Protein AF-A0A9E5K7F9-F1 (afdb_monomer)

Solvent-accessible surface area (backbone atoms only — not comparable to full-atom values): 20632 Å² total; per-residue (Å²): 140,85,83,88,82,81,73,56,88,89,38,44,72,59,54,54,48,46,21,51,24,36,38,69,20,40,66,54,67,83,42,48,64,54,39,60,42,41,20,50,76,33,51,57,80,44,35,70,57,41,48,70,42,44,34,77,37,87,85,63,52,58,44,56,40,52,74,43,35,41,63,90,78,46,87,71,50,68,45,75,57,95,92,35,70,41,49,58,83,43,49,30,63,72,56,44,23,73,73,68,76,50,73,70,42,56,72,87,56,84,86,52,69,68,56,20,14,43,28,16,7,52,52,52,46,52,42,54,55,52,44,52,50,48,53,44,51,52,77,75,48,87,72,35,66,41,81,42,61,41,62,67,50,66,41,19,68,51,55,42,43,39,54,82,73,46,82,37,68,48,66,45,68,49,57,29,23,35,79,78,34,48,62,58,52,50,51,54,62,72,68,58,84,70,78,65,77,65,89,63,74,57,54,72,38,46,71,39,67,61,59,71,77,90,63,69,71,95,58,96,63,93,73,88,86,84,86,66,97,44,71,66,59,46,30,49,48,53,23,50,45,25,74,73,64,40,76,44,81,39,80,43,55,39,30,51,39,47,96,50,68,80,67,27,60,28,69,37,33,46,22,50,41,57,64,42,50,58,52,47,30,73,76,74,60,78,57,69,87,71,63,71,53,40,32,44,25,37,48,94,52,39,63,82,45,23,53,89,57,72,83,25,67,62,53,44,25,28,32,44,37,36,78,94,44,40,75,65,32,33,25,26,48,39,92,68,42,28,33,33,32,22,36,35,41,58,90,56,38,44,70,56,31,49,30,32,49,43,26,16,77,76,70,75,42,55,44,33,56

pLDDT: mean 89.71, std 11.48, range [47.81, 98.75]

Nearest PDB structures (foldseek):
  3ver-assembly1_A  TM=7.818E-01  e=7.908E-22  Streptoalloteichus tenebrarius
  3vex-assembly1_A  TM=7.720E-01  e=1.230E-21  Streptoalloteichus tenebrarius
  3veo-assembly1_A  TM=7.747E-01  e=3.514E-21  Streptoalloteichus tenebrarius
  3vez-assembly1_A  TM=7.816E-01  e=7.616E-21  Streptoalloteichus tenebrarius
  3vf4-assembly1_A  TM=7.752E-01  e=1.004E-20  Streptoalloteichus tenebrarius

Foldseek 3Di:
DDDDDDDDPPADLLLLLQLLCVLQANQFPPCSVVLLLLLLLAAQPCQVVLCVQWPADPPHDIHGDCQQFVPVVDPCQWDADPNGIGGDNRGDQVVCCVSLVDGRDHNPDDDDRSSSNSSNSSLVSSLVNVLSNQQSVQVVDVDLEDEAAEPSLLSQASQQCDCVSHSRQHYHYQLARYPVCVVVVVVVVVVPDDPPPPVDPLCSFQPAAFDDPPCPDPDPDDDDDDDDPDLLVVLLVLLVCQVVFDKDAAAGTGDTDHDDDQRRGDTKHQQLDLCSLVVCCVPPNVDDSSNADAKEFAQVCDVVFFPSDDAAQNLSHKTAGDPVCCNRRNNAQHSNRIHRYHHDYCVSHVSSQSSLVSNCVVRVGRIID

Sequence (369 aa):
MKILDRVTYPHSLGFFYTAMTQYLGFPYFGDEFKVMGLSSLGKPTFLSQMRNLVREAEPFGFRINLEAFPVLRTPGIFSVVKSQPTVAPLFNAPYLTAILGIPPRKPKDHLSEDHWNLAKSVQVRFEEVANHLLEYLGSRVESDTLALAGGCAHNSVWVGKIPQNSKFKDIFVAPASHDAGIAVGAAISAHGTAVSTVSDHSSWALLGPKTDYRNPLQSQESLEEITFAKENQLLDFLAKELSEGKIIGVARDRLEFGPRALGNRSILADPRQAGMKDRLNARVKHRESFRPFAASVLMEHQNHWFENAFHAPTMEAVFQVRPSMQSKIAGVVHADGSCRIQSVNQKTQPFYWNLIEAFRKKTGIPMLI

Radius of gyration: 21.8 Å; Cα contacts (8 Å, |Δi|>4): 602; chains: 1; bounding box: 53×48×61 Å

Structure (mmCIF, N/CA/C/O backbone):
data_AF-A0A9E5K7F9-F1
#
_entry.id   AF-A0A9E5K7F9-F1
#
loop_
_atom_site.group_PDB
_atom_site.id
_atom_site.type_symbol
_atom_site.label_atom_id
_atom_site.label_alt_id
_atom_site.label_comp_id
_atom_site.label_asym_id
_atom_site.label_entity_id
_atom_site.label_seq_id
_atom_site.pdbx_PDB_ins_code
_atom_site.Cartn_x
_atom_site.Cartn_y
_atom_site.Cartn_z
_atom_site.occupancy
_atom_site.B_iso_or_equiv
_atom_site.auth_seq_id
_atom_site.auth_comp_id
_atom_site.auth_asym_id
_atom_site.auth_atom_id
_atom_site.pdbx_PDB_model_num
ATOM 1 N N . MET A 1 1 ? 25.014 -0.965 10.219 1.00 76.44 1 MET A N 1
ATOM 2 C CA . MET A 1 1 ? 24.297 -1.562 9.066 1.00 76.44 1 MET A CA 1
ATOM 3 C C . MET A 1 1 ? 25.325 -2.090 8.071 1.00 76.44 1 MET A C 1
ATOM 5 O O . MET A 1 1 ? 26.235 -1.344 7.734 1.00 76.44 1 MET A O 1
ATOM 9 N N . LYS A 1 2 ? 25.221 -3.352 7.634 1.00 89.50 2 LYS A N 1
ATOM 10 C CA . LYS A 1 2 ? 26.067 -3.936 6.574 1.00 89.50 2 LYS A CA 1
ATOM 11 C C . LYS A 1 2 ? 25.273 -3.939 5.271 1.00 89.50 2 LYS A C 1
ATOM 13 O O . LYS A 1 2 ? 24.126 -4.369 5.273 1.00 89.50 2 LYS A O 1
ATOM 18 N N . ILE A 1 3 ? 25.867 -3.462 4.182 1.00 94.19 3 ILE A N 1
ATOM 19 C CA . ILE A 1 3 ? 25.222 -3.475 2.865 1.00 94.19 3 ILE A CA 1
ATOM 20 C C . ILE A 1 3 ? 25.731 -4.695 2.104 1.00 94.19 3 ILE A C 1
ATOM 22 O O . ILE A 1 3 ? 26.942 -4.865 1.989 1.00 94.19 3 ILE A O 1
ATOM 26 N N . LEU A 1 4 ? 24.809 -5.549 1.655 1.00 95.19 4 LEU A N 1
ATOM 27 C CA . LEU A 1 4 ? 25.139 -6.785 0.945 1.00 95.19 4 LEU A CA 1
ATOM 28 C C . LEU A 1 4 ? 25.346 -6.521 -0.547 1.00 95.19 4 LEU A C 1
ATOM 30 O O . LEU A 1 4 ? 26.419 -6.814 -1.051 1.00 95.19 4 LEU A O 1
ATOM 34 N N . ASP A 1 5 ? 24.371 -5.884 -1.200 1.00 95.50 5 ASP A N 1
ATOM 35 C CA . ASP A 1 5 ? 24.395 -5.568 -2.631 1.00 95.50 5 ASP A CA 1
ATOM 36 C C . ASP A 1 5 ? 23.556 -4.322 -2.947 1.00 95.50 5 ASP A C 1
ATOM 38 O O . ASP A 1 5 ? 22.818 -3.820 -2.091 1.00 95.50 5 ASP A O 1
ATOM 42 N N . ARG A 1 6 ? 23.702 -3.778 -4.165 1.00 96.06 6 ARG A N 1
ATOM 43 C CA . ARG A 1 6 ? 22.994 -2.569 -4.624 1.00 96.06 6 ARG A CA 1
ATOM 44 C C . ARG A 1 6 ? 22.720 -2.622 -6.122 1.00 96.06 6 ARG A C 1
ATOM 46 O O . ARG A 1 6 ? 23.607 -2.958 -6.898 1.00 96.06 6 ARG A O 1
ATOM 53 N N . VAL A 1 7 ? 21.525 -2.200 -6.527 1.00 95.94 7 VAL A N 1
ATOM 54 C CA . VAL A 1 7 ? 21.256 -1.800 -7.915 1.00 95.94 7 VAL A CA 1
ATOM 55 C C . VAL A 1 7 ? 21.477 -0.294 -8.002 1.00 95.94 7 VAL A C 1
ATOM 57 O O . VAL A 1 7 ? 20.930 0.463 -7.200 1.00 95.94 7 VAL A O 1
ATOM 60 N N . THR A 1 8 ? 22.323 0.144 -8.930 1.00 92.38 8 THR A N 1
ATOM 61 C CA . THR A 1 8 ? 22.663 1.559 -9.094 1.00 92.38 8 THR A CA 1
ATOM 62 C C . THR A 1 8 ? 21.806 2.224 -10.165 1.00 92.38 8 THR A C 1
ATOM 64 O O . THR A 1 8 ? 21.282 1.588 -11.084 1.00 92.38 8 THR A O 1
ATOM 67 N N . TYR A 1 9 ? 21.690 3.548 -10.060 1.00 88.38 9 TYR A N 1
ATOM 68 C CA . TYR A 1 9 ? 21.181 4.383 -11.142 1.00 88.38 9 TYR A CA 1
ATOM 69 C C . TYR A 1 9 ? 21.918 4.047 -12.457 1.00 88.38 9 TYR A C 1
ATOM 71 O O . TYR A 1 9 ? 23.141 3.885 -12.424 1.00 88.38 9 TYR A O 1
ATOM 79 N N . PRO A 1 10 ? 21.219 3.929 -13.603 1.00 91.00 10 PRO A N 1
ATOM 80 C CA . PRO A 1 10 ? 19.829 4.334 -13.867 1.00 91.00 10 PRO A CA 1
ATOM 81 C C . PRO A 1 10 ? 18.739 3.280 -13.616 1.00 91.00 10 PRO A C 1
ATOM 83 O O . PRO A 1 10 ? 17.574 3.525 -13.926 1.00 91.00 10 PRO A O 1
ATOM 86 N N . HIS A 1 11 ? 19.068 2.099 -13.095 1.00 94.62 11 HIS A N 1
ATOM 87 C CA . HIS A 1 11 ? 18.119 0.988 -13.028 1.00 94.62 11 HIS A CA 1
ATOM 88 C C . HIS A 1 11 ? 17.257 1.058 -11.759 1.00 94.62 11 HIS A C 1
ATOM 90 O O . HIS A 1 11 ? 17.666 0.642 -10.681 1.00 94.62 11 HIS A O 1
ATOM 96 N N . SER A 1 12 ? 16.043 1.600 -11.889 1.00 94.75 12 SER A N 1
ATOM 97 C CA . SER A 1 12 ? 15.105 1.786 -10.775 1.00 94.75 12 SER A CA 1
ATOM 98 C C . SER A 1 12 ? 13.735 1.193 -11.096 1.00 94.75 12 SER A C 1
ATOM 100 O O . SER A 1 12 ? 13.103 1.579 -12.082 1.00 94.75 12 SER A O 1
ATOM 102 N N . LEU A 1 13 ? 13.251 0.293 -10.232 1.00 95.62 13 LEU A N 1
ATOM 103 C CA . LEU A 1 13 ? 11.872 -0.205 -10.298 1.00 95.62 13 LEU A CA 1
ATOM 104 C C . LEU A 1 13 ? 10.856 0.907 -10.028 1.00 95.62 13 LEU A C 1
ATOM 106 O O . LEU A 1 13 ? 9.797 0.920 -10.649 1.00 95.62 13 LEU A O 1
ATOM 110 N N . GLY A 1 14 ? 11.197 1.859 -9.155 1.00 94.75 14 GLY A N 1
ATOM 111 C CA . GLY A 1 14 ? 10.370 3.037 -8.907 1.00 94.75 14 GLY A CA 1
ATOM 112 C C . GLY A 1 14 ? 10.195 3.867 -10.175 1.00 94.75 14 GLY A C 1
ATOM 113 O O . GLY A 1 14 ? 9.070 4.176 -10.544 1.00 94.75 14 GLY A O 1
ATOM 114 N N . PHE A 1 15 ? 11.280 4.138 -10.910 1.00 93.06 15 PHE A N 1
ATOM 115 C CA . PHE A 1 15 ? 11.196 4.888 -12.170 1.00 93.06 15 PHE A CA 1
ATOM 116 C C . PHE A 1 15 ? 10.447 4.135 -13.257 1.00 93.06 15 PHE A C 1
ATOM 118 O O . PHE A 1 15 ? 9.661 4.756 -13.962 1.00 93.06 15 PHE A O 1
ATOM 125 N N . PHE A 1 16 ? 10.637 2.819 -13.372 1.00 95.88 16 PHE A N 1
ATOM 126 C CA . PHE A 1 16 ? 9.812 1.996 -14.255 1.00 95.88 16 PHE A CA 1
ATOM 127 C C . PHE A 1 16 ? 8.319 2.168 -13.933 1.00 95.88 16 PHE A C 1
ATOM 129 O O . PHE A 1 16 ? 7.522 2.472 -14.820 1.00 95.88 16 PHE A O 1
ATOM 136 N N . TYR A 1 17 ? 7.941 2.039 -12.659 1.00 97.19 17 TYR A N 1
ATOM 137 C CA . TYR A 1 17 ? 6.546 2.132 -12.241 1.00 97.19 17 TYR A CA 1
ATOM 138 C C . TYR A 1 17 ? 5.973 3.544 -12.455 1.00 97.19 17 TYR A C 1
ATOM 140 O O . TYR A 1 17 ? 4.869 3.685 -12.987 1.00 97.19 17 TYR A O 1
ATOM 148 N N . THR A 1 18 ? 6.729 4.597 -12.125 1.00 95.06 18 THR A N 1
ATOM 149 C CA . THR A 1 18 ? 6.357 5.998 -12.386 1.00 95.06 18 THR A CA 1
ATOM 150 C C . THR A 1 18 ? 6.218 6.271 -13.887 1.00 95.06 18 THR A C 1
ATOM 152 O O . THR A 1 18 ? 5.222 6.853 -14.309 1.00 95.06 18 THR A O 1
ATOM 155 N N . ALA A 1 19 ? 7.154 5.807 -14.720 1.00 95.31 19 ALA A N 1
ATOM 156 C CA . ALA A 1 19 ? 7.106 5.984 -16.171 1.00 95.31 19 ALA A CA 1
ATOM 157 C C . ALA A 1 19 ? 5.840 5.363 -16.776 1.00 95.31 19 ALA A C 1
ATOM 159 O O . ALA A 1 19 ? 5.133 6.002 -17.555 1.00 95.31 19 ALA A O 1
ATOM 160 N N . MET A 1 20 ? 5.507 4.139 -16.361 1.00 97.88 20 MET A N 1
ATOM 161 C CA . MET A 1 20 ? 4.290 3.458 -16.804 1.00 97.88 20 MET A CA 1
ATOM 162 C C . MET A 1 20 ? 3.017 4.102 -16.239 1.00 97.88 20 MET A C 1
ATOM 164 O O . MET A 1 20 ? 1.989 4.128 -16.914 1.00 97.88 20 MET A O 1
ATOM 168 N N . THR A 1 21 ? 3.085 4.687 -15.042 1.00 97.00 21 THR A N 1
ATOM 169 C CA . THR A 1 21 ? 1.998 5.489 -14.455 1.00 97.00 21 THR A CA 1
ATOM 170 C C . THR A 1 21 ? 1.703 6.728 -15.295 1.00 97.00 21 THR A C 1
ATOM 172 O O . THR A 1 21 ? 0.546 6.979 -15.642 1.00 97.00 21 THR A O 1
ATOM 175 N N . GLN A 1 22 ? 2.744 7.443 -15.724 1.00 95.44 22 GLN A N 1
ATOM 176 C CA . GLN A 1 22 ? 2.603 8.573 -16.638 1.00 95.44 22 GLN A CA 1
ATOM 177 C C . GLN A 1 22 ? 2.089 8.123 -18.017 1.00 95.44 22 GLN A C 1
ATOM 179 O O . GLN A 1 22 ? 1.225 8.789 -18.585 1.00 95.44 22 GLN A O 1
ATOM 184 N N . TYR A 1 23 ? 2.554 6.976 -18.532 1.00 97.00 23 TYR A N 1
ATOM 185 C CA . TYR A 1 23 ? 2.089 6.401 -19.802 1.00 97.00 23 TYR A CA 1
ATOM 186 C C . TYR A 1 23 ? 0.593 6.052 -19.784 1.00 97.00 23 TYR A C 1
ATOM 188 O O . TYR A 1 23 ? -0.120 6.266 -20.763 1.00 97.00 23 TYR A O 1
ATOM 196 N N . LEU A 1 24 ? 0.092 5.585 -18.637 1.00 97.44 24 LEU A N 1
ATOM 197 C CA . LEU A 1 24 ? -1.329 5.337 -18.371 1.00 97.44 24 LEU A CA 1
ATOM 198 C C . LEU A 1 24 ? -2.134 6.628 -18.116 1.00 97.44 24 LEU A C 1
ATOM 200 O O . LEU A 1 24 ? -3.307 6.573 -17.739 1.00 97.44 24 LEU A O 1
ATOM 204 N N . GLY A 1 25 ? -1.540 7.802 -18.340 1.00 95.50 25 GLY A N 1
ATOM 205 C CA . GLY A 1 25 ? -2.215 9.093 -18.259 1.00 95.50 25 GLY A CA 1
ATOM 206 C C . GLY A 1 25 ? -2.402 9.609 -16.836 1.00 95.50 25 GLY A C 1
ATOM 207 O O . GLY A 1 25 ? -3.311 10.404 -16.595 1.00 95.50 25 GLY A O 1
ATOM 208 N N . PHE A 1 26 ? -1.578 9.163 -15.887 1.00 94.44 26 PHE A N 1
ATOM 209 C CA . PHE A 1 26 ? -1.537 9.692 -14.525 1.00 94.44 26 PHE A CA 1
ATOM 210 C C . PHE A 1 26 ? -0.218 10.461 -14.324 1.00 94.44 26 PHE A C 1
ATOM 212 O O . PHE A 1 26 ? 0.795 9.874 -13.953 1.00 94.44 26 PHE A O 1
ATOM 219 N N . PRO A 1 27 ? -0.176 11.764 -14.659 1.00 88.75 27 PRO A N 1
ATOM 220 C CA . PRO A 1 27 ? 1.086 12.483 -14.843 1.00 88.75 27 PRO A CA 1
ATOM 221 C C . PRO A 1 27 ? 1.738 12.950 -13.535 1.00 88.75 27 PRO A C 1
ATOM 223 O O . PRO A 1 27 ? 2.888 13.385 -13.555 1.00 88.75 27 PRO A O 1
ATOM 226 N N . TYR A 1 28 ? 1.010 12.924 -12.417 1.00 87.69 28 TYR A N 1
ATOM 227 C CA . TYR A 1 28 ? 1.487 13.488 -11.159 1.00 87.69 28 TYR A CA 1
ATOM 228 C C . TYR A 1 28 ? 2.391 12.510 -10.415 1.00 87.69 28 TYR A C 1
ATOM 230 O O . TYR A 1 28 ? 2.107 11.316 -10.331 1.00 87.69 28 TYR A O 1
ATOM 238 N N . PHE A 1 29 ? 3.467 13.028 -9.825 1.00 86.25 29 PHE A N 1
ATOM 239 C CA . PHE A 1 29 ? 4.304 12.236 -8.935 1.00 86.25 29 PHE A CA 1
ATOM 240 C C . PHE A 1 29 ? 3.489 11.784 -7.719 1.00 86.25 29 PHE A C 1
ATOM 242 O O . PHE A 1 29 ? 2.792 12.594 -7.103 1.00 86.25 29 PHE A O 1
ATOM 249 N N . GLY A 1 30 ? 3.562 10.499 -7.376 1.00 86.88 30 GLY A N 1
ATOM 250 C CA . GLY A 1 30 ? 2.730 9.914 -6.330 1.00 86.88 30 GLY A CA 1
ATOM 251 C C . GLY A 1 30 ? 1.414 9.315 -6.833 1.00 86.88 30 GLY A C 1
ATOM 252 O O . GLY A 1 30 ? 0.664 8.792 -6.012 1.00 86.88 30 GLY A O 1
ATOM 253 N N . ASP A 1 31 ? 1.101 9.356 -8.136 1.00 92.19 31 ASP A N 1
ATOM 254 C CA . ASP A 1 31 ? -0.086 8.694 -8.698 1.00 92.19 31 ASP A CA 1
ATOM 255 C C . ASP A 1 31 ? 0.078 7.169 -8.873 1.00 92.19 31 ASP A C 1
ATOM 257 O O . ASP A 1 31 ? -0.868 6.498 -9.286 1.00 92.19 31 ASP A O 1
ATOM 261 N N . GLU A 1 32 ? 1.224 6.576 -8.520 1.00 94.12 32 GLU A N 1
ATOM 262 C CA . GLU A 1 32 ? 1.525 5.148 -8.721 1.00 94.12 32 GLU A CA 1
ATOM 263 C C . GLU A 1 32 ? 0.476 4.233 -8.065 1.00 94.12 32 GLU A C 1
ATOM 265 O O . GLU A 1 32 ? 0.119 3.176 -8.591 1.00 94.12 32 GLU A O 1
ATOM 270 N N . PHE A 1 33 ? -0.119 4.659 -6.947 1.00 90.94 33 PHE A N 1
ATOM 271 C CA . PHE A 1 33 ? -1.192 3.896 -6.304 1.00 90.94 33 PHE A CA 1
ATOM 272 C C . PHE A 1 33 ? -2.451 3.752 -7.177 1.00 90.94 33 PHE A C 1
ATOM 274 O O . PHE A 1 33 ? -3.246 2.840 -6.942 1.00 90.94 33 PHE A O 1
ATOM 281 N N . LYS A 1 34 ? -2.658 4.632 -8.167 1.00 93.19 34 LYS A N 1
ATOM 282 C CA . LYS A 1 34 ? -3.752 4.510 -9.136 1.00 93.19 34 LYS A CA 1
ATOM 283 C C . LYS A 1 34 ? -3.521 3.323 -10.055 1.00 93.19 34 LYS A C 1
ATOM 285 O O . LYS A 1 34 ? -4.454 2.554 -10.244 1.00 93.19 34 LYS A O 1
ATOM 290 N N . VAL A 1 35 ? -2.301 3.132 -10.562 1.00 95.69 35 VAL A N 1
ATOM 291 C CA . VAL A 1 35 ? -1.950 1.955 -11.378 1.00 95.69 35 VAL A CA 1
ATOM 292 C C . VAL A 1 35 ? -2.069 0.680 -10.555 1.00 95.69 35 VAL A C 1
ATOM 294 O O . VAL A 1 35 ? -2.636 -0.298 -11.033 1.00 95.69 35 VAL A O 1
ATOM 297 N N . MET A 1 36 ? -1.650 0.719 -9.288 1.00 94.75 36 MET A N 1
ATOM 298 C CA . MET A 1 36 ? -1.831 -0.403 -8.368 1.00 94.75 36 MET A CA 1
ATOM 299 C C . MET A 1 36 ? -3.313 -0.779 -8.216 1.00 94.75 36 MET A C 1
ATOM 301 O O . MET A 1 36 ? -3.665 -1.945 -8.364 1.00 94.75 36 MET A O 1
ATOM 305 N N . GLY A 1 37 ? -4.200 0.198 -7.992 1.00 92.69 37 GLY A N 1
ATOM 306 C CA . GLY A 1 37 ? -5.645 -0.047 -7.927 1.00 92.69 37 GLY A CA 1
ATOM 307 C C . GLY A 1 37 ? -6.235 -0.515 -9.262 1.00 92.69 37 GLY A C 1
ATOM 308 O O . GLY A 1 37 ? -7.006 -1.471 -9.295 1.00 92.69 37 GLY A O 1
ATOM 309 N N . LEU A 1 38 ? -5.830 0.114 -10.369 1.00 94.50 38 LEU A N 1
ATOM 310 C CA . LEU A 1 38 ? -6.263 -0.223 -11.727 1.00 94.50 38 LEU A CA 1
ATOM 311 C C . LEU A 1 38 ? -5.880 -1.657 -12.113 1.00 94.50 38 LEU A C 1
ATOM 313 O O . LEU A 1 38 ? -6.629 -2.325 -12.821 1.00 94.50 38 LEU A O 1
ATOM 317 N N . SER A 1 39 ? -4.750 -2.151 -11.600 1.00 95.75 39 SER A N 1
ATOM 318 C CA . SER A 1 39 ? -4.274 -3.511 -11.848 1.00 95.75 39 SER A CA 1
ATOM 319 C C . SER A 1 39 ? -5.261 -4.593 -11.393 1.00 95.75 39 SER A C 1
ATOM 321 O O . SER A 1 39 ? -5.243 -5.684 -11.951 1.00 95.75 39 SER A O 1
ATOM 323 N N . SER A 1 40 ? -6.154 -4.311 -10.436 1.00 93.62 40 SER A N 1
ATOM 324 C CA . SER A 1 40 ? -7.184 -5.268 -9.989 1.00 93.62 40 SER A CA 1
ATOM 325 C C . SER A 1 40 ? -8.254 -5.566 -11.051 1.00 93.62 40 SER A C 1
ATOM 327 O O . SER A 1 40 ? -8.933 -6.582 -10.958 1.00 93.62 40 SER A O 1
ATOM 329 N N . LEU A 1 41 ? -8.393 -4.713 -12.075 1.00 93.94 41 LEU A N 1
ATOM 330 C CA . LEU A 1 41 ? -9.401 -4.848 -13.136 1.00 93.94 41 LEU A CA 1
ATOM 331 C C . LEU A 1 41 ? -8.897 -5.592 -14.382 1.00 93.94 41 LEU A C 1
ATOM 333 O O . LEU A 1 41 ? -9.695 -5.929 -15.252 1.00 93.94 41 LEU A O 1
ATOM 337 N N . GLY A 1 42 ? -7.585 -5.806 -14.504 1.00 95.62 42 GLY A N 1
ATOM 338 C CA . GLY A 1 42 ? -6.961 -6.288 -15.737 1.00 95.62 42 GLY A CA 1
ATOM 339 C C . GLY A 1 42 ? -6.398 -7.705 -15.673 1.00 95.62 42 GLY A C 1
ATOM 340 O O . GLY A 1 42 ? -6.255 -8.317 -14.613 1.00 95.62 42 GLY A O 1
ATOM 341 N N . LYS A 1 43 ? -5.989 -8.197 -16.842 1.00 97.56 43 LYS A N 1
ATOM 342 C CA . LYS A 1 43 ? -5.238 -9.439 -17.064 1.00 97.56 43 LYS A CA 1
ATOM 343 C C . LYS A 1 43 ? -3.822 -9.110 -17.563 1.00 97.56 43 LYS A C 1
ATOM 345 O O . LYS A 1 43 ? -3.646 -8.121 -18.267 1.00 97.56 43 LYS A O 1
ATOM 350 N N . PRO A 1 44 ? -2.788 -9.900 -17.229 1.00 98.00 44 PRO A N 1
ATOM 351 C CA . PRO A 1 44 ? -1.396 -9.561 -17.539 1.00 98.00 44 PRO A CA 1
ATOM 352 C C . PRO A 1 44 ? -1.017 -9.850 -19.010 1.00 98.00 44 PRO A C 1
ATOM 354 O O . PRO A 1 44 ? -0.087 -10.606 -19.284 1.00 98.00 44 PRO A O 1
ATOM 357 N N . THR A 1 45 ? -1.742 -9.284 -19.978 1.00 98.31 45 THR A N 1
ATOM 358 C CA . THR A 1 45 ? -1.564 -9.584 -21.412 1.00 98.31 45 THR A CA 1
ATOM 359 C C . THR A 1 45 ? -0.309 -8.955 -22.030 1.00 98.31 45 THR A C 1
ATOM 361 O O . THR A 1 45 ? 0.155 -9.435 -23.059 1.00 98.31 45 THR A O 1
ATOM 364 N N . PHE A 1 46 ? 0.282 -7.937 -21.391 1.00 98.50 46 PHE A N 1
ATOM 365 C CA . PHE A 1 46 ? 1.518 -7.267 -21.824 1.00 98.50 46 PHE A CA 1
ATOM 366 C C . PHE A 1 46 ? 2.772 -7.783 -21.098 1.00 98.50 46 PHE A C 1
ATOM 368 O O . PHE A 1 46 ? 3.831 -7.151 -21.132 1.00 98.50 46 PHE A O 1
ATOM 375 N N . LEU A 1 47 ? 2.673 -8.900 -20.370 1.00 98.31 47 LEU A N 1
ATOM 376 C CA . LEU A 1 47 ? 3.751 -9.360 -19.492 1.00 98.31 47 LEU A CA 1
ATOM 377 C C . LEU A 1 47 ? 5.042 -9.701 -20.254 1.00 98.31 47 LEU A C 1
ATOM 379 O O . LEU A 1 47 ? 6.132 -9.421 -19.757 1.00 98.31 47 LEU A O 1
ATOM 383 N N . SER A 1 48 ? 4.948 -10.244 -21.472 1.00 98.19 48 SER A N 1
ATOM 384 C CA . SER A 1 48 ? 6.130 -10.541 -22.294 1.00 98.19 48 SER A CA 1
ATOM 385 C C . SER A 1 48 ? 6.883 -9.264 -22.686 1.00 98.19 48 SER A C 1
ATOM 387 O O . SER A 1 48 ? 8.108 -9.205 -22.563 1.00 98.19 48 SER A O 1
ATOM 389 N N . GLN A 1 49 ? 6.167 -8.201 -23.061 1.00 98.31 49 GLN A N 1
ATOM 390 C CA . GLN A 1 49 ? 6.742 -6.880 -23.308 1.00 98.31 49 GLN A CA 1
ATOM 391 C C . GLN A 1 49 ? 7.379 -6.319 -22.033 1.00 98.31 49 GLN A C 1
ATOM 393 O O . GLN A 1 49 ? 8.508 -5.834 -22.075 1.00 98.31 49 GLN A O 1
ATOM 398 N N . MET A 1 50 ? 6.704 -6.432 -20.884 1.00 98.44 50 MET A N 1
ATOM 399 C CA . MET A 1 50 ? 7.238 -5.950 -19.607 1.00 98.44 50 MET A CA 1
ATOM 400 C C . MET A 1 50 ? 8.544 -6.660 -19.208 1.00 98.44 50 MET A C 1
ATOM 402 O O . MET A 1 50 ? 9.477 -6.000 -18.754 1.00 98.44 50 MET A O 1
ATOM 406 N N . ARG A 1 51 ? 8.659 -7.976 -19.441 1.00 98.31 51 ARG A N 1
ATOM 407 C CA . ARG A 1 51 ? 9.903 -8.747 -19.226 1.00 98.31 51 ARG A CA 1
ATOM 408 C C . ARG A 1 51 ? 11.036 -8.316 -20.156 1.00 98.31 51 ARG A C 1
ATOM 410 O O . ARG A 1 51 ? 12.198 -8.327 -19.767 1.00 98.31 51 ARG A O 1
ATOM 417 N N . ASN A 1 52 ? 10.717 -7.861 -21.367 1.00 97.06 52 ASN A N 1
ATOM 418 C CA . ASN A 1 52 ? 11.717 -7.293 -22.271 1.00 97.06 52 ASN A CA 1
ATOM 419 C C . ASN A 1 52 ? 12.181 -5.892 -21.848 1.00 97.06 52 ASN A C 1
ATOM 421 O O . ASN A 1 52 ? 13.341 -5.544 -22.093 1.00 97.06 52 ASN A O 1
ATOM 425 N N . LEU A 1 53 ? 11.287 -5.105 -21.243 1.00 97.81 53 LEU A N 1
ATOM 426 C CA . LEU A 1 53 ? 11.534 -3.735 -20.788 1.00 97.81 53 LEU A CA 1
ATOM 427 C C . LEU A 1 53 ? 12.267 -3.665 -19.446 1.00 97.81 53 LEU A C 1
ATOM 429 O O . LEU A 1 53 ? 13.031 -2.728 -19.226 1.00 97.81 53 LEU A O 1
ATOM 433 N N . VAL A 1 54 ? 12.060 -4.637 -18.562 1.00 98.06 54 VAL A N 1
ATOM 434 C CA . VAL A 1 54 ? 12.783 -4.771 -17.294 1.00 98.06 54 VAL A CA 1
ATOM 435 C C . VAL A 1 54 ? 13.263 -6.205 -17.201 1.00 98.06 54 VAL A C 1
ATOM 437 O O . VAL A 1 54 ? 12.429 -7.097 -17.115 1.00 98.06 54 VAL A O 1
ATOM 440 N N . ARG A 1 55 ? 14.576 -6.431 -17.216 1.00 98.06 55 ARG A N 1
ATOM 441 C CA . ARG A 1 55 ? 15.195 -7.766 -17.232 1.00 98.06 55 ARG A CA 1
ATOM 442 C C . ARG A 1 55 ? 15.943 -8.006 -15.931 1.00 98.06 55 ARG A C 1
ATOM 444 O O . ARG A 1 55 ? 16.730 -7.147 -15.543 1.00 98.06 55 ARG A O 1
ATOM 451 N N . GLU A 1 56 ? 15.719 -9.133 -15.273 1.00 97.62 56 GLU A N 1
ATOM 452 C CA . GLU A 1 56 ? 16.526 -9.572 -14.134 1.00 97.62 56 GLU A CA 1
ATOM 453 C C . GLU A 1 56 ? 17.992 -9.746 -14.552 1.00 97.62 56 GLU A C 1
ATOM 455 O O . GLU A 1 56 ? 18.313 -9.981 -15.721 1.00 97.62 56 GLU A O 1
ATOM 460 N N . ALA A 1 57 ? 18.892 -9.593 -13.587 1.00 95.69 57 ALA A N 1
ATOM 461 C CA . ALA A 1 57 ? 20.298 -9.931 -13.722 1.00 95.69 57 ALA A CA 1
ATOM 462 C C . ALA A 1 57 ? 20.649 -11.014 -12.698 1.00 95.69 57 ALA A C 1
ATOM 464 O O . ALA A 1 57 ? 20.233 -10.932 -11.541 1.00 95.69 57 ALA A O 1
ATOM 465 N N . GLU A 1 58 ? 21.434 -11.997 -13.129 1.00 93.00 58 GLU A N 1
ATOM 466 C CA . GLU A 1 58 ? 21.925 -13.079 -12.277 1.00 93.00 58 GLU A CA 1
ATOM 467 C C . GLU A 1 58 ? 23.321 -12.750 -11.719 1.00 93.00 58 GLU A C 1
ATOM 469 O O . GLU A 1 58 ? 24.155 -12.209 -12.455 1.00 93.00 58 GLU A O 1
ATOM 474 N N . PRO A 1 59 ? 23.617 -13.072 -10.445 1.00 91.94 59 PRO A N 1
ATOM 475 C CA . PRO A 1 59 ? 22.710 -13.651 -9.444 1.00 91.94 59 PRO A CA 1
ATOM 476 C C . PRO A 1 59 ? 21.820 -12.606 -8.742 1.00 91.94 59 PRO A C 1
ATOM 478 O O . PRO A 1 59 ? 20.982 -12.957 -7.919 1.00 91.94 59 PRO A O 1
ATOM 481 N N . PHE A 1 60 ? 22.036 -11.313 -9.001 1.00 96.00 60 PHE A N 1
ATOM 482 C CA . PHE A 1 60 ? 21.326 -10.217 -8.346 1.00 96.00 60 PHE A CA 1
ATOM 483 C C . PHE A 1 60 ? 21.136 -9.019 -9.278 1.00 96.00 60 PHE A C 1
ATOM 485 O O . PHE A 1 60 ? 22.029 -8.637 -10.039 1.00 96.00 60 PHE A O 1
ATOM 492 N N . GLY A 1 61 ? 19.996 -8.350 -9.114 1.00 97.12 61 GLY A N 1
ATOM 493 C CA . GLY A 1 61 ? 19.700 -7.065 -9.733 1.00 97.12 61 GLY A CA 1
ATOM 494 C C . GLY A 1 61 ? 18.782 -7.176 -10.942 1.00 97.12 61 GLY A C 1
ATOM 495 O O . GLY A 1 61 ? 18.163 -8.202 -11.205 1.00 97.12 61 GLY A O 1
ATOM 496 N N . PHE A 1 62 ? 18.656 -6.069 -11.665 1.00 98.06 62 PHE A N 1
ATOM 497 C CA . PHE A 1 62 ? 17.856 -5.969 -12.881 1.00 98.06 62 PHE A CA 1
ATOM 498 C C . PHE A 1 62 ? 18.311 -4.760 -13.704 1.00 98.06 62 PHE A C 1
ATOM 500 O O . PHE A 1 62 ? 18.988 -3.858 -13.204 1.00 98.06 62 PHE A O 1
ATOM 507 N N . ARG A 1 63 ? 17.916 -4.723 -14.975 1.00 97.12 63 ARG A N 1
ATOM 508 C CA . ARG A 1 63 ? 18.159 -3.616 -15.899 1.00 97.12 63 ARG A CA 1
ATOM 509 C C . ARG A 1 63 ? 16.857 -3.194 -16.558 1.00 97.12 63 ARG A C 1
ATOM 511 O O . ARG A 1 63 ? 16.140 -4.017 -17.121 1.00 97.12 63 ARG A O 1
ATOM 518 N N . ILE A 1 64 ? 16.580 -1.896 -16.518 1.00 96.25 64 ILE A N 1
ATOM 519 C CA . ILE A 1 64 ? 15.511 -1.284 -17.314 1.00 96.25 64 ILE A CA 1
ATOM 520 C C . ILE A 1 64 ? 16.030 -0.950 -18.719 1.00 96.25 64 ILE A C 1
ATOM 522 O O . ILE A 1 64 ? 17.201 -0.602 -18.890 1.00 96.25 64 ILE A O 1
ATOM 526 N N . ASN A 1 65 ? 15.160 -1.029 -19.719 1.00 96.44 65 ASN A N 1
ATOM 527 C CA . ASN A 1 65 ? 15.446 -0.636 -21.092 1.00 96.44 65 ASN A CA 1
ATOM 528 C C . ASN A 1 65 ? 15.533 0.896 -21.188 1.00 96.44 65 ASN A C 1
ATOM 530 O O . ASN A 1 65 ? 14.531 1.593 -21.053 1.00 96.44 65 ASN A O 1
ATOM 534 N N . LEU A 1 66 ? 16.734 1.419 -21.434 1.00 93.75 66 LEU A N 1
ATOM 535 C CA . LEU A 1 66 ? 16.993 2.863 -21.442 1.00 93.75 66 LEU A CA 1
ATOM 536 C C . LEU A 1 66 ? 16.506 3.581 -22.708 1.00 93.75 66 LEU A C 1
ATOM 538 O O . LEU A 1 66 ? 16.413 4.805 -22.696 1.00 93.75 66 LEU A O 1
ATOM 542 N N . GLU A 1 67 ? 16.161 2.853 -23.774 1.00 93.88 67 GLU A N 1
ATOM 543 C CA . GLU A 1 67 ? 15.480 3.456 -24.928 1.00 93.88 67 GLU A CA 1
ATOM 544 C C . GLU A 1 67 ? 14.000 3.694 -24.623 1.00 93.88 67 GLU A C 1
ATOM 546 O O . GLU A 1 67 ? 13.451 4.721 -25.018 1.00 93.88 67 GLU A O 1
ATOM 551 N N . ALA A 1 68 ? 13.375 2.793 -23.857 1.00 94.88 68 ALA A N 1
ATOM 552 C CA . ALA A 1 68 ? 12.021 2.980 -23.344 1.00 94.88 68 ALA A CA 1
ATOM 553 C C . ALA A 1 68 ? 11.959 4.007 -22.206 1.00 94.88 68 ALA A C 1
ATOM 555 O O . ALA A 1 68 ? 11.001 4.774 -22.138 1.00 94.88 68 ALA A O 1
ATOM 556 N N . PHE A 1 69 ? 12.972 4.028 -21.335 1.00 93.44 69 PHE A N 1
ATOM 557 C CA . PHE A 1 69 ? 13.032 4.863 -20.133 1.00 93.44 69 PHE A CA 1
ATOM 558 C C . PHE A 1 69 ? 14.311 5.719 -20.133 1.00 93.44 69 PHE A C 1
ATOM 560 O O . PHE A 1 69 ? 15.291 5.379 -19.459 1.00 93.44 69 PHE A O 1
ATOM 567 N N . PRO A 1 70 ? 14.341 6.829 -20.893 1.00 88.00 70 PRO A N 1
ATOM 568 C CA . PRO A 1 70 ? 15.553 7.609 -21.147 1.00 88.00 70 PRO A CA 1
ATOM 569 C C . PRO A 1 70 ? 15.925 8.546 -19.980 1.00 88.00 70 PRO A C 1
ATOM 571 O O . PRO A 1 70 ? 16.217 9.728 -20.174 1.00 88.00 70 PRO A O 1
ATOM 574 N N . VAL A 1 71 ? 15.963 8.021 -18.750 1.00 78.69 71 VAL A N 1
ATOM 575 C CA . VAL A 1 71 ? 16.262 8.783 -17.521 1.00 78.69 71 VAL A CA 1
ATOM 576 C C . VAL A 1 71 ? 17.639 9.459 -17.563 1.00 78.69 71 VAL A C 1
ATOM 578 O O . VAL A 1 71 ? 17.802 10.557 -17.052 1.00 78.69 71 VAL A O 1
ATOM 581 N N . LEU A 1 72 ? 18.619 8.870 -18.258 1.00 72.50 72 LEU A N 1
ATOM 582 C CA . LEU A 1 72 ? 19.953 9.460 -18.441 1.00 72.50 72 LEU A CA 1
ATOM 583 C C . LEU A 1 72 ? 19.981 10.666 -19.390 1.00 72.50 72 LEU A C 1
ATOM 585 O O . LEU A 1 72 ? 20.917 11.458 -19.334 1.00 72.50 72 LEU A O 1
ATOM 589 N N . ARG A 1 73 ? 19.000 10.787 -20.292 1.00 67.94 73 ARG A N 1
ATOM 590 C CA . ARG A 1 73 ? 18.992 11.791 -21.370 1.00 67.94 73 ARG A CA 1
ATOM 591 C C . ARG A 1 73 ? 18.162 13.033 -21.021 1.00 67.94 73 ARG A C 1
ATOM 593 O O . ARG A 1 73 ? 18.034 13.923 -21.854 1.00 67.94 73 ARG A O 1
ATOM 600 N N . THR A 1 74 ? 17.608 13.100 -19.809 1.00 61.06 74 THR A N 1
ATOM 601 C CA . THR A 1 74 ? 16.647 14.137 -19.409 1.00 61.06 74 THR A CA 1
ATOM 602 C C . THR A 1 74 ? 17.227 15.010 -18.288 1.00 61.06 74 THR A C 1
ATOM 604 O O . THR A 1 74 ? 17.180 14.608 -17.127 1.00 61.06 74 THR A O 1
ATOM 607 N N . PRO A 1 75 ? 17.792 16.198 -18.574 1.00 53.09 75 PRO A N 1
ATOM 608 C CA . PRO A 1 75 ? 18.114 17.160 -17.522 1.00 53.09 75 PRO A CA 1
ATOM 609 C C . PRO A 1 75 ? 16.824 17.677 -16.859 1.00 53.09 75 PRO A C 1
ATOM 611 O O . PRO A 1 75 ? 15.812 17.861 -17.529 1.00 53.09 75 PRO A O 1
ATOM 614 N N . GLY A 1 76 ? 16.843 17.915 -15.541 1.00 60.25 76 GLY A N 1
ATOM 615 C CA . GLY A 1 76 ? 15.695 18.495 -14.823 1.00 60.25 76 GLY A CA 1
ATOM 616 C C . GLY A 1 76 ? 14.534 17.531 -14.545 1.00 60.25 76 GLY A C 1
ATOM 617 O O . GLY A 1 76 ? 13.388 17.966 -14.496 1.00 60.25 76 GLY A O 1
ATOM 618 N N . ILE A 1 77 ? 14.821 16.234 -14.345 1.00 67.31 77 ILE A N 1
ATOM 619 C CA . ILE A 1 77 ? 13.815 15.188 -14.067 1.00 67.31 77 ILE A CA 1
ATOM 620 C C . ILE A 1 77 ? 12.850 15.590 -12.951 1.00 67.31 77 ILE A C 1
ATOM 622 O O . ILE A 1 77 ? 11.675 15.264 -13.036 1.00 67.31 77 ILE A O 1
ATOM 626 N N . PHE A 1 78 ? 13.332 16.309 -11.938 1.00 76.62 78 PHE A N 1
ATOM 627 C CA . PHE A 1 78 ? 12.530 16.798 -10.827 1.00 76.62 78 PHE A CA 1
ATOM 628 C C . PHE A 1 78 ? 12.547 18.323 -10.795 1.00 76.62 78 PHE A C 1
ATOM 630 O O . PHE A 1 78 ? 13.613 18.939 -10.775 1.00 76.62 78 PHE A O 1
ATOM 637 N N . SER A 1 79 ? 11.367 18.930 -10.715 1.00 79.38 79 SER A N 1
ATOM 638 C CA . SER A 1 79 ? 11.221 20.345 -10.375 1.00 79.38 79 SER A CA 1
ATOM 639 C C . SER A 1 79 ? 10.074 20.538 -9.389 1.00 79.38 79 SER A C 1
ATOM 641 O O . SER A 1 79 ? 9.136 19.744 -9.366 1.00 79.38 79 SER A O 1
ATOM 643 N N . VAL A 1 80 ? 10.138 21.564 -8.543 1.00 80.62 80 VAL A N 1
ATOM 644 C CA . VAL A 1 80 ? 9.063 21.862 -7.587 1.00 80.62 80 VAL A CA 1
ATOM 645 C C . VAL A 1 80 ? 8.236 23.018 -8.127 1.00 80.62 80 VAL A C 1
ATOM 647 O O . VAL A 1 80 ? 8.735 24.130 -8.278 1.00 80.62 80 VAL A O 1
ATOM 650 N N . VAL A 1 81 ? 6.956 22.764 -8.387 1.00 77.00 81 VAL A N 1
ATOM 651 C CA . VAL A 1 81 ? 5.995 23.773 -8.841 1.00 77.00 81 VAL A CA 1
ATOM 652 C C . VAL A 1 81 ? 4.870 23.839 -7.816 1.00 77.00 81 VAL A C 1
ATOM 654 O O . VAL A 1 81 ? 4.232 22.831 -7.532 1.00 77.00 81 VAL A O 1
ATOM 657 N N . LYS A 1 82 ? 4.627 25.021 -7.231 1.00 79.94 82 LYS A N 1
ATOM 658 C CA . LYS A 1 82 ? 3.596 25.236 -6.189 1.00 79.94 82 LYS A CA 1
ATOM 659 C C . LYS A 1 82 ? 3.698 24.242 -5.016 1.00 79.94 82 LYS A C 1
ATOM 661 O O . LYS A 1 82 ? 2.702 23.653 -4.604 1.00 79.94 82 LYS A O 1
ATOM 666 N N . SER A 1 83 ? 4.914 24.033 -4.508 1.00 76.88 83 SER A N 1
ATOM 667 C CA . SER A 1 83 ? 5.210 23.084 -3.419 1.00 76.88 83 SER A CA 1
ATOM 668 C C . SER A 1 83 ? 4.870 21.620 -3.728 1.00 76.88 83 SER A C 1
ATOM 670 O O . SER A 1 83 ? 4.795 20.803 -2.814 1.00 76.88 83 SER A O 1
ATOM 672 N N . GLN A 1 84 ? 4.684 21.271 -5.004 1.00 73.75 84 GLN A N 1
ATOM 673 C CA . GLN A 1 84 ? 4.513 19.895 -5.453 1.00 73.75 84 GLN A CA 1
ATOM 674 C C . GLN A 1 84 ? 5.683 19.480 -6.348 1.00 73.75 84 GLN A C 1
ATOM 676 O O . GLN A 1 84 ? 6.066 20.240 -7.244 1.00 73.75 84 GLN A O 1
ATOM 681 N N . PRO A 1 85 ? 6.261 18.286 -6.133 1.00 80.50 85 PRO A N 1
ATOM 682 C CA . PRO A 1 85 ? 7.233 17.738 -7.060 1.00 80.50 85 PRO A CA 1
ATOM 683 C C . PRO A 1 85 ? 6.540 17.429 -8.389 1.00 80.50 85 PRO A C 1
ATOM 685 O O . PRO A 1 85 ? 5.482 16.804 -8.446 1.00 80.50 85 PRO A O 1
ATOM 688 N N . THR A 1 86 ? 7.162 17.866 -9.470 1.00 80.81 86 THR A N 1
ATOM 689 C CA . THR A 1 86 ? 6.778 17.559 -10.842 1.00 80.81 86 THR A CA 1
ATOM 690 C C . THR A 1 86 ? 7.917 16.795 -11.485 1.00 80.81 86 THR A C 1
ATOM 692 O O . THR A 1 86 ? 9.089 17.137 -11.303 1.00 80.81 86 THR A O 1
ATOM 695 N N . VAL A 1 87 ? 7.552 15.733 -12.198 1.00 82.94 87 VAL A N 1
ATOM 696 C CA . VAL A 1 87 ? 8.499 14.844 -12.857 1.00 82.94 87 VAL A CA 1
ATOM 697 C C . VAL A 1 87 ? 8.201 14.849 -14.342 1.00 82.94 87 VAL A C 1
ATOM 699 O O . VAL A 1 87 ? 7.062 14.594 -14.740 1.00 82.94 87 VAL A O 1
ATOM 702 N N . ALA A 1 88 ? 9.204 15.173 -15.160 1.00 85.94 88 ALA A N 1
ATOM 703 C CA . ALA A 1 88 ? 9.070 15.080 -16.611 1.00 85.94 88 ALA A CA 1
ATOM 704 C C . ALA A 1 88 ? 8.709 13.634 -17.017 1.00 85.94 88 ALA A C 1
ATOM 706 O O . ALA A 1 88 ? 9.008 12.701 -16.266 1.00 85.94 88 ALA A O 1
ATOM 707 N N . PRO A 1 89 ? 8.064 13.407 -18.175 1.00 88.75 89 PRO A N 1
ATOM 708 C CA . PRO A 1 89 ? 7.791 12.053 -18.642 1.00 88.75 89 PRO A CA 1
ATOM 709 C C . PRO A 1 89 ? 9.062 11.192 -18.643 1.00 88.75 89 PRO A C 1
ATOM 711 O O . PRO A 1 89 ? 10.031 11.500 -19.331 1.00 88.75 89 PRO A O 1
ATOM 714 N N . LEU A 1 90 ? 9.056 10.104 -17.872 1.00 90.88 90 LEU A N 1
ATOM 715 C CA . LEU A 1 90 ? 10.187 9.182 -17.718 1.00 90.88 90 LEU A CA 1
ATOM 716 C C . LEU A 1 90 ? 10.219 8.104 -18.812 1.00 90.88 90 LEU A C 1
ATOM 718 O O . LEU A 1 90 ? 10.877 7.075 -18.659 1.00 90.88 90 LEU A O 1
ATOM 722 N N . PHE A 1 91 ? 9.485 8.315 -19.903 1.00 93.31 91 PHE A N 1
ATOM 723 C CA . PHE A 1 91 ? 9.298 7.338 -20.962 1.00 93.31 91 PHE A CA 1
ATOM 724 C C . PHE A 1 91 ? 9.471 7.940 -22.356 1.00 93.31 91 PHE A C 1
ATOM 726 O O . PHE A 1 91 ? 9.191 9.111 -22.602 1.00 93.31 91 PHE A O 1
ATOM 733 N N . ASN A 1 92 ? 9.874 7.092 -23.295 1.00 95.19 92 ASN A N 1
ATOM 734 C CA . ASN A 1 92 ? 9.922 7.384 -24.718 1.00 95.19 92 ASN A CA 1
ATOM 735 C C . ASN A 1 92 ?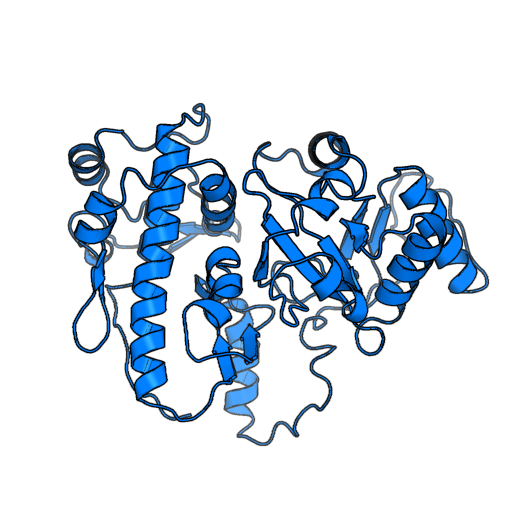 8.608 6.938 -25.376 1.00 95.19 92 ASN A C 1
ATOM 737 O O . ASN A 1 92 ? 8.378 5.743 -25.586 1.00 95.19 92 ASN A O 1
ATOM 741 N N . ALA A 1 93 ? 7.727 7.898 -25.677 1.00 95.38 93 ALA A N 1
ATOM 742 C CA . ALA A 1 93 ? 6.384 7.609 -26.178 1.00 95.38 93 ALA A CA 1
ATOM 743 C C . ALA A 1 93 ? 6.381 6.839 -27.516 1.00 95.38 93 ALA A C 1
ATOM 745 O O . ALA A 1 93 ? 5.698 5.812 -27.571 1.00 95.38 93 ALA A O 1
ATOM 746 N N . PRO A 1 94 ? 7.134 7.247 -28.565 1.00 96.88 94 PRO A N 1
ATOM 747 C CA . PRO A 1 94 ? 7.234 6.466 -29.801 1.00 96.88 94 PRO A CA 1
ATOM 748 C C . PRO A 1 94 ? 7.691 5.021 -29.578 1.00 96.88 94 PRO A C 1
ATOM 750 O O . PRO A 1 94 ? 7.066 4.097 -30.094 1.00 96.88 94 PRO A O 1
ATOM 753 N N . TYR A 1 95 ? 8.738 4.818 -28.772 1.00 97.12 95 TYR A N 1
ATOM 754 C CA . TYR A 1 95 ? 9.304 3.488 -28.535 1.00 97.12 95 TYR A CA 1
ATOM 755 C C . TYR A 1 95 ? 8.325 2.568 -27.798 1.00 97.12 95 TYR A C 1
ATOM 757 O O . TYR A 1 95 ? 8.085 1.441 -28.230 1.00 97.12 95 TYR A O 1
ATOM 765 N N . LEU A 1 96 ? 7.709 3.053 -26.714 1.00 97.50 96 LEU A N 1
ATOM 766 C CA . LEU A 1 96 ? 6.708 2.272 -25.986 1.00 97.50 96 LEU A CA 1
ATOM 767 C C . LEU A 1 96 ? 5.473 1.986 -26.841 1.00 97.50 96 LEU A C 1
ATOM 769 O O . LEU A 1 96 ? 4.991 0.862 -26.823 1.00 97.50 96 LEU A O 1
ATOM 773 N N . THR A 1 97 ? 5.005 2.950 -27.636 1.00 97.88 97 THR A N 1
ATOM 774 C CA . THR A 1 97 ? 3.847 2.746 -28.524 1.00 97.88 97 THR A CA 1
ATOM 775 C C . THR A 1 97 ? 4.125 1.655 -29.556 1.00 97.88 97 THR A C 1
ATOM 777 O O . THR A 1 97 ? 3.267 0.813 -29.800 1.00 97.88 97 THR A O 1
ATOM 780 N N . ALA A 1 98 ? 5.338 1.605 -30.114 1.00 97.75 98 ALA A N 1
ATOM 781 C CA . ALA A 1 98 ? 5.726 0.559 -31.058 1.00 97.75 98 ALA A CA 1
ATOM 782 C C . ALA A 1 98 ? 5.758 -0.846 -30.423 1.00 97.75 98 ALA A C 1
ATOM 784 O O . ALA A 1 98 ? 5.440 -1.825 -31.091 1.00 97.75 98 ALA A O 1
ATOM 785 N N . ILE A 1 99 ? 6.124 -0.955 -29.141 1.00 96.81 99 ILE A N 1
ATOM 786 C CA . ILE A 1 99 ? 6.204 -2.240 -28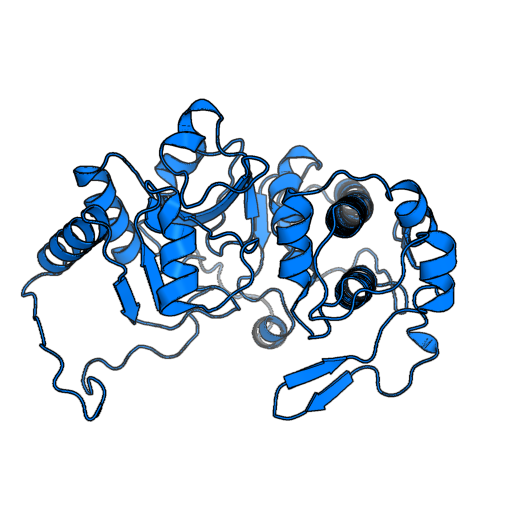.422 1.00 96.81 99 ILE A CA 1
ATOM 787 C C . ILE A 1 99 ? 4.846 -2.682 -27.872 1.00 96.81 99 ILE A C 1
ATOM 789 O O . ILE A 1 99 ? 4.528 -3.871 -27.873 1.00 96.81 99 ILE A O 1
ATOM 793 N N . LEU A 1 100 ? 4.072 -1.736 -27.343 1.00 97.38 100 LEU A N 1
ATOM 794 C CA . LEU A 1 100 ? 2.807 -2.001 -26.663 1.00 97.38 100 LEU A CA 1
ATOM 795 C C . LEU A 1 100 ? 1.621 -1.996 -27.629 1.00 97.38 100 LEU A C 1
ATOM 797 O O . LEU A 1 100 ? 0.577 -2.533 -27.294 1.00 97.38 100 LEU A O 1
ATOM 801 N N . GLY A 1 101 ? 1.745 -1.392 -28.811 1.00 96.75 101 GLY A N 1
ATOM 802 C CA . GLY A 1 101 ? 0.652 -1.304 -29.784 1.00 96.75 101 GLY A CA 1
ATOM 803 C C . GLY A 1 101 ? -0.484 -0.355 -29.382 1.00 96.75 101 GLY A C 1
ATOM 804 O O . GLY A 1 101 ? -1.452 -0.223 -30.124 1.00 96.75 101 GLY A O 1
ATOM 805 N N . ILE A 1 102 ? -0.367 0.333 -28.245 1.00 96.50 102 ILE A N 1
ATOM 806 C CA . ILE A 1 102 ? -1.300 1.363 -27.774 1.00 96.50 102 ILE A CA 1
ATOM 807 C C . ILE A 1 102 ? -0.517 2.644 -27.473 1.00 96.50 102 ILE A C 1
ATOM 809 O O . ILE A 1 102 ? 0.624 2.529 -27.039 1.00 96.50 102 ILE A O 1
ATOM 813 N N . PRO A 1 103 ? -1.063 3.849 -27.717 1.00 97.06 103 PRO A N 1
ATOM 814 C CA . PRO A 1 103 ? -0.391 5.113 -27.411 1.00 97.06 103 PRO A CA 1
ATOM 815 C C . PRO A 1 103 ? -0.479 5.471 -25.914 1.00 97.06 103 PRO A C 1
ATOM 817 O O . PRO A 1 103 ? -1.312 4.910 -25.197 1.00 97.06 103 PRO A O 1
ATOM 820 N N . PRO A 1 104 ? 0.312 6.449 -25.422 1.00 97.25 104 PRO A N 1
ATOM 821 C CA . PRO A 1 104 ? 0.126 6.976 -24.072 1.00 97.25 104 PRO A CA 1
ATOM 822 C C . PRO A 1 104 ? -1.267 7.598 -23.920 1.00 97.25 104 PRO A C 1
ATOM 824 O O . PRO A 1 104 ? -1.710 8.387 -24.761 1.00 97.25 104 PRO A O 1
ATOM 827 N N . ARG A 1 105 ? -1.944 7.281 -22.816 1.00 96.94 105 ARG A N 1
ATOM 828 C CA . ARG A 1 105 ? -3.292 7.786 -22.528 1.00 96.94 105 ARG A CA 1
ATOM 829 C C . ARG A 1 105 ? -3.233 9.256 -22.115 1.00 96.94 105 ARG A C 1
ATOM 831 O O . ARG A 1 105 ? -2.406 9.631 -21.282 1.00 96.94 105 ARG A O 1
ATOM 838 N N . LYS A 1 106 ? -4.150 10.104 -22.598 1.00 94.75 106 LYS A N 1
ATOM 839 C CA . LYS A 1 106 ? -4.290 11.462 -22.043 1.00 94.75 106 LYS A CA 1
ATOM 840 C C . LYS A 1 106 ? -5.080 11.412 -20.733 1.00 94.75 106 LYS A C 1
ATOM 842 O O . LYS A 1 106 ? -5.992 10.599 -20.612 1.00 94.75 106 LYS A O 1
ATOM 847 N N . PRO A 1 107 ? -4.836 12.316 -19.764 1.00 90.56 107 PRO A N 1
ATOM 848 C CA . PRO A 1 107 ? -5.448 12.225 -18.435 1.00 90.56 107 PRO A CA 1
ATOM 849 C C . PRO A 1 107 ? -6.979 12.110 -18.407 1.00 90.56 107 PRO A C 1
ATOM 851 O O . PRO A 1 107 ? -7.516 11.405 -17.552 1.00 90.56 107 PRO A O 1
ATOM 854 N N . LYS A 1 108 ? -7.675 12.755 -19.352 1.00 89.12 108 LYS A N 1
ATOM 855 C CA . LYS A 1 108 ? -9.145 12.791 -19.435 1.00 89.12 108 LYS A CA 1
ATOM 856 C C . LYS A 1 108 ? -9.760 11.701 -20.321 1.00 89.12 108 LYS A C 1
ATOM 858 O O . LYS A 1 108 ? -10.982 11.599 -20.354 1.00 89.12 108 LYS A O 1
ATOM 863 N N . ASP A 1 109 ? -8.951 10.913 -21.027 1.00 91.88 109 ASP A N 1
ATOM 864 C CA . ASP A 1 109 ? -9.471 9.886 -21.934 1.00 91.88 109 ASP A CA 1
ATOM 865 C C . ASP A 1 109 ? -10.107 8.732 -21.147 1.00 91.88 109 ASP A C 1
ATOM 867 O O . ASP A 1 109 ? -9.774 8.484 -19.988 1.00 91.88 109 ASP A O 1
ATOM 871 N N . HIS A 1 110 ? -11.012 7.984 -21.768 1.00 91.94 110 HIS A N 1
ATOM 872 C CA . HIS A 1 110 ? -11.599 6.816 -21.119 1.00 91.94 110 HIS A CA 1
ATOM 873 C C . HIS A 1 110 ? -10.553 5.707 -20.883 1.00 91.94 110 HIS A C 1
ATOM 875 O O . HIS A 1 110 ? -9.652 5.492 -21.696 1.00 91.94 110 HIS A O 1
ATOM 881 N N . LEU A 1 111 ? -10.681 4.979 -19.770 1.00 93.94 111 LEU A N 1
ATOM 882 C CA . LEU A 1 111 ? -9.854 3.809 -19.473 1.00 93.94 111 LEU A CA 1
ATOM 883 C C . LEU A 1 111 ? -10.462 2.558 -20.124 1.00 93.94 111 LEU A C 1
ATOM 885 O O . LEU A 1 111 ? -11.393 1.981 -19.577 1.00 93.94 111 LEU A O 1
ATOM 889 N N . SER A 1 112 ? -9.921 2.143 -21.269 1.00 95.31 112 SER A N 1
ATOM 890 C CA . SER A 1 112 ? -10.200 0.840 -21.901 1.00 95.31 112 SER A CA 1
ATOM 891 C C . SER A 1 112 ? -9.584 -0.368 -21.169 1.00 95.31 112 SER A C 1
ATOM 893 O O . SER A 1 112 ? -8.697 -0.217 -20.325 1.00 95.31 112 SER A O 1
ATOM 895 N N . GLU A 1 113 ? -10.008 -1.573 -21.571 1.00 96.62 113 GLU A N 1
ATOM 896 C CA . GLU A 1 113 ? -9.468 -2.861 -21.108 1.00 96.62 113 GLU A CA 1
ATOM 897 C C . GLU A 1 113 ? -7.949 -2.973 -21.318 1.00 96.62 113 GLU A C 1
ATOM 899 O O . GLU A 1 113 ? -7.243 -3.450 -20.431 1.00 96.62 113 GLU A O 1
ATOM 904 N N . ASP A 1 114 ? -7.413 -2.452 -22.427 1.00 97.50 114 ASP A N 1
ATOM 905 C CA . ASP A 1 114 ? -5.966 -2.441 -22.682 1.00 97.50 114 ASP A CA 1
ATOM 906 C C . ASP A 1 114 ? -5.187 -1.696 -21.594 1.00 97.50 114 ASP A C 1
ATOM 908 O O . ASP A 1 114 ? -4.123 -2.149 -21.173 1.00 97.50 114 ASP A O 1
ATOM 912 N N . HIS A 1 115 ? -5.727 -0.592 -21.067 1.00 97.75 115 HIS A N 1
ATOM 913 C CA . HIS A 1 115 ? -5.091 0.126 -19.961 1.00 97.75 115 HIS A CA 1
ATOM 914 C C . HIS A 1 115 ? -5.119 -0.683 -18.662 1.00 97.75 115 HIS A C 1
ATOM 916 O O . HIS A 1 115 ? -4.157 -0.645 -17.894 1.00 97.75 115 HIS A O 1
ATOM 922 N N . TRP A 1 116 ? -6.203 -1.421 -18.403 1.00 97.38 116 TRP A N 1
ATOM 923 C CA . TRP A 1 116 ? -6.303 -2.297 -17.231 1.00 97.38 116 TRP A CA 1
ATOM 924 C C . TRP A 1 116 ? -5.310 -3.449 -17.345 1.00 97.38 116 TRP A C 1
ATOM 926 O O . TRP A 1 116 ? -4.576 -3.745 -16.401 1.00 97.38 116 TRP A O 1
ATOM 936 N N . ASN A 1 117 ? -5.233 -4.055 -18.527 1.00 98.50 117 ASN A N 1
ATOM 937 C CA . ASN A 1 117 ? -4.316 -5.140 -18.826 1.00 98.50 117 ASN A CA 1
ATOM 938 C C . ASN A 1 117 ? -2.850 -4.690 -18.757 1.00 98.50 117 ASN A C 1
ATOM 940 O O . ASN A 1 117 ? -1.996 -5.399 -18.210 1.00 98.50 117 ASN A O 1
ATOM 944 N N . LEU A 1 118 ? -2.547 -3.481 -19.239 1.00 98.62 118 LEU A N 1
ATOM 945 C CA . LEU A 1 118 ? -1.228 -2.875 -19.100 1.00 98.62 118 LEU A CA 1
ATOM 946 C C . LEU A 1 118 ? -0.895 -2.628 -17.624 1.00 98.62 118 LEU A C 1
ATOM 948 O O . LEU A 1 118 ? 0.168 -3.046 -17.172 1.00 98.62 118 LEU A O 1
ATOM 952 N N . ALA A 1 119 ? -1.813 -2.045 -16.844 1.00 98.25 119 ALA A N 1
ATOM 953 C CA . ALA A 1 119 ? -1.626 -1.844 -15.406 1.00 98.25 119 ALA A CA 1
ATOM 954 C C . ALA A 1 119 ? -1.380 -3.166 -14.657 1.00 98.25 119 ALA A C 1
ATOM 956 O O . ALA A 1 119 ? -0.469 -3.248 -13.830 1.00 98.25 119 ALA A O 1
ATOM 957 N N . LYS A 1 120 ? -2.129 -4.230 -14.986 1.00 98.38 120 LYS A N 1
ATOM 958 C CA . LYS A 1 120 ? -1.898 -5.576 -14.441 1.00 98.38 120 LYS A CA 1
ATOM 959 C C . LYS A 1 120 ? -0.515 -6.102 -14.802 1.00 98.38 120 LYS A C 1
ATOM 961 O O . LYS A 1 120 ? 0.181 -6.618 -13.933 1.00 98.38 120 LYS A O 1
ATOM 966 N N . SER A 1 121 ? -0.106 -5.960 -16.057 1.00 98.75 121 SER A N 1
ATOM 967 C CA . SER A 1 121 ? 1.191 -6.446 -16.538 1.00 98.75 121 SER A CA 1
ATOM 968 C C . SER A 1 121 ? 2.360 -5.716 -15.875 1.00 98.75 121 SER A C 1
ATOM 970 O O . SER A 1 121 ? 3.336 -6.353 -15.490 1.00 98.75 121 SER A O 1
ATOM 972 N N . VAL A 1 122 ? 2.243 -4.397 -15.681 1.00 98.69 122 VAL A N 1
ATOM 973 C CA . VAL A 1 122 ? 3.220 -3.577 -14.945 1.00 98.69 122 VAL A CA 1
ATOM 974 C C . VAL A 1 122 ? 3.326 -4.035 -13.493 1.00 98.69 122 VAL A C 1
ATOM 976 O O . VAL A 1 122 ? 4.433 -4.243 -12.998 1.00 98.69 122 VAL A O 1
ATOM 979 N N . GLN A 1 123 ? 2.188 -4.240 -12.824 1.00 98.50 123 GLN A N 1
ATOM 980 C CA . GLN A 1 123 ? 2.151 -4.707 -11.439 1.00 98.50 123 GLN A CA 1
ATOM 981 C C . GLN A 1 123 ? 2.777 -6.100 -11.289 1.00 98.50 123 GLN A C 1
ATOM 983 O O . GLN A 1 123 ? 3.622 -6.293 -10.420 1.00 98.50 123 GLN A O 1
ATOM 988 N N . VAL A 1 124 ? 2.415 -7.054 -12.154 1.00 98.56 124 VAL A N 1
ATOM 989 C CA . VAL A 1 124 ? 2.998 -8.407 -12.135 1.00 98.56 124 VAL A CA 1
ATOM 990 C C . VAL A 1 124 ? 4.499 -8.349 -12.400 1.00 98.56 124 VAL A C 1
ATOM 992 O O . VAL A 1 124 ? 5.263 -8.995 -11.691 1.00 98.56 124 VAL A O 1
ATOM 995 N N . ARG A 1 125 ? 4.953 -7.531 -13.356 1.00 98.50 125 ARG A N 1
ATOM 996 C CA . ARG A 1 125 ? 6.386 -7.413 -13.632 1.00 98.50 125 ARG A CA 1
ATOM 997 C C . ARG A 1 125 ? 7.163 -6.803 -12.469 1.00 98.50 125 ARG A C 1
ATOM 999 O O . ARG A 1 125 ? 8.262 -7.259 -12.169 1.00 98.50 125 ARG A O 1
ATOM 1006 N N . PHE A 1 126 ? 6.605 -5.786 -11.816 1.00 98.62 126 PHE A N 1
ATOM 1007 C CA . PHE A 1 126 ? 7.188 -5.228 -10.600 1.00 98.62 126 PHE A CA 1
ATOM 1008 C C . PHE A 1 126 ? 7.348 -6.311 -9.523 1.00 98.62 126 PHE A C 1
ATOM 1010 O O . PHE A 1 126 ? 8.418 -6.417 -8.931 1.00 98.62 126 PHE A O 1
ATOM 1017 N N . GLU A 1 127 ? 6.315 -7.133 -9.309 1.00 98.44 127 GLU A N 1
ATOM 1018 C CA . GLU A 1 127 ? 6.347 -8.243 -8.349 1.00 98.44 127 GLU A CA 1
ATOM 1019 C C . GLU A 1 127 ? 7.409 -9.290 -8.709 1.00 98.44 127 GLU A C 1
ATOM 1021 O O . GLU A 1 127 ? 8.160 -9.689 -7.826 1.00 98.44 127 GLU A O 1
ATOM 1026 N N . GLU A 1 128 ? 7.520 -9.701 -9.978 1.00 98.25 128 GLU A N 1
ATOM 1027 C CA . GLU A 1 128 ? 8.538 -10.665 -10.436 1.00 98.25 128 GLU A CA 1
ATOM 1028 C C . GLU A 1 128 ? 9.957 -10.190 -10.103 1.00 98.25 128 GLU A C 1
ATOM 1030 O O . GLU A 1 128 ? 10.715 -10.904 -9.448 1.00 98.25 128 GLU A O 1
ATOM 1035 N N . VAL A 1 129 ? 10.298 -8.952 -10.476 1.00 98.38 129 VAL A N 1
ATOM 1036 C CA . VAL A 1 129 ? 11.640 -8.411 -10.226 1.00 98.38 129 VAL A CA 1
ATOM 1037 C C . VAL A 1 129 ? 11.879 -8.186 -8.735 1.00 98.38 129 VAL A C 1
ATOM 1039 O O . VAL A 1 129 ? 12.971 -8.447 -8.242 1.00 98.38 129 VAL A O 1
ATOM 1042 N N . ALA A 1 130 ? 10.882 -7.711 -7.988 1.00 97.94 130 ALA A N 1
ATOM 1043 C CA . ALA A 1 130 ? 11.028 -7.526 -6.549 1.00 97.94 130 ALA A CA 1
ATOM 1044 C C . ALA A 1 130 ? 11.228 -8.870 -5.823 1.00 97.94 130 ALA A C 1
ATOM 1046 O O . ALA A 1 130 ? 12.070 -8.960 -4.930 1.00 97.94 130 ALA A O 1
ATOM 1047 N N . ASN A 1 131 ? 10.519 -9.922 -6.241 1.00 97.75 131 ASN A N 1
ATOM 1048 C CA . ASN A 1 131 ? 10.674 -11.268 -5.693 1.00 97.75 131 ASN A CA 1
ATOM 1049 C C . ASN A 1 131 ? 12.035 -11.881 -6.045 1.00 97.75 131 ASN A C 1
ATOM 1051 O O . ASN A 1 131 ? 12.636 -12.482 -5.163 1.00 97.75 131 ASN A O 1
ATOM 1055 N N . HIS A 1 132 ? 12.568 -11.645 -7.251 1.00 97.69 132 HIS A N 1
ATOM 1056 C CA . HIS A 1 132 ? 13.949 -12.014 -7.614 1.00 97.69 132 HIS A CA 1
ATOM 1057 C C . HIS A 1 132 ? 14.975 -11.449 -6.618 1.00 97.69 132 HIS A C 1
ATOM 1059 O O . HIS A 1 132 ? 15.849 -12.153 -6.115 1.00 97.69 132 HIS A O 1
ATOM 1065 N N . LEU A 1 133 ? 14.827 -10.172 -6.244 1.00 97.44 133 LEU A N 1
ATOM 1066 C CA . LEU A 1 133 ? 15.707 -9.543 -5.251 1.00 97.44 133 LEU A CA 1
ATOM 1067 C C . LEU A 1 133 ? 15.512 -10.124 -3.842 1.00 97.44 133 LEU A C 1
ATOM 1069 O O . LEU A 1 133 ? 16.485 -10.237 -3.092 1.00 97.44 133 LEU A O 1
ATOM 1073 N N . LEU A 1 134 ? 14.277 -10.483 -3.469 1.00 97.00 134 LEU A N 1
ATOM 1074 C CA . LEU A 1 134 ? 13.989 -11.123 -2.183 1.00 97.00 134 LEU A CA 1
ATOM 1075 C C . LEU A 1 134 ? 14.527 -12.550 -2.107 1.00 97.00 134 LEU A C 1
ATOM 1077 O O . LEU A 1 134 ? 15.017 -12.941 -1.051 1.00 97.00 134 LEU A O 1
ATOM 1081 N N . GLU A 1 135 ? 14.459 -13.317 -3.190 1.00 96.56 135 GLU A N 1
ATOM 1082 C CA . GLU A 1 135 ? 15.025 -14.663 -3.269 1.00 96.56 135 GLU A CA 1
ATOM 1083 C C . GLU A 1 135 ? 16.542 -14.614 -3.076 1.00 96.56 135 GLU A C 1
ATOM 1085 O O . GLU A 1 135 ? 17.079 -15.281 -2.184 1.00 96.56 135 GLU A O 1
ATOM 1090 N N . TYR A 1 136 ? 17.218 -13.717 -3.803 1.00 96.81 136 TYR A N 1
ATOM 1091 C CA . TYR A 1 136 ? 18.640 -13.469 -3.599 1.00 96.81 136 TYR A CA 1
ATOM 1092 C C . TYR A 1 136 ? 18.943 -13.060 -2.153 1.00 96.81 136 TYR A C 1
ATOM 1094 O O . TYR A 1 136 ? 19.778 -13.692 -1.508 1.00 96.81 136 TYR A O 1
ATOM 1102 N N . LEU A 1 137 ? 18.248 -12.060 -1.596 1.00 96.38 137 LEU A N 1
ATOM 1103 C CA . LEU A 1 137 ? 18.447 -11.641 -0.202 1.00 96.38 137 LEU A CA 1
ATOM 1104 C C . LEU A 1 137 ? 18.234 -12.808 0.770 1.00 96.38 137 LEU A C 1
ATOM 1106 O O . LEU A 1 137 ? 19.013 -12.987 1.706 1.00 96.38 137 LEU A O 1
ATOM 1110 N N . GLY A 1 138 ? 17.208 -13.622 0.527 1.00 96.19 138 GLY A N 1
ATOM 1111 C CA . GLY A 1 138 ? 16.865 -14.776 1.339 1.00 96.19 138 GLY A CA 1
ATOM 1112 C C . GLY A 1 138 ? 17.960 -15.839 1.376 1.00 96.19 138 GLY A C 1
ATOM 1113 O O . GLY A 1 138 ? 18.163 -16.448 2.425 1.00 96.19 138 GLY A O 1
ATOM 1114 N N . SER A 1 139 ? 18.721 -16.000 0.292 1.00 95.81 139 SER A N 1
ATOM 1115 C CA . SER A 1 139 ? 19.891 -16.889 0.237 1.00 95.81 139 SER A CA 1
ATOM 1116 C C . SER A 1 139 ? 21.105 -16.372 1.029 1.00 95.81 139 SER A C 1
ATOM 1118 O O . SER A 1 139 ? 22.038 -17.124 1.304 1.00 95.81 139 SER A O 1
ATOM 1120 N N . ARG A 1 140 ? 21.117 -15.082 1.402 1.00 95.94 140 ARG A N 1
ATOM 1121 C CA . ARG A 1 140 ? 22.274 -14.391 2.007 1.00 95.94 140 ARG A CA 1
ATOM 1122 C C . ARG A 1 140 ? 22.138 -14.107 3.497 1.00 95.94 140 ARG A C 1
ATOM 1124 O O . ARG A 1 140 ? 23.096 -13.630 4.106 1.00 95.94 140 ARG A O 1
ATOM 1131 N N . VAL A 1 141 ? 20.967 -14.353 4.073 1.00 95.44 141 VAL A N 1
ATOM 1132 C CA . VAL A 1 141 ? 20.667 -14.095 5.489 1.00 95.44 141 VAL A CA 1
ATOM 1133 C C . VAL A 1 141 ? 19.980 -15.309 6.097 1.00 95.44 141 VAL A C 1
ATOM 1135 O O . VAL A 1 141 ? 19.357 -16.067 5.370 1.00 95.44 141 VAL A O 1
ATOM 1138 N N . GLU A 1 142 ? 20.029 -15.490 7.414 1.00 94.75 142 GLU A N 1
ATOM 1139 C CA . GLU A 1 142 ? 19.274 -16.564 8.088 1.00 94.75 142 GLU A CA 1
ATOM 1140 C C . GLU A 1 142 ? 17.854 -16.115 8.461 1.00 94.75 142 GLU A C 1
ATOM 1142 O O . GLU A 1 142 ? 16.911 -16.876 8.282 1.00 94.75 142 GLU A O 1
ATOM 1147 N N . SER A 1 143 ? 17.703 -14.846 8.862 1.00 94.69 143 SER A N 1
ATOM 1148 C CA . SER A 1 143 ? 16.441 -14.213 9.277 1.00 94.69 143 SER A CA 1
ATOM 1149 C C . SER A 1 143 ? 15.281 -14.426 8.297 1.00 94.69 143 SER A C 1
ATOM 1151 O O . SER A 1 143 ? 15.450 -14.303 7.079 1.00 94.69 143 SER A O 1
ATOM 1153 N N . ASP A 1 144 ? 14.091 -14.654 8.850 1.00 95.19 144 ASP A N 1
ATOM 1154 C CA . ASP A 1 144 ? 12.789 -14.631 8.179 1.00 95.19 144 ASP A CA 1
ATOM 1155 C C . ASP A 1 144 ? 12.010 -13.321 8.422 1.00 95.19 144 ASP A C 1
ATOM 1157 O O . ASP A 1 144 ? 10.962 -13.109 7.809 1.00 95.19 144 ASP A O 1
ATOM 1161 N N . THR A 1 145 ? 12.540 -12.408 9.239 1.00 94.50 145 THR A N 1
ATOM 1162 C CA . THR A 1 145 ? 12.056 -11.026 9.346 1.00 94.50 145 THR A CA 1
ATOM 1163 C C . THR A 1 145 ? 12.608 -10.162 8.211 1.00 94.50 145 THR A C 1
ATOM 1165 O O . THR A 1 145 ? 13.820 -10.143 7.964 1.00 94.50 145 THR A O 1
ATOM 1168 N N . LEU A 1 146 ? 11.728 -9.412 7.545 1.00 95.31 146 LEU A N 1
ATOM 1169 C CA . LEU A 1 146 ? 12.040 -8.473 6.470 1.00 95.31 146 LEU A CA 1
ATOM 1170 C C . LEU A 1 146 ? 11.552 -7.067 6.827 1.00 95.31 146 LEU A C 1
ATOM 1172 O O . LEU A 1 146 ? 10.355 -6.832 6.972 1.00 95.31 146 LEU A O 1
ATOM 1176 N N . ALA A 1 147 ? 12.480 -6.114 6.889 1.00 93.56 147 ALA A N 1
ATOM 1177 C CA . ALA A 1 147 ? 12.162 -4.695 7.002 1.00 93.56 147 ALA A CA 1
ATOM 1178 C C . ALA A 1 147 ? 12.257 -4.009 5.630 1.00 93.56 147 ALA A C 1
ATOM 1180 O O . ALA A 1 147 ? 13.269 -4.132 4.938 1.00 93.56 147 ALA A O 1
ATOM 1181 N N . LEU A 1 148 ? 11.221 -3.259 5.252 1.00 94.50 148 LEU A N 1
ATOM 1182 C CA . LEU A 1 148 ? 11.114 -2.563 3.970 1.00 94.50 148 LEU A CA 1
ATOM 1183 C C . LEU A 1 148 ? 11.005 -1.045 4.154 1.00 94.50 148 LEU A C 1
ATOM 1185 O O . LEU A 1 148 ? 10.246 -0.536 4.984 1.00 94.50 148 LEU A O 1
ATOM 1189 N N . ALA A 1 149 ? 11.744 -0.322 3.315 1.00 93.25 149 ALA A N 1
ATOM 1190 C CA . ALA A 1 149 ? 11.703 1.130 3.184 1.00 93.25 149 ALA A CA 1
ATOM 1191 C C . ALA A 1 149 ? 11.937 1.540 1.718 1.00 93.25 149 ALA A C 1
ATOM 1193 O O . ALA A 1 149 ? 12.289 0.713 0.874 1.00 93.25 149 ALA A O 1
ATOM 1194 N N . GLY A 1 150 ? 11.750 2.824 1.417 1.00 93.06 150 GLY A N 1
ATOM 1195 C CA . GLY A 1 150 ? 11.760 3.379 0.064 1.00 93.06 150 GLY A CA 1
ATOM 1196 C C . GLY A 1 150 ? 10.366 3.382 -0.567 1.00 93.06 150 GLY A C 1
ATOM 1197 O O . GLY A 1 150 ? 9.501 2.587 -0.210 1.00 93.06 150 GLY A O 1
ATOM 1198 N N . GLY A 1 151 ? 10.140 4.257 -1.552 1.00 92.19 151 GLY A N 1
ATOM 1199 C CA . GLY A 1 151 ? 8.814 4.440 -2.165 1.00 92.19 151 GLY A CA 1
ATOM 1200 C C . GLY A 1 151 ? 8.188 3.161 -2.744 1.00 92.19 151 GLY A C 1
ATOM 1201 O O . GLY A 1 151 ? 6.971 3.005 -2.713 1.00 92.19 151 GLY A O 1
ATOM 1202 N N . CYS A 1 152 ? 9.007 2.206 -3.197 1.00 95.00 152 CYS A N 1
ATOM 1203 C CA . CYS A 1 152 ? 8.542 0.900 -3.680 1.00 95.00 152 CYS A CA 1
ATOM 1204 C C . CYS A 1 152 ? 7.872 0.049 -2.585 1.00 95.00 152 CYS A C 1
ATOM 1206 O O . CYS A 1 152 ? 6.998 -0.757 -2.898 1.00 95.00 152 CYS A O 1
ATOM 1208 N N . ALA A 1 153 ? 8.213 0.260 -1.309 1.00 94.81 153 ALA A N 1
ATOM 1209 C CA . ALA A 1 153 ? 7.585 -0.428 -0.182 1.00 94.81 153 ALA A CA 1
ATOM 1210 C C . ALA A 1 153 ? 6.123 0.005 0.051 1.00 94.81 153 ALA A C 1
ATOM 1212 O O . ALA A 1 153 ? 5.387 -0.678 0.754 1.00 94.81 153 ALA A O 1
ATOM 1213 N N . HIS A 1 154 ? 5.651 1.081 -0.594 1.00 92.50 154 HIS A N 1
ATOM 1214 C CA . HIS A 1 154 ? 4.225 1.419 -0.626 1.00 92.50 154 HIS A CA 1
ATOM 1215 C C . HIS A 1 154 ? 3.407 0.578 -1.616 1.00 92.50 154 HIS A C 1
ATOM 1217 O O . HIS A 1 154 ? 2.186 0.757 -1.679 1.00 92.50 154 HIS A O 1
ATOM 1223 N N . ASN A 1 155 ? 4.029 -0.324 -2.386 1.00 95.94 155 ASN A N 1
ATOM 1224 C CA . ASN A 1 155 ? 3.303 -1.265 -3.232 1.00 95.94 155 ASN A CA 1
ATOM 1225 C C . ASN A 1 155 ? 2.632 -2.343 -2.366 1.00 95.94 155 ASN A C 1
ATOM 1227 O O . ASN A 1 155 ? 3.161 -3.436 -2.168 1.00 95.94 155 ASN A O 1
ATOM 1231 N N . SER A 1 156 ? 1.446 -2.021 -1.848 1.00 94.88 156 SER A N 1
ATOM 1232 C CA . SER A 1 156 ? 0.738 -2.870 -0.890 1.00 94.88 156 SER A CA 1
ATOM 1233 C C . SER A 1 156 ? 0.257 -4.198 -1.470 1.00 94.88 156 SER A C 1
ATOM 1235 O O . SER A 1 156 ? 0.050 -5.153 -0.725 1.00 94.88 156 SER A O 1
ATOM 1237 N N . VAL A 1 157 ? 0.091 -4.271 -2.795 1.00 95.94 157 VAL A N 1
ATOM 1238 C CA . VAL A 1 157 ? -0.239 -5.524 -3.489 1.00 95.94 157 VAL A CA 1
ATOM 1239 C C . VAL A 1 157 ? 0.950 -6.482 -3.460 1.00 95.94 157 VAL A C 1
ATOM 1241 O O . VAL A 1 157 ? 0.764 -7.661 -3.177 1.00 95.94 157 VAL A O 1
ATOM 1244 N N . TRP A 1 158 ? 2.166 -5.988 -3.706 1.00 97.25 158 TRP A N 1
ATOM 1245 C CA . TRP A 1 158 ? 3.378 -6.799 -3.597 1.00 97.25 158 TRP A CA 1
ATOM 1246 C C . TRP A 1 158 ? 3.663 -7.191 -2.144 1.00 97.25 158 TRP A C 1
ATOM 1248 O O . TRP A 1 158 ? 3.823 -8.374 -1.861 1.00 97.25 158 TRP A O 1
ATOM 1258 N N . VAL A 1 159 ? 3.645 -6.223 -1.221 1.00 97.12 159 VAL A N 1
ATOM 1259 C CA . VAL A 1 159 ? 3.929 -6.448 0.208 1.00 97.12 159 VAL A CA 1
ATOM 1260 C C . VAL A 1 159 ? 3.040 -7.544 0.804 1.00 97.12 159 VAL A C 1
ATOM 1262 O O . VAL A 1 159 ? 3.539 -8.436 1.486 1.00 97.12 159 VAL A O 1
ATOM 1265 N N . GLY A 1 160 ? 1.740 -7.536 0.489 1.00 96.12 160 GLY A N 1
ATOM 1266 C CA . GLY A 1 160 ? 0.797 -8.552 0.967 1.00 96.12 160 GLY A CA 1
ATOM 1267 C C . GLY A 1 160 ? 1.074 -9.981 0.480 1.00 96.12 160 GLY A C 1
ATOM 1268 O O . GLY A 1 160 ? 0.602 -10.929 1.101 1.00 96.12 160 GLY A O 1
ATOM 1269 N N . LYS A 1 161 ? 1.855 -10.139 -0.600 1.00 96.12 161 LYS A N 1
ATOM 1270 C CA . LYS A 1 161 ? 2.209 -11.427 -1.221 1.00 96.12 161 LYS A CA 1
ATOM 1271 C C . LYS A 1 161 ? 3.581 -11.967 -0.797 1.00 96.12 161 LYS A C 1
ATOM 1273 O O . LYS A 1 161 ? 3.936 -13.092 -1.157 1.00 96.12 161 LYS A O 1
ATOM 1278 N N . ILE A 1 162 ? 4.386 -11.172 -0.087 1.00 97.06 162 ILE A N 1
ATOM 1279 C CA . ILE A 1 162 ? 5.759 -11.549 0.284 1.00 97.06 162 ILE A CA 1
ATOM 1280 C C . ILE A 1 162 ? 5.796 -12.852 1.101 1.00 97.06 162 ILE A C 1
ATOM 1282 O O . ILE A 1 162 ? 6.609 -13.718 0.760 1.00 97.06 162 ILE A O 1
ATOM 1286 N N . PRO A 1 163 ? 4.930 -13.060 2.117 1.00 94.69 163 PRO A N 1
ATOM 1287 C CA . PRO A 1 163 ? 4.985 -14.277 2.925 1.00 94.69 163 PRO A CA 1
ATOM 1288 C C . PRO A 1 163 ? 4.688 -15.567 2.164 1.00 94.69 163 PRO A C 1
ATOM 1290 O O . PRO A 1 163 ? 5.138 -16.636 2.577 1.00 94.69 163 PRO A O 1
ATOM 1293 N N . GLN A 1 164 ? 3.940 -15.495 1.064 1.00 92.44 164 GLN A N 1
ATOM 1294 C CA . GLN A 1 164 ? 3.599 -16.650 0.234 1.00 92.44 164 GLN A CA 1
ATOM 1295 C C . GLN A 1 164 ? 4.669 -16.923 -0.830 1.00 92.44 164 GLN A C 1
ATOM 1297 O O . GLN A 1 164 ? 4.878 -18.074 -1.197 1.00 92.44 164 GLN A O 1
ATOM 1302 N N . ASN A 1 165 ? 5.370 -15.880 -1.283 1.00 93.69 165 ASN A N 1
ATOM 1303 C CA . ASN A 1 165 ? 6.320 -15.953 -2.397 1.00 93.69 165 ASN A CA 1
ATOM 1304 C C . ASN A 1 165 ? 7.791 -15.934 -1.960 1.00 93.69 165 ASN A C 1
ATOM 1306 O O . ASN A 1 165 ? 8.683 -15.889 -2.802 1.00 93.69 165 ASN A O 1
ATOM 1310 N N . SER A 1 166 ? 8.067 -15.919 -0.657 1.00 95.06 166 SER A N 1
ATOM 1311 C CA . SER A 1 166 ? 9.431 -15.874 -0.136 1.00 95.06 166 SER A CA 1
ATOM 1312 C C . SER A 1 166 ? 9.553 -16.586 1.211 1.00 95.06 166 SER A C 1
ATOM 1314 O O . SER A 1 166 ? 8.565 -16.994 1.837 1.00 95.06 166 SER A O 1
ATOM 1316 N N . LYS A 1 167 ? 10.791 -16.714 1.693 1.00 95.56 167 LYS A N 1
ATOM 1317 C CA . LYS A 1 167 ? 11.059 -17.226 3.039 1.00 95.56 167 LYS A CA 1
ATOM 1318 C C . LYS A 1 167 ? 10.654 -16.257 4.155 1.00 95.56 167 LYS A C 1
ATOM 1320 O O . LYS A 1 167 ? 10.502 -16.701 5.285 1.00 95.56 167 LYS A O 1
ATOM 1325 N N . PHE A 1 168 ? 10.492 -14.966 3.857 1.00 96.81 168 PHE A N 1
ATOM 1326 C CA . PHE A 1 168 ? 10.234 -13.947 4.871 1.00 96.81 168 PHE A CA 1
ATOM 1327 C C . PHE A 1 168 ? 8.785 -14.010 5.343 1.00 96.81 168 PHE A C 1
ATOM 1329 O O . PHE A 1 168 ? 7.878 -13.958 4.517 1.00 96.81 168 PHE A O 1
ATOM 1336 N N . LYS A 1 169 ? 8.563 -14.141 6.652 1.00 92.88 169 LYS A N 1
ATOM 1337 C CA . LYS A 1 169 ? 7.227 -14.320 7.250 1.00 92.88 169 LYS A CA 1
ATOM 1338 C C . LYS A 1 169 ? 6.804 -13.139 8.107 1.00 92.88 169 LYS A C 1
ATOM 1340 O O . LYS A 1 169 ? 5.622 -12.805 8.122 1.00 92.88 169 LYS A O 1
ATOM 1345 N N . ASP A 1 170 ? 7.762 -12.504 8.769 1.00 91.75 170 ASP A N 1
ATOM 1346 C CA . ASP A 1 170 ? 7.534 -11.317 9.579 1.00 91.75 170 ASP A CA 1
ATOM 1347 C C . ASP A 1 170 ? 7.937 -10.073 8.786 1.00 91.75 170 ASP A C 1
ATOM 1349 O O . ASP A 1 170 ? 9.110 -9.871 8.466 1.00 91.75 170 ASP A O 1
ATOM 1353 N N . ILE A 1 171 ? 6.948 -9.276 8.387 1.00 92.94 171 ILE A N 1
ATOM 1354 C CA . ILE A 1 171 ? 7.142 -8.149 7.477 1.00 92.94 171 ILE A CA 1
ATOM 1355 C C . ILE A 1 171 ? 6.915 -6.855 8.241 1.00 92.94 171 ILE A C 1
ATOM 1357 O O . ILE A 1 171 ? 5.830 -6.608 8.761 1.00 92.94 171 ILE A O 1
ATOM 1361 N N . PHE A 1 172 ? 7.926 -5.996 8.239 1.00 90.81 172 PHE A N 1
ATOM 1362 C CA . PHE A 1 172 ? 7.837 -4.651 8.777 1.00 90.81 172 PHE A CA 1
ATOM 1363 C C . PHE A 1 172 ? 7.995 -3.629 7.650 1.00 90.81 172 PHE A C 1
ATOM 1365 O O . PHE A 1 172 ? 9.027 -3.585 6.978 1.00 90.81 172 PHE A O 1
ATOM 1372 N N . VAL A 1 173 ? 6.999 -2.765 7.458 1.00 91.12 173 VAL A N 1
ATOM 1373 C CA . VAL A 1 173 ? 7.084 -1.630 6.529 1.00 91.12 173 VAL A CA 1
ATOM 1374 C C . VAL A 1 173 ? 7.080 -0.336 7.328 1.00 91.12 173 VAL A C 1
ATOM 1376 O O . VAL A 1 173 ? 6.221 -0.120 8.179 1.00 91.12 173 VAL A O 1
ATOM 1379 N N . ALA A 1 174 ? 8.033 0.554 7.053 1.00 86.38 174 ALA A N 1
ATOM 1380 C CA . ALA A 1 174 ? 8.056 1.855 7.713 1.00 86.38 174 ALA A CA 1
ATOM 1381 C C . ALA A 1 174 ? 6.770 2.664 7.384 1.00 86.38 174 ALA A C 1
ATOM 1383 O O . ALA A 1 174 ? 6.446 2.801 6.201 1.00 86.38 174 ALA A O 1
ATOM 1384 N N . PRO A 1 175 ? 6.076 3.275 8.374 1.00 81.62 175 PRO A N 1
ATOM 1385 C CA . PRO A 1 175 ? 4.806 3.990 8.153 1.00 81.62 175 PRO A CA 1
ATOM 1386 C C . PRO A 1 175 ? 4.873 5.059 7.045 1.00 81.62 175 PRO A C 1
ATOM 1388 O O . PRO A 1 175 ? 3.989 5.175 6.194 1.00 81.62 175 PRO A O 1
ATOM 1391 N N . ALA A 1 176 ? 5.980 5.804 7.011 1.00 88.06 176 ALA A N 1
ATOM 1392 C CA . ALA A 1 176 ? 6.334 6.727 5.940 1.00 88.06 176 ALA A CA 1
ATOM 1393 C C . ALA A 1 176 ? 7.524 6.170 5.144 1.00 88.06 176 ALA A C 1
ATOM 1395 O O . ALA A 1 176 ? 8.608 6.741 5.167 1.00 88.06 176 ALA A O 1
ATOM 1396 N N . SER A 1 177 ? 7.343 5.027 4.474 1.00 89.44 177 SER A N 1
ATOM 1397 C CA . SER A 1 177 ? 8.435 4.371 3.735 1.00 89.44 177 SER A CA 1
ATOM 1398 C C . SER A 1 177 ? 9.008 5.200 2.578 1.00 89.44 177 SER A C 1
ATOM 1400 O O . SER A 1 177 ? 10.139 4.959 2.166 1.00 89.44 177 SER A O 1
ATOM 1402 N N . HIS A 1 178 ? 8.266 6.185 2.066 1.00 89.06 178 HIS A N 1
ATOM 1403 C CA . HIS A 1 178 ? 8.773 7.164 1.104 1.00 89.06 178 HIS A CA 1
ATOM 1404 C C . HIS A 1 178 ? 9.803 8.126 1.726 1.00 89.06 178 HIS A C 1
ATOM 1406 O O . HIS A 1 178 ? 10.095 8.083 2.918 1.00 89.06 178 HIS A O 1
ATOM 1412 N N . ASP A 1 179 ? 10.315 9.058 0.924 1.00 90.62 179 ASP A N 1
ATOM 1413 C CA . ASP A 1 179 ? 11.439 9.927 1.294 1.00 90.62 179 ASP A CA 1
ATOM 1414 C C . ASP A 1 179 ? 11.223 10.776 2.561 1.00 90.62 179 ASP A C 1
ATOM 1416 O O . ASP A 1 179 ? 12.195 11.178 3.194 1.00 90.62 179 ASP A O 1
ATOM 1420 N N . ALA A 1 180 ? 9.980 11.003 3.012 1.00 88.81 180 ALA A N 1
ATOM 1421 C CA . ALA A 1 180 ? 9.750 11.684 4.291 1.00 88.81 180 ALA A CA 1
ATOM 1422 C C . ALA A 1 180 ? 10.284 10.880 5.488 1.00 88.81 180 ALA A C 1
ATOM 1424 O O . ALA A 1 180 ? 10.744 11.469 6.466 1.00 88.81 180 ALA A O 1
ATOM 1425 N N . GLY A 1 181 ? 10.281 9.545 5.409 1.00 90.25 181 GLY A N 1
ATOM 1426 C CA . GLY A 1 181 ? 10.850 8.676 6.438 1.00 90.25 181 GLY A CA 1
ATOM 1427 C C . GLY A 1 181 ? 12.368 8.800 6.581 1.00 90.25 181 GLY A C 1
ATOM 1428 O O . GLY A 1 181 ? 12.906 8.422 7.623 1.00 90.25 181 GLY A O 1
ATOM 1429 N N . ILE A 1 182 ? 13.067 9.381 5.595 1.00 91.81 182 ILE A N 1
ATOM 1430 C CA . ILE A 1 182 ? 14.522 9.591 5.653 1.00 91.81 182 ILE A CA 1
ATOM 1431 C C . ILE A 1 182 ? 14.891 10.488 6.835 1.00 91.81 182 ILE A C 1
ATOM 1433 O O . ILE A 1 182 ? 15.903 10.232 7.476 1.00 91.81 182 ILE A O 1
ATOM 1437 N N . ALA A 1 183 ? 14.065 11.480 7.186 1.00 90.44 183 ALA A N 1
ATOM 1438 C CA . ALA A 1 183 ? 14.321 12.334 8.347 1.00 90.44 183 ALA A CA 1
ATOM 1439 C C . ALA A 1 183 ? 14.389 11.523 9.656 1.00 90.44 183 ALA A C 1
ATOM 1441 O O . ALA A 1 183 ? 15.293 11.722 10.467 1.00 90.44 183 ALA A O 1
ATOM 1442 N N . VAL A 1 184 ? 13.479 10.556 9.827 1.00 86.94 184 VAL A N 1
ATOM 1443 C CA . VAL A 1 184 ? 13.470 9.643 10.982 1.00 86.94 184 VAL A CA 1
ATOM 1444 C C . VAL A 1 184 ? 14.692 8.725 10.943 1.00 86.94 184 VAL A C 1
ATOM 1446 O O . VAL A 1 184 ? 15.400 8.600 11.940 1.00 86.94 184 VAL A O 1
ATOM 1449 N N . GLY A 1 185 ? 14.986 8.128 9.784 1.00 87.19 185 GLY A N 1
ATOM 1450 C CA . GLY A 1 185 ? 16.156 7.263 9.608 1.00 87.19 185 GLY A CA 1
ATOM 1451 C C . GLY A 1 185 ? 17.484 7.984 9.868 1.00 87.19 185 GLY A C 1
ATOM 1452 O O . GLY A 1 185 ? 18.360 7.435 10.534 1.00 87.19 185 GLY A O 1
ATOM 1453 N N . ALA A 1 186 ? 17.619 9.229 9.409 1.00 90.25 186 ALA A N 1
ATOM 1454 C CA . ALA A 1 186 ? 18.790 10.070 9.631 1.00 90.25 186 ALA A CA 1
ATOM 1455 C C . ALA A 1 186 ? 18.961 10.418 11.114 1.00 90.25 186 ALA A C 1
ATOM 1457 O O . ALA A 1 186 ? 20.070 10.309 11.631 1.00 90.25 186 ALA A O 1
ATOM 1458 N N . ALA A 1 187 ? 17.874 10.761 11.815 1.00 87.69 187 ALA A N 1
ATOM 1459 C CA . ALA A 1 187 ? 17.907 11.017 13.253 1.00 87.69 187 ALA A CA 1
ATOM 1460 C C . ALA A 1 187 ? 18.333 9.769 14.050 1.00 87.69 187 ALA A C 1
ATOM 1462 O O . ALA A 1 187 ? 19.227 9.856 14.890 1.00 87.69 187 ALA A O 1
ATOM 1463 N N . ILE A 1 188 ? 17.762 8.597 13.739 1.00 82.94 188 ILE A N 1
ATOM 1464 C CA . ILE A 1 188 ? 18.144 7.316 14.361 1.00 82.94 188 ILE A CA 1
ATOM 1465 C C . ILE A 1 188 ? 19.618 6.990 14.078 1.00 82.94 188 ILE A C 1
ATOM 1467 O O . ILE A 1 188 ? 20.347 6.578 14.980 1.00 82.94 188 ILE A O 1
ATOM 1471 N N . SER A 1 189 ? 20.072 7.195 12.837 1.00 84.62 189 SER A N 1
ATOM 1472 C CA . SER A 1 189 ? 21.460 6.941 12.442 1.00 84.62 189 SER A CA 1
ATOM 1473 C C . S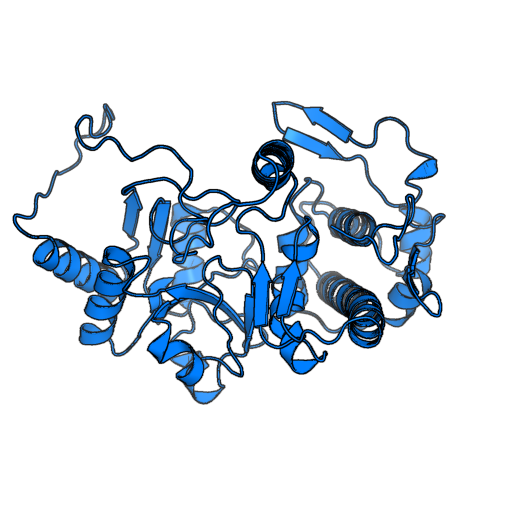ER A 1 189 ? 22.445 7.883 13.136 1.00 84.62 189 SER A C 1
ATOM 1475 O O . SER A 1 189 ? 23.511 7.432 13.547 1.00 84.62 189 SER A O 1
ATOM 1477 N N . ALA A 1 190 ? 22.107 9.170 13.266 1.00 87.94 190 ALA A N 1
ATOM 1478 C CA . ALA A 1 190 ? 22.946 10.171 13.925 1.00 87.94 190 ALA A CA 1
ATOM 1479 C C . ALA A 1 190 ? 23.025 9.961 15.443 1.00 87.94 190 ALA A C 1
ATOM 1481 O O . ALA A 1 190 ? 24.047 10.268 16.048 1.00 87.94 190 ALA A O 1
ATOM 1482 N N . HIS A 1 191 ? 21.971 9.413 16.056 1.00 82.00 191 HIS A N 1
ATOM 1483 C CA . HIS A 1 191 ? 21.939 9.138 17.491 1.00 82.00 191 HIS A CA 1
ATOM 1484 C C . HIS A 1 191 ? 22.902 8.014 17.926 1.00 82.00 191 HIS A C 1
ATOM 1486 O O . HIS A 1 191 ? 23.298 7.981 19.084 1.00 82.00 191 HIS A O 1
ATOM 1492 N N . GLY A 1 192 ? 23.321 7.121 17.017 1.00 64.88 192 GLY A N 1
ATOM 1493 C CA . GLY A 1 192 ? 24.366 6.128 17.301 1.00 64.88 192 GLY A CA 1
ATOM 1494 C C . GLY A 1 192 ? 23.902 4.942 18.159 1.00 64.88 192 GLY A C 1
ATOM 1495 O O . GLY A 1 192 ? 24.373 4.753 19.270 1.00 64.88 192 GLY A O 1
ATOM 1496 N N . THR A 1 193 ? 22.975 4.134 17.626 1.00 58.03 193 THR A N 1
ATOM 1497 C CA . THR A 1 193 ? 22.612 2.763 18.070 1.00 58.03 193 THR A CA 1
ATOM 1498 C C . THR A 1 193 ? 22.685 2.456 19.572 1.00 58.03 193 THR A C 1
ATOM 1500 O O . THR A 1 193 ? 23.528 1.693 20.029 1.00 58.03 193 THR A O 1
ATOM 1503 N N . ALA A 1 194 ? 21.688 2.933 20.300 1.00 51.75 194 ALA A N 1
ATOM 1504 C CA . ALA A 1 194 ? 20.845 2.102 21.152 1.00 51.75 194 ALA A CA 1
ATOM 1505 C C . ALA A 1 194 ? 19.529 2.865 21.288 1.00 51.75 194 ALA A C 1
ATOM 1507 O O . ALA A 1 194 ? 19.230 3.435 22.333 1.00 51.75 194 ALA A O 1
ATOM 1508 N N . VAL A 1 195 ? 18.744 2.930 20.203 1.00 52.19 195 VAL A N 1
ATOM 1509 C CA . VAL A 1 195 ? 17.309 3.127 20.410 1.00 52.19 195 VAL A CA 1
ATOM 1510 C C . VAL A 1 195 ? 16.928 1.885 21.195 1.00 52.19 195 VAL A C 1
ATOM 1512 O O . VAL A 1 195 ? 16.894 0.795 20.619 1.00 52.19 195 VAL A O 1
ATOM 1515 N N . SER A 1 196 ? 16.821 2.034 22.522 1.00 49.97 196 SER A N 1
ATOM 1516 C CA . SER A 1 196 ? 16.257 1.020 23.401 1.00 49.97 196 SER A CA 1
ATOM 1517 C C . SER A 1 196 ? 15.087 0.453 22.638 1.00 49.97 196 SER A C 1
ATOM 1519 O O . SER A 1 196 ? 14.304 1.231 22.093 1.00 49.97 196 SER A O 1
ATOM 1521 N N . THR A 1 197 ? 15.073 -0.868 22.464 1.00 50.41 197 THR A N 1
ATOM 1522 C CA . THR A 1 197 ? 13.992 -1.589 21.804 1.00 50.41 197 THR A CA 1
ATOM 1523 C C . THR A 1 197 ? 12.698 -0.965 22.288 1.00 50.41 197 THR A C 1
ATOM 1525 O O . THR A 1 197 ? 12.302 -1.180 23.434 1.00 50.41 197 THR A O 1
ATOM 1528 N N . VAL A 1 198 ? 12.115 -0.075 21.475 1.00 49.62 198 VAL A N 1
ATOM 1529 C CA . VAL A 1 198 ? 10.868 0.577 21.833 1.00 49.62 198 VAL A CA 1
ATOM 1530 C C . VAL A 1 198 ? 9.921 -0.587 21.723 1.00 49.62 198 VAL A C 1
ATOM 1532 O O . VAL A 1 198 ? 9.563 -0.997 20.624 1.00 49.62 198 VAL A O 1
ATOM 1535 N N . SER A 1 199 ? 9.649 -1.199 22.872 1.00 47.81 199 SER A N 1
ATOM 1536 C CA . SER A 1 199 ? 8.924 -2.457 23.013 1.00 47.81 199 SER A CA 1
ATOM 1537 C C . SER A 1 199 ? 7.506 -2.349 22.466 1.00 47.81 199 SER A C 1
ATOM 1539 O O . SER A 1 199 ? 6.811 -3.354 22.348 1.00 47.81 199 SER A O 1
ATOM 1541 N N . ASP A 1 200 ? 7.102 -1.134 22.100 1.00 53.72 200 ASP A N 1
ATOM 1542 C CA . ASP A 1 200 ? 5.827 -0.821 21.521 1.00 53.72 200 ASP A CA 1
ATOM 1543 C C . ASP A 1 200 ? 5.969 0.005 20.227 1.00 53.72 200 ASP A C 1
ATOM 1545 O O . ASP A 1 200 ? 6.094 1.232 20.226 1.00 53.72 200 ASP A O 1
ATOM 1549 N N . HIS A 1 201 ? 5.926 -0.693 19.089 1.00 57.03 201 HIS A N 1
ATOM 1550 C CA . HIS A 1 201 ? 5.864 -0.098 17.746 1.00 57.03 201 HIS A CA 1
ATOM 1551 C C . HIS A 1 201 ? 4.519 0.612 17.464 1.00 57.03 201 HIS A C 1
ATOM 1553 O O . HIS A 1 201 ? 4.336 1.202 16.398 1.00 57.03 201 HIS A O 1
ATOM 1559 N N . SER A 1 202 ? 3.585 0.580 18.423 1.00 54.06 202 SER A N 1
ATOM 1560 C CA . SER A 1 202 ? 2.228 1.141 18.374 1.00 54.06 202 SER A CA 1
ATOM 1561 C C . SER A 1 202 ? 2.109 2.574 17.877 1.00 54.06 202 SER A C 1
ATOM 1563 O O . SER A 1 202 ? 1.128 2.934 17.230 1.00 54.06 202 SER A O 1
ATOM 1565 N N . SER A 1 203 ? 3.089 3.403 18.222 1.00 61.03 203 SER A N 1
ATOM 1566 C CA . SER A 1 203 ? 3.018 4.859 18.104 1.00 61.03 203 SER A CA 1
ATOM 1567 C C . SER A 1 203 ? 3.861 5.415 16.960 1.00 61.03 203 SER A C 1
ATOM 1569 O O . SER A 1 203 ? 3.872 6.625 16.734 1.00 61.03 203 SER A O 1
ATOM 1571 N N . TRP A 1 204 ? 4.544 4.556 16.197 1.00 70.75 204 TRP A N 1
ATOM 1572 C CA . TRP A 1 204 ? 5.490 4.985 15.159 1.00 70.75 204 TRP A CA 1
ATOM 1573 C C . TRP A 1 204 ? 4.819 5.727 14.009 1.00 70.75 204 TRP A C 1
ATOM 1575 O O . TRP A 1 204 ? 5.436 6.568 13.358 1.00 70.75 204 TRP A O 1
ATOM 1585 N N . ALA A 1 205 ? 3.539 5.445 13.783 1.00 79.81 205 ALA A N 1
ATOM 1586 C CA . ALA A 1 205 ? 2.740 6.154 12.806 1.00 79.81 205 ALA A CA 1
ATOM 1587 C C . ALA A 1 205 ? 2.102 7.434 13.364 1.00 79.81 205 ALA A C 1
ATOM 1589 O O . ALA A 1 205 ? 1.487 8.140 12.590 1.00 79.81 205 ALA A O 1
ATOM 1590 N N . LEU A 1 206 ? 2.220 7.777 14.653 1.00 86.44 206 LEU A N 1
ATOM 1591 C CA . LEU A 1 206 ? 1.552 8.932 15.276 1.00 86.44 206 LEU A CA 1
ATOM 1592 C C . LEU A 1 206 ? 2.559 10.008 15.701 1.00 86.44 206 LEU A C 1
ATOM 1594 O O . LEU A 1 206 ? 2.648 10.352 16.881 1.00 86.44 206 LEU A O 1
ATOM 1598 N N . LEU A 1 207 ? 3.342 10.530 14.749 1.00 87.31 207 LEU A N 1
ATOM 1599 C CA . LEU A 1 207 ? 4.414 11.505 15.013 1.00 87.31 207 LEU A CA 1
ATOM 1600 C C . LEU A 1 207 ? 4.007 12.977 14.831 1.00 87.31 207 LEU A C 1
ATOM 1602 O O . LEU A 1 207 ? 4.803 13.862 15.146 1.00 87.31 207 LEU A O 1
ATOM 1606 N N . GLY A 1 208 ? 2.789 13.261 14.364 1.00 88.75 208 GLY A N 1
ATOM 1607 C CA . GLY A 1 208 ? 2.335 14.624 14.086 1.00 88.75 208 GLY A CA 1
ATOM 1608 C C . GLY A 1 208 ? 1.846 15.411 15.315 1.00 88.75 208 GLY A C 1
ATOM 1609 O O . GLY A 1 208 ? 1.849 14.907 16.443 1.00 88.75 208 GLY A O 1
ATOM 1610 N N . PRO A 1 209 ? 1.426 16.678 15.143 1.00 89.38 209 PRO A N 1
ATOM 1611 C CA . PRO A 1 209 ? 0.898 17.478 16.248 1.00 89.38 209 PRO A CA 1
ATOM 1612 C C . PRO A 1 209 ? -0.387 16.859 16.816 1.00 89.38 209 PRO A C 1
ATOM 1614 O O . PRO A 1 209 ? -1.074 16.109 16.132 1.00 89.38 209 PRO A O 1
ATOM 1617 N N . LYS A 1 210 ? -0.712 17.136 18.080 1.00 89.56 210 LYS A N 1
ATOM 1618 C CA . LYS A 1 210 ? -1.962 16.682 18.710 1.00 89.56 210 LYS A CA 1
ATOM 1619 C C . LYS A 1 210 ? -3.104 17.636 18.349 1.00 89.56 210 LYS A C 1
ATOM 1621 O O . LYS A 1 210 ? -2.864 18.838 18.281 1.00 89.56 210 LYS A O 1
ATOM 1626 N N . THR A 1 211 ? -4.325 17.131 18.126 1.00 83.88 211 THR A N 1
ATOM 1627 C CA . THR A 1 211 ? -5.510 18.000 17.979 1.00 83.88 211 THR A CA 1
ATOM 1628 C C . THR A 1 211 ? -5.633 18.909 19.198 1.00 83.88 211 THR A C 1
ATOM 1630 O O . THR A 1 211 ? -5.631 18.411 20.326 1.00 83.88 211 THR A O 1
A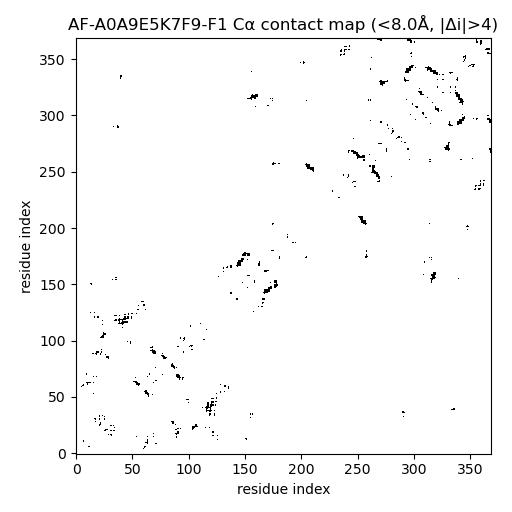TOM 1633 N N . ASP A 1 212 ? -5.789 20.215 18.978 1.00 78.94 212 ASP A N 1
ATOM 1634 C CA . ASP A 1 212 ? -6.267 21.118 20.021 1.00 78.94 212 ASP A CA 1
ATOM 1635 C C . ASP A 1 212 ? -7.796 21.152 19.984 1.00 78.94 212 ASP A C 1
ATOM 1637 O O . ASP A 1 212 ? -8.391 21.620 19.017 1.00 78.94 212 ASP A O 1
ATOM 1641 N N . TYR A 1 213 ? -8.427 20.620 21.028 1.00 73.25 213 TYR A N 1
ATOM 1642 C CA . TYR A 1 213 ? -9.885 20.588 21.154 1.00 73.25 213 TYR A CA 1
ATOM 1643 C C . TYR A 1 213 ? -10.462 21.868 21.772 1.00 73.25 213 TYR A C 1
ATOM 1645 O O . TYR A 1 213 ? -11.675 22.012 21.833 1.00 73.25 213 TYR A O 1
ATOM 1653 N N . ARG A 1 214 ? -9.618 22.790 22.260 1.00 62.41 214 ARG A N 1
ATOM 1654 C CA . ARG A 1 214 ? -10.058 24.000 22.982 1.00 62.41 214 ARG A CA 1
ATOM 1655 C C . ARG A 1 214 ? -10.515 25.123 22.058 1.00 62.41 214 ARG A C 1
ATOM 1657 O O . ARG A 1 214 ? -11.066 26.108 22.531 1.00 62.41 214 ARG A O 1
ATOM 1664 N N . ASN A 1 215 ? -10.250 24.991 20.763 1.00 57.16 215 ASN A N 1
ATOM 1665 C CA . ASN A 1 215 ? -10.647 25.958 19.753 1.00 57.16 215 ASN A CA 1
ATOM 1666 C C . ASN A 1 215 ? -11.365 25.192 18.630 1.00 57.16 215 ASN A C 1
ATOM 1668 O O . ASN A 1 215 ? -10.782 25.010 17.554 1.00 57.16 215 ASN A O 1
ATOM 1672 N N . PRO A 1 216 ? -12.573 24.637 18.889 1.00 58.06 216 PRO A N 1
ATOM 1673 C CA . PRO A 1 216 ? -13.395 24.108 17.809 1.00 58.06 216 PRO A CA 1
ATOM 1674 C C . PRO A 1 216 ? -13.513 25.232 16.784 1.00 58.06 216 PRO A C 1
ATOM 1676 O O . PRO A 1 216 ? -13.736 26.380 17.160 1.00 58.06 216 PRO A O 1
ATOM 1679 N N . LEU A 1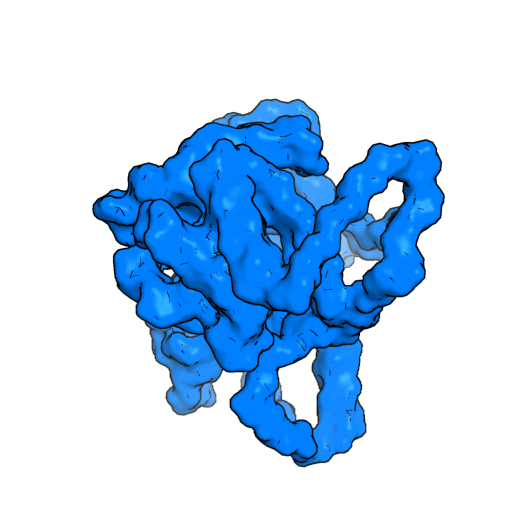 217 ? -13.178 24.907 15.534 1.00 55.56 217 LEU A N 1
ATOM 1680 C CA . LEU A 1 217 ? -12.981 25.827 14.415 1.00 55.56 217 LEU A CA 1
ATOM 1681 C C . LEU A 1 217 ? -13.780 27.130 14.583 1.00 55.56 217 LEU A C 1
ATOM 1683 O O . LEU A 1 217 ? -14.995 2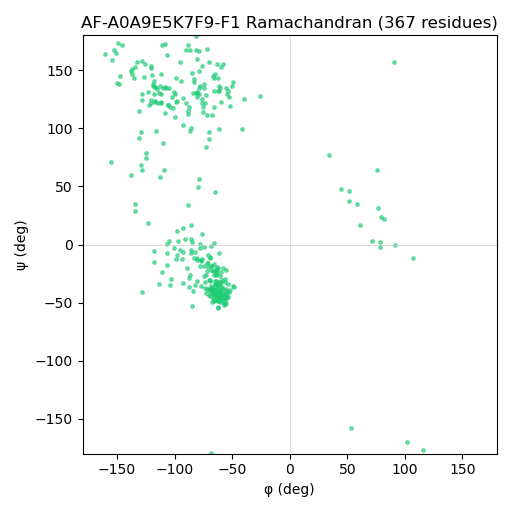7.084 14.748 1.00 55.56 217 LEU A O 1
ATOM 1687 N N . GLN A 1 218 ? -13.116 28.285 14.459 1.00 50.75 218 GLN A N 1
ATOM 1688 C CA . GLN A 1 218 ? -13.768 29.582 14.216 1.00 50.75 218 GLN A CA 1
ATOM 1689 C C . GLN A 1 218 ? -14.466 29.587 12.832 1.00 50.75 218 GLN A C 1
ATOM 1691 O O . GLN A 1 218 ? -14.274 30.491 12.022 1.00 50.75 218 GLN A O 1
ATOM 1696 N N . SER A 1 219 ? -15.198 28.526 12.486 1.00 53.50 219 SER A N 1
ATOM 1697 C CA . SER A 1 219 ? -15.971 28.426 11.261 1.00 53.50 219 SER A CA 1
ATOM 1698 C C . SER A 1 219 ? -17.212 29.293 11.400 1.00 53.50 219 SER A C 1
ATOM 1700 O O . SER A 1 219 ? -17.908 29.240 12.408 1.00 53.50 219 SER A O 1
ATOM 1702 N N . GLN A 1 220 ? -17.497 30.069 10.359 1.00 53.47 220 GLN A N 1
ATOM 1703 C CA . GLN A 1 220 ? -18.638 30.984 10.264 1.00 53.47 220 GLN A CA 1
ATOM 1704 C C . GLN A 1 220 ? -20.016 30.282 10.235 1.00 53.47 220 GLN A C 1
ATOM 1706 O O . GLN A 1 220 ? -21.033 30.962 10.136 1.00 53.47 220 GLN A O 1
ATOM 1711 N N . GLU A 1 221 ? -20.073 28.950 10.324 1.00 62.69 221 GLU A N 1
ATOM 1712 C CA . GLU A 1 221 ? -21.309 28.162 10.315 1.00 62.69 221 GLU A CA 1
ATOM 1713 C C . GLU A 1 221 ? -21.645 27.657 11.725 1.00 62.69 221 GLU A C 1
ATOM 1715 O O . GLU A 1 221 ? -20.778 27.151 12.440 1.00 62.69 221 GLU A O 1
ATOM 1720 N N . SER A 1 222 ? -22.913 27.786 12.129 1.00 66.44 222 SER A N 1
ATOM 1721 C CA . SER A 1 222 ? -23.415 27.305 13.419 1.00 66.44 222 SER A CA 1
ATOM 1722 C C . SER A 1 222 ? -23.462 25.776 13.438 1.00 66.44 222 SER A C 1
ATOM 1724 O O . SER A 1 222 ? -24.451 25.167 13.026 1.00 66.44 222 SER A O 1
ATOM 1726 N N . LEU A 1 223 ? -22.377 25.155 13.890 1.00 74.88 223 LEU A N 1
ATOM 1727 C CA . LEU A 1 223 ? -22.323 23.722 14.165 1.00 74.88 223 LEU A CA 1
ATOM 1728 C C . LEU A 1 223 ? -22.998 23.426 15.510 1.00 74.88 223 LEU A C 1
ATOM 1730 O O .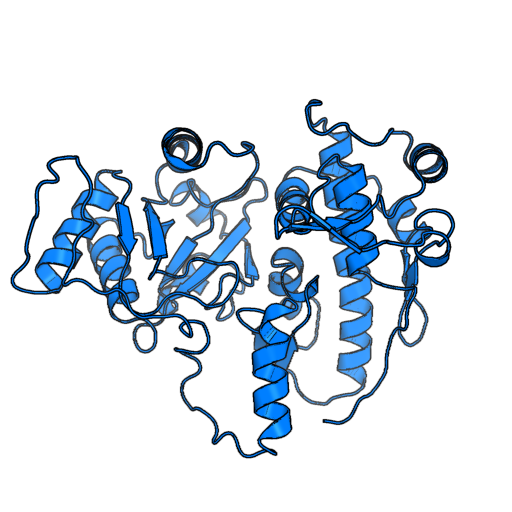 LEU A 1 223 ? -22.776 24.131 16.493 1.00 74.88 223 LEU A O 1
ATOM 1734 N N . GLU A 1 224 ? -23.808 22.369 15.555 1.00 82.38 224 GLU A N 1
ATOM 1735 C CA . GLU A 1 224 ? -24.336 21.832 16.809 1.00 82.38 224 GLU A CA 1
ATOM 1736 C C . GLU A 1 224 ? -23.224 21.060 17.529 1.00 82.38 224 GLU A C 1
ATOM 1738 O O . GLU A 1 224 ? -22.682 20.084 17.003 1.00 82.38 224 GLU A O 1
ATOM 1743 N N . GLU A 1 225 ? -22.865 21.511 18.730 1.00 83.50 225 GLU A N 1
ATOM 1744 C CA . GLU A 1 225 ? -21.886 20.835 19.574 1.00 83.50 225 GLU A CA 1
ATOM 1745 C C . GLU A 1 225 ? -22.588 19.817 20.479 1.00 83.50 225 GLU A C 1
ATOM 1747 O O . GLU A 1 225 ? -23.457 20.164 21.279 1.00 83.50 225 GLU A O 1
ATOM 1752 N N . ILE A 1 226 ? -22.190 18.548 20.362 1.00 86.56 226 ILE A N 1
ATOM 1753 C CA . ILE A 1 226 ? -22.679 17.462 21.214 1.00 86.56 226 ILE A CA 1
ATOM 1754 C C . ILE A 1 226 ? -21.530 16.980 22.096 1.00 86.56 226 ILE A C 1
ATOM 1756 O O . ILE A 1 226 ? -20.512 16.490 21.600 1.00 86.56 226 ILE A O 1
ATOM 1760 N N . THR A 1 227 ? -21.728 17.053 23.412 1.00 86.75 227 THR A N 1
ATOM 1761 C CA . THR A 1 227 ? -20.736 16.637 24.410 1.00 86.75 227 THR A CA 1
ATOM 1762 C C . THR A 1 227 ? -21.170 15.352 25.102 1.00 86.75 227 THR A C 1
ATOM 1764 O O . THR A 1 227 ? -22.315 15.206 25.528 1.00 86.75 227 THR A O 1
ATOM 1767 N N . PHE A 1 228 ? -20.232 14.420 25.265 1.00 89.38 228 PHE A N 1
ATOM 1768 C CA . PHE A 1 228 ? -20.449 13.156 25.967 1.00 89.38 228 PHE A CA 1
ATOM 1769 C C . PHE A 1 228 ? -19.693 13.155 27.295 1.00 89.38 228 PHE A C 1
ATOM 1771 O O . PHE A 1 228 ? -18.517 13.510 27.345 1.00 89.38 228 PHE A O 1
ATOM 1778 N N . ALA A 1 229 ? -20.348 12.715 28.373 1.00 90.00 229 ALA A N 1
ATOM 1779 C CA . ALA A 1 229 ? -19.733 12.673 29.702 1.00 90.00 229 ALA A CA 1
ATOM 1780 C C . ALA A 1 229 ? -18.689 11.551 29.835 1.00 90.00 229 ALA A C 1
ATOM 1782 O O . ALA A 1 229 ? -17.786 11.635 30.667 1.00 90.00 229 ALA A O 1
ATOM 1783 N N . LYS A 1 230 ? -18.824 10.479 29.044 1.00 93.94 230 LYS A N 1
ATOM 1784 C CA . LYS A 1 230 ? -17.922 9.321 29.051 1.00 93.94 230 LYS A CA 1
ATOM 1785 C C . LYS A 1 230 ? -17.595 8.862 27.631 1.00 93.94 230 LYS A C 1
ATOM 1787 O O . LYS A 1 230 ? -18.455 8.894 26.754 1.00 93.94 230 LYS A O 1
ATOM 1792 N N . GLU A 1 231 ? -16.377 8.351 27.426 1.00 92.81 231 GLU A N 1
ATOM 1793 C CA . GLU A 1 231 ? -15.923 7.865 26.112 1.00 92.81 231 GLU A CA 1
ATOM 1794 C C . GLU A 1 231 ? -16.818 6.740 25.571 1.00 92.81 231 GLU A C 1
ATOM 1796 O O . GLU A 1 231 ? -17.147 6.738 24.392 1.00 92.81 231 GLU A O 1
ATOM 1801 N N . ASN A 1 232 ? -17.301 5.829 26.419 1.00 95.44 232 ASN A N 1
ATOM 1802 C CA . ASN A 1 232 ? -18.188 4.751 25.975 1.00 95.44 232 ASN A CA 1
ATOM 1803 C C . ASN A 1 232 ? -19.508 5.262 25.370 1.00 95.44 232 ASN A C 1
A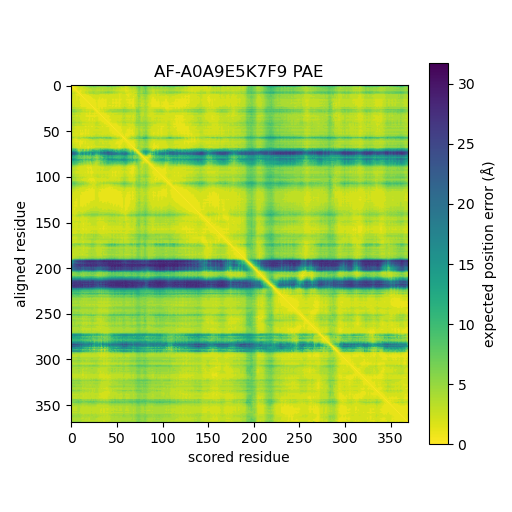TOM 1805 O O . ASN A 1 232 ? -19.996 4.666 24.418 1.00 95.44 232 ASN A O 1
ATOM 1809 N N . GLN A 1 233 ? -20.051 6.383 25.859 1.00 97.00 233 GLN A N 1
ATOM 1810 C CA . GLN A 1 233 ? -21.257 6.991 25.286 1.00 97.00 233 GLN A CA 1
ATOM 1811 C C . GLN A 1 233 ? -20.986 7.549 23.885 1.00 97.00 233 GLN A C 1
ATOM 1813 O O . GLN A 1 233 ? -21.799 7.359 22.983 1.00 97.00 233 GLN A O 1
ATOM 1818 N N . LEU A 1 234 ? -19.825 8.188 23.697 1.00 95.62 234 LEU A N 1
ATOM 1819 C CA . LEU A 1 234 ? -19.367 8.632 22.383 1.00 95.62 234 LEU A CA 1
ATOM 1820 C C . LEU A 1 234 ? -19.201 7.432 21.442 1.00 95.62 234 LEU A C 1
ATOM 1822 O O . LEU A 1 234 ? -19.711 7.454 20.330 1.00 95.62 234 LEU A O 1
ATOM 1826 N N . LEU A 1 235 ? -18.525 6.370 21.883 1.00 97.56 235 LEU A N 1
ATOM 1827 C CA . LEU A 1 235 ? -18.300 5.173 21.070 1.00 97.56 235 LEU A CA 1
ATOM 1828 C C . LEU A 1 235 ? -19.616 4.496 20.662 1.00 97.56 235 LEU A C 1
ATOM 1830 O O . LEU A 1 235 ? -19.773 4.131 19.499 1.00 97.56 235 LEU A O 1
ATOM 1834 N N . ASP A 1 236 ? -20.577 4.379 21.582 1.00 97.62 236 ASP A N 1
ATOM 1835 C CA . ASP A 1 236 ? -21.901 3.820 21.299 1.00 97.62 236 ASP A CA 1
ATOM 1836 C C . ASP A 1 236 ? -22.694 4.679 20.306 1.00 97.62 236 ASP A C 1
ATOM 1838 O O . ASP A 1 236 ? -23.358 4.131 19.418 1.00 97.62 236 ASP A O 1
ATOM 1842 N N . PHE A 1 237 ? -22.605 6.009 20.433 1.00 97.44 237 PHE A N 1
ATOM 1843 C CA . PHE A 1 237 ? -23.189 6.960 19.490 1.00 97.44 237 PHE A CA 1
ATOM 1844 C C . PHE A 1 237 ? -22.560 6.807 18.103 1.00 97.44 237 PHE A C 1
ATOM 1846 O O . PHE A 1 237 ? -23.269 6.521 17.143 1.00 97.44 237 PHE A O 1
ATOM 1853 N N . LEU A 1 238 ? -21.232 6.891 17.997 1.00 97.62 238 LEU A N 1
ATOM 1854 C CA . LEU A 1 238 ? -20.515 6.746 16.729 1.00 97.62 238 LEU A CA 1
ATOM 1855 C C . LEU A 1 238 ? -20.811 5.395 16.063 1.00 97.62 238 LEU A C 1
ATOM 1857 O O . LEU A 1 238 ? -21.098 5.347 14.870 1.00 97.62 238 LEU A O 1
ATOM 1861 N N . ALA A 1 239 ? -20.799 4.299 16.826 1.00 98.25 239 ALA A N 1
ATOM 1862 C CA . ALA A 1 239 ? -21.112 2.967 16.318 1.00 98.25 239 ALA A CA 1
ATOM 1863 C C . ALA A 1 239 ? -22.556 2.863 15.803 1.00 98.25 239 ALA A C 1
ATOM 1865 O O . ALA A 1 239 ? -22.790 2.224 14.776 1.00 98.25 239 ALA A O 1
ATOM 1866 N N . LYS A 1 240 ? -23.523 3.492 16.488 1.00 98.06 240 LYS A N 1
ATOM 1867 C CA . LYS A 1 240 ? -24.917 3.570 16.026 1.00 98.06 240 LYS A CA 1
ATOM 1868 C C . LYS A 1 240 ? -25.000 4.334 14.704 1.00 98.06 240 LYS A C 1
ATOM 1870 O O . LYS A 1 240 ? -25.504 3.793 13.725 1.00 98.06 240 LYS A O 1
ATOM 1875 N N . GLU A 1 241 ? -24.451 5.539 14.662 1.00 97.69 241 GLU A N 1
ATOM 1876 C CA . GLU A 1 241 ? -24.490 6.433 13.502 1.00 97.69 241 GLU A CA 1
ATOM 1877 C C . GLU A 1 241 ? -23.817 5.795 12.271 1.00 97.69 241 GLU A C 1
ATOM 1879 O O . GLU A 1 241 ? -24.363 5.831 11.166 1.00 97.69 241 GLU A O 1
ATOM 1884 N N . LEU A 1 242 ? -22.675 5.122 12.468 1.00 97.56 242 LEU A N 1
ATOM 1885 C CA . LEU A 1 242 ? -22.020 4.316 11.434 1.00 97.56 242 LEU A CA 1
ATOM 1886 C C . LEU A 1 242 ? -22.917 3.163 10.975 1.00 97.56 242 LEU A C 1
ATOM 1888 O O . LEU A 1 242 ? -23.084 2.972 9.775 1.00 97.56 242 LEU A O 1
ATOM 1892 N N . SER A 1 243 ? -23.536 2.420 11.900 1.00 97.19 243 SER A N 1
ATOM 1893 C CA . SER A 1 243 ? -24.409 1.284 11.559 1.00 97.19 243 SER A CA 1
ATOM 1894 C C . SER A 1 243 ? -25.681 1.679 10.799 1.00 97.19 243 SER A C 1
ATOM 1896 O O . SER A 1 243 ? -26.233 0.857 10.067 1.00 97.19 243 SER A O 1
ATOM 1898 N N . GLU A 1 244 ? -26.107 2.937 10.927 1.00 96.06 244 GLU A N 1
ATOM 1899 C CA . GLU A 1 244 ? -27.194 3.557 10.159 1.00 96.06 244 GLU A CA 1
ATOM 1900 C C . GLU A 1 244 ? -26.713 4.111 8.798 1.00 96.06 244 GLU A C 1
ATOM 1902 O O . GLU A 1 244 ? -27.488 4.666 8.017 1.00 96.06 244 GLU A O 1
ATOM 1907 N N . GLY A 1 245 ? -25.430 3.937 8.465 1.00 92.94 245 GLY A N 1
ATOM 1908 C CA . GLY A 1 245 ? -24.840 4.312 7.182 1.00 92.94 245 GLY A CA 1
ATOM 1909 C C . GLY A 1 245 ? -24.464 5.790 7.066 1.00 92.94 245 GLY A C 1
ATOM 1910 O O . GLY A 1 245 ? -24.368 6.303 5.938 1.00 92.94 245 GLY A O 1
ATOM 1911 N N . LYS A 1 246 ? -24.275 6.495 8.190 1.00 94.06 246 LYS A N 1
ATOM 1912 C CA . LYS A 1 246 ? -23.700 7.847 8.194 1.00 94.06 246 LYS A CA 1
ATOM 1913 C C . LYS A 1 246 ? -22.183 7.779 7.990 1.00 94.06 246 LYS A C 1
ATOM 1915 O O . LYS A 1 246 ? -21.539 6.776 8.281 1.00 94.06 246 LYS A O 1
ATOM 1920 N N . ILE A 1 247 ? -21.630 8.857 7.440 1.00 93.88 247 ILE A N 1
ATOM 1921 C CA . ILE A 1 247 ? -20.190 9.026 7.215 1.00 93.88 247 ILE A CA 1
ATOM 1922 C C . ILE A 1 247 ? -19.679 9.951 8.313 1.00 93.88 247 ILE A C 1
ATOM 1924 O O . ILE A 1 247 ? -20.227 11.039 8.483 1.00 93.88 247 ILE A O 1
ATOM 1928 N N . ILE A 1 248 ? -18.645 9.532 9.038 1.00 95.12 248 ILE A N 1
ATOM 1929 C CA . ILE A 1 248 ? -18.138 10.269 10.199 1.00 95.12 248 ILE A CA 1
ATOM 1930 C C . ILE A 1 248 ? -16.705 10.720 9.943 1.00 95.12 248 ILE A C 1
ATOM 1932 O O . ILE A 1 248 ? -15.823 9.904 9.686 1.00 95.12 248 ILE A O 1
ATOM 1936 N N . GLY A 1 249 ? -16.457 12.025 10.050 1.00 94.12 249 GLY A N 1
ATOM 1937 C CA . GLY A 1 249 ? -15.103 12.565 10.137 1.00 94.12 249 GLY A CA 1
ATOM 1938 C C . GLY A 1 249 ? -14.571 12.461 11.566 1.00 94.12 249 GLY A C 1
ATOM 1939 O O . GLY A 1 249 ? -15.234 12.886 12.506 1.00 94.12 249 GLY A O 1
ATOM 1940 N N . VAL A 1 250 ? -13.366 11.922 11.731 1.00 92.50 250 VAL A N 1
ATOM 1941 C CA . VAL A 1 250 ? -12.665 11.814 13.014 1.00 92.50 250 VAL A CA 1
ATOM 1942 C C . VAL A 1 250 ? -11.387 12.638 12.957 1.00 92.50 250 VAL A C 1
ATOM 1944 O O . VAL A 1 250 ? -10.523 12.399 12.113 1.00 92.50 250 VAL A O 1
ATOM 1947 N N . ALA A 1 251 ? -11.256 13.583 13.888 1.00 91.62 251 ALA A N 1
ATOM 1948 C CA . ALA A 1 251 ? -10.051 14.376 14.097 1.00 91.62 251 ALA A CA 1
ATOM 1949 C C . ALA A 1 251 ? -9.670 14.371 15.581 1.00 91.62 251 ALA A C 1
ATOM 1951 O O . ALA A 1 251 ? -10.120 15.207 16.361 1.00 91.62 251 ALA A O 1
ATOM 1952 N N . ARG A 1 252 ? -8.828 13.419 15.985 1.00 88.69 252 ARG A N 1
ATOM 1953 C CA . ARG A 1 252 ? -8.445 13.221 17.387 1.00 88.69 252 ARG A CA 1
ATOM 1954 C C . ARG A 1 252 ? -6.963 12.929 17.569 1.00 88.69 252 ARG A C 1
ATOM 1956 O O . ARG A 1 252 ? -6.340 12.299 16.726 1.00 88.69 252 ARG A O 1
ATOM 1963 N N . ASP A 1 253 ? -6.427 13.350 18.702 1.00 89.50 253 ASP A N 1
ATOM 1964 C CA . ASP A 1 253 ? -5.067 13.065 19.153 1.00 89.50 253 ASP A CA 1
ATOM 1965 C C . ASP A 1 253 ? -3.990 13.441 18.109 1.00 89.50 253 ASP A C 1
ATOM 1967 O O . ASP A 1 253 ? -4.211 14.324 17.269 1.00 89.50 253 ASP A O 1
ATOM 1971 N N . ARG A 1 254 ? -2.799 12.839 18.201 1.00 90.62 254 ARG A N 1
ATOM 1972 C CA . ARG A 1 254 ? -1.684 13.050 17.275 1.00 90.62 254 ARG A CA 1
ATOM 1973 C C . ARG A 1 254 ? -2.044 12.649 15.847 1.00 90.62 254 ARG A C 1
ATOM 1975 O O . ARG A 1 254 ? -2.642 11.595 15.632 1.00 90.62 254 ARG A O 1
ATOM 1982 N N . LEU A 1 255 ? -1.648 13.486 14.887 1.00 90.94 255 LEU A N 1
ATOM 1983 C CA . LEU A 1 255 ? -1.754 13.168 13.463 1.00 90.94 255 LEU A CA 1
ATOM 1984 C C . LEU A 1 255 ? -0.856 11.986 13.101 1.00 90.94 255 LEU A C 1
ATOM 1986 O O . LEU A 1 255 ? 0.259 11.837 13.617 1.00 90.94 255 LEU A O 1
ATOM 1990 N N . GLU A 1 256 ? -1.340 11.212 12.140 1.00 91.56 256 GLU A N 1
ATOM 1991 C CA . GLU A 1 256 ? -0.577 10.181 11.471 1.00 91.56 256 GLU A CA 1
ATOM 1992 C C . GLU A 1 256 ? 0.628 10.770 10.708 1.00 91.56 256 GLU A C 1
ATOM 1994 O O . GLU A 1 256 ? 0.550 11.849 10.119 1.00 91.56 256 GLU A O 1
ATOM 1999 N N . PHE A 1 257 ? 1.747 10.046 10.697 1.00 90.25 257 PHE A N 1
ATOM 2000 C CA . PHE A 1 257 ? 2.932 10.320 9.897 1.00 90.25 257 PHE A CA 1
ATOM 2001 C C . PHE A 1 257 ? 3.010 9.334 8.735 1.00 90.25 257 PHE A C 1
ATOM 2003 O O . PHE A 1 257 ? 3.090 8.121 8.930 1.00 90.25 257 PHE A O 1
ATOM 2010 N N . GLY A 1 258 ? 2.999 9.879 7.522 1.00 88.81 258 GLY A N 1
ATOM 2011 C CA . GLY A 1 258 ? 2.906 9.120 6.281 1.00 88.81 258 GLY A CA 1
ATOM 2012 C C . GLY A 1 258 ? 1.610 9.423 5.520 1.00 88.81 258 GLY A C 1
ATOM 2013 O O . GLY A 1 258 ? 0.823 10.281 5.919 1.00 88.81 258 GLY A O 1
ATOM 2014 N N . PRO A 1 259 ? 1.373 8.741 4.389 1.00 87.12 259 PRO A N 1
ATOM 2015 C CA . PRO A 1 259 ? 0.308 9.102 3.453 1.00 87.12 259 PRO A CA 1
ATOM 2016 C C . PRO A 1 259 ? -1.066 8.503 3.802 1.00 87.12 259 PRO A C 1
ATOM 2018 O O . PRO A 1 259 ? -2.001 8.600 2.998 1.00 87.12 259 PRO A O 1
ATOM 2021 N N . ARG A 1 260 ? -1.196 7.807 4.938 1.00 90.44 260 ARG A N 1
ATOM 2022 C CA . ARG A 1 260 ? -2.393 7.041 5.310 1.00 90.44 260 ARG A CA 1
ATOM 2023 C C . ARG A 1 260 ? -3.031 7.608 6.571 1.00 90.44 260 ARG A C 1
ATOM 2025 O O . ARG A 1 260 ? -2.347 7.890 7.545 1.00 90.44 260 ARG A O 1
ATOM 2032 N N . ALA A 1 261 ? -4.353 7.738 6.526 1.00 92.69 261 ALA A N 1
ATOM 2033 C CA . ALA A 1 261 ? -5.171 7.937 7.711 1.00 92.69 261 ALA A CA 1
ATOM 2034 C C . ALA A 1 261 ? -5.348 6.583 8.411 1.00 92.69 261 ALA A C 1
ATOM 2036 O O . ALA A 1 261 ? -5.602 5.588 7.734 1.00 92.69 261 ALA A O 1
ATOM 2037 N N . LEU A 1 262 ? -5.180 6.550 9.733 1.00 92.94 262 LEU A N 1
ATOM 2038 C CA . LEU A 1 262 ? -5.075 5.325 10.535 1.00 92.94 262 LEU A CA 1
ATOM 2039 C C . LEU A 1 262 ? -5.949 5.399 11.801 1.00 92.94 262 LEU A C 1
ATOM 2041 O O . LEU A 1 262 ? -5.629 4.783 12.816 1.00 92.94 262 LEU A O 1
ATOM 2045 N N . GLY A 1 263 ? -7.049 6.155 11.747 1.00 92.81 263 GLY A N 1
ATOM 2046 C CA . GLY A 1 263 ? -8.045 6.289 12.817 1.00 92.81 263 GLY A CA 1
ATOM 2047 C C . GLY A 1 263 ? -8.034 7.624 13.576 1.00 92.81 263 GLY A C 1
ATOM 2048 O O . GLY A 1 263 ? -8.991 7.911 14.294 1.00 92.81 263 GLY A O 1
ATOM 2049 N N . ASN A 1 264 ? -7.018 8.477 13.401 1.00 92.06 264 ASN A N 1
ATOM 2050 C CA . ASN A 1 264 ? -6.914 9.770 14.092 1.00 92.06 264 ASN A CA 1
ATOM 2051 C C . ASN A 1 264 ? -7.273 10.966 13.196 1.00 92.06 264 ASN A C 1
ATOM 2053 O O . ASN A 1 264 ? -7.780 11.967 13.706 1.00 92.06 264 ASN A O 1
ATOM 2057 N N . ARG A 1 265 ? -7.054 10.882 11.877 1.00 93.19 265 ARG A N 1
ATOM 2058 C CA . ARG A 1 265 ? -7.533 11.844 10.858 1.00 93.19 265 ARG A CA 1
ATOM 2059 C C . ARG A 1 265 ? -8.267 11.130 9.731 1.00 93.19 265 ARG A C 1
ATOM 2061 O O . ARG A 1 265 ? -7.817 11.099 8.587 1.00 93.19 265 ARG A O 1
ATOM 2068 N N . SER A 1 266 ? -9.385 10.501 10.069 1.00 94.12 266 SER A N 1
ATOM 2069 C CA . SER A 1 266 ? -10.054 9.531 9.195 1.00 94.12 266 SER A CA 1
ATOM 2070 C C . SER A 1 266 ? -11.475 9.940 8.845 1.00 94.12 266 SER A C 1
ATOM 2072 O O . SER A 1 266 ? -12.132 10.661 9.586 1.00 94.12 266 SER A O 1
ATOM 2074 N N . ILE A 1 267 ? -11.943 9.468 7.694 1.00 94.50 267 ILE A N 1
ATOM 2075 C CA . ILE A 1 267 ? -13.360 9.476 7.338 1.00 94.50 267 ILE A CA 1
ATOM 2076 C C . ILE A 1 267 ? -13.795 8.024 7.424 1.00 94.50 267 ILE A C 1
ATOM 2078 O O . ILE A 1 267 ? -13.314 7.217 6.635 1.00 94.50 267 ILE A O 1
ATOM 2082 N N . LEU A 1 268 ? -14.654 7.725 8.388 1.00 96.44 268 LEU A N 1
ATOM 2083 C CA . LEU A 1 268 ? -15.116 6.385 8.710 1.00 96.44 268 LEU A CA 1
ATOM 2084 C C . LEU A 1 268 ? -16.479 6.131 8.075 1.00 96.44 268 LEU A C 1
ATOM 2086 O O . LEU A 1 268 ? -17.335 7.025 8.033 1.00 96.44 268 LEU A O 1
ATOM 2090 N N . ALA A 1 269 ? -16.690 4.902 7.616 1.00 96.31 269 ALA A N 1
ATOM 2091 C CA . ALA A 1 269 ? -17.976 4.462 7.094 1.00 96.31 269 ALA A CA 1
ATOM 2092 C C . ALA A 1 269 ? -18.207 2.955 7.291 1.00 96.31 269 ALA A C 1
ATOM 2094 O O . ALA A 1 269 ? -17.287 2.185 7.564 1.00 96.31 269 ALA A O 1
ATOM 2095 N N . ASP A 1 270 ? -19.464 2.543 7.137 1.00 96.94 270 ASP A N 1
ATOM 2096 C CA . ASP A 1 270 ? -19.890 1.147 7.222 1.00 96.94 270 ASP A CA 1
ATOM 2097 C C . ASP A 1 270 ? -19.455 0.340 5.978 1.00 96.94 270 ASP A C 1
ATOM 2099 O O . ASP A 1 270 ? -19.875 0.674 4.863 1.00 96.94 270 ASP A O 1
ATOM 2103 N N . PRO A 1 271 ? -18.670 -0.744 6.136 1.00 95.88 271 PRO A N 1
ATOM 2104 C CA . PRO A 1 271 ? -18.179 -1.551 5.021 1.00 95.88 271 PRO A CA 1
ATOM 2105 C C . PRO A 1 271 ? -19.237 -2.487 4.417 1.00 95.88 271 PRO A C 1
ATOM 2107 O O . PRO A 1 271 ? -19.003 -3.054 3.353 1.00 95.88 271 PRO A O 1
ATOM 2110 N N . ARG A 1 272 ? -20.392 -2.696 5.062 1.00 95.06 272 ARG A N 1
ATOM 2111 C CA . ARG A 1 272 ? -21.396 -3.687 4.629 1.00 95.06 272 ARG A CA 1
ATOM 2112 C C . ARG A 1 272 ? -22.090 -3.305 3.325 1.00 95.06 272 ARG A C 1
ATOM 2114 O O . ARG A 1 272 ? -22.501 -4.171 2.560 1.00 95.06 272 ARG A O 1
ATOM 2121 N N . GLN A 1 273 ? -22.258 -2.007 3.077 1.00 86.06 273 GLN A N 1
ATOM 2122 C CA . GLN A 1 273 ? -23.036 -1.507 1.944 1.00 86.06 273 GLN A CA 1
ATOM 2123 C C . GLN A 1 273 ? -22.159 -1.379 0.692 1.00 86.06 273 GLN A C 1
ATOM 2125 O O . GLN A 1 273 ? -21.252 -0.550 0.658 1.00 86.06 273 GLN A O 1
ATOM 2130 N N . ALA A 1 274 ? -22.486 -2.114 -0.376 1.00 79.88 274 ALA A N 1
ATOM 2131 C CA . ALA A 1 274 ? -21.768 -2.029 -1.656 1.00 79.88 274 ALA A CA 1
ATOM 2132 C C . ALA A 1 274 ? -21.716 -0.590 -2.218 1.00 79.88 274 ALA A C 1
ATOM 2134 O O . ALA A 1 274 ? -20.672 -0.131 -2.675 1.00 79.88 274 ALA A O 1
ATOM 2135 N N . GLY A 1 275 ? -22.815 0.166 -2.097 1.00 82.06 275 GLY A N 1
ATOM 2136 C CA . GLY A 1 275 ? -22.896 1.562 -2.549 1.00 82.06 275 GLY A CA 1
ATOM 2137 C C . GLY A 1 275 ? -22.167 2.583 -1.663 1.00 82.06 275 GLY A C 1
ATOM 2138 O O . GLY A 1 275 ? -22.165 3.773 -1.984 1.00 82.06 275 GLY A O 1
ATOM 2139 N N . MET A 1 276 ? -21.551 2.176 -0.542 1.00 84.19 276 MET A N 1
ATOM 2140 C CA . MET A 1 276 ? -20.841 3.115 0.339 1.00 84.19 276 MET A CA 1
ATOM 2141 C C . MET A 1 276 ? -19.637 3.752 -0.360 1.00 84.19 276 MET A C 1
ATOM 2143 O O . MET A 1 276 ? -19.375 4.943 -0.181 1.00 84.19 276 MET A O 1
ATOM 2147 N N . LYS A 1 277 ? -18.955 2.989 -1.223 1.00 76.62 277 LYS A N 1
ATOM 2148 C CA . LYS A 1 277 ? -17.851 3.484 -2.051 1.00 76.62 277 LYS A CA 1
ATOM 2149 C C . LYS A 1 277 ? -18.288 4.673 -2.912 1.00 76.62 277 LYS A C 1
ATOM 2151 O O . LYS A 1 277 ? -17.616 5.707 -2.931 1.00 76.62 277 LYS A O 1
ATOM 2156 N N . ASP A 1 278 ? -19.435 4.553 -3.572 1.00 79.19 278 ASP A N 1
ATOM 2157 C CA . ASP A 1 278 ? -19.969 5.601 -4.442 1.00 79.19 278 ASP A CA 1
ATOM 2158 C C . ASP A 1 278 ? -20.425 6.815 -3.633 1.00 79.19 278 ASP A C 1
ATOM 2160 O O . ASP A 1 278 ? -20.122 7.951 -3.999 1.00 79.19 278 ASP A O 1
ATOM 2164 N N . ARG A 1 279 ? -21.060 6.593 -2.473 1.00 82.31 279 ARG A N 1
ATOM 2165 C CA . ARG A 1 279 ? -21.451 7.672 -1.550 1.00 82.31 279 ARG A CA 1
ATOM 2166 C C . ARG A 1 279 ? -20.244 8.474 -1.059 1.00 82.31 279 ARG A C 1
ATOM 2168 O O . ARG A 1 279 ? -20.298 9.703 -1.069 1.00 82.31 279 ARG A O 1
ATOM 2175 N N . LEU A 1 280 ? -19.158 7.809 -0.661 1.00 82.38 280 LEU A N 1
ATOM 2176 C CA . LEU A 1 280 ? -17.918 8.463 -0.225 1.00 82.38 280 LEU A CA 1
ATOM 2177 C C . LEU A 1 280 ? -17.243 9.234 -1.367 1.00 82.38 280 LEU A C 1
ATOM 2179 O O . LEU A 1 280 ? -16.796 10.371 -1.178 1.00 82.38 280 LEU A O 1
ATOM 2183 N N . ASN A 1 281 ? -17.192 8.641 -2.562 1.00 76.06 281 ASN A N 1
ATOM 2184 C CA . ASN A 1 281 ? -16.620 9.291 -3.739 1.00 76.06 281 ASN A CA 1
ATOM 2185 C C . ASN A 1 281 ? -17.428 10.525 -4.164 1.00 76.06 281 ASN A C 1
ATOM 2187 O O . ASN A 1 281 ? -16.822 11.559 -4.441 1.00 76.06 281 ASN A O 1
ATOM 2191 N N . ALA A 1 282 ? -18.761 10.447 -4.155 1.00 71.00 282 ALA A N 1
ATOM 2192 C CA . ALA A 1 282 ? -19.646 11.538 -4.561 1.00 71.00 282 ALA A CA 1
ATOM 2193 C C . ALA A 1 282 ? -19.699 12.691 -3.547 1.00 71.00 282 ALA A C 1
ATOM 2195 O O . ALA A 1 282 ? -19.690 13.850 -3.951 1.00 71.00 282 ALA A O 1
ATOM 2196 N N . ARG A 1 283 ? -19.760 12.390 -2.240 1.00 67.38 283 ARG A N 1
ATOM 2197 C CA . ARG A 1 283 ? -19.964 13.411 -1.196 1.00 67.38 283 ARG A CA 1
ATOM 2198 C C . ARG A 1 283 ? -18.690 14.084 -0.704 1.00 67.38 283 ARG A C 1
ATOM 2200 O O . ARG A 1 283 ? -18.776 15.183 -0.174 1.00 67.38 283 ARG A O 1
ATOM 2207 N N . VAL A 1 284 ? -17.540 13.413 -0.793 1.00 62.50 284 VAL A N 1
ATOM 2208 C CA . VAL A 1 284 ? -16.332 13.874 -0.087 1.00 62.50 284 VAL A CA 1
ATOM 2209 C C . VAL A 1 284 ? -15.114 13.985 -0.994 1.00 62.50 284 VAL A C 1
ATOM 2211 O O . VAL A 1 284 ? -14.300 14.889 -0.823 1.00 62.50 284 VAL A O 1
ATOM 2214 N N . LYS A 1 285 ? -14.914 13.030 -1.909 1.00 58.50 285 LYS A N 1
ATOM 2215 C CA . LYS A 1 285 ? -13.576 12.802 -2.477 1.00 58.50 285 LYS A CA 1
ATOM 2216 C C . LYS A 1 285 ? -13.445 13.185 -3.961 1.00 58.50 285 LYS A C 1
ATOM 2218 O O . LYS A 1 285 ? -12.314 13.452 -4.363 1.00 58.50 285 LYS A O 1
ATOM 2223 N N . HIS A 1 286 ? -14.529 13.225 -4.745 1.00 60.22 286 HIS A N 1
ATOM 2224 C CA . HIS A 1 286 ? -14.547 13.525 -6.193 1.00 60.22 286 HIS A CA 1
ATOM 2225 C C . HIS A 1 286 ? -13.435 12.793 -6.981 1.00 60.22 286 HIS A C 1
ATOM 2227 O O . HIS A 1 286 ? -12.669 13.398 -7.729 1.00 60.22 286 HIS A O 1
ATOM 2233 N N . ARG A 1 287 ? -13.289 11.480 -6.748 1.00 69.38 287 ARG A N 1
ATOM 2234 C CA . ARG A 1 287 ? -12.189 10.642 -7.271 1.00 69.38 287 ARG A CA 1
ATOM 2235 C C . ARG A 1 287 ? -12.652 9.719 -8.395 1.00 69.38 287 ARG A C 1
ATOM 2237 O O . ARG A 1 287 ? -13.838 9.446 -8.529 1.00 69.38 287 ARG A O 1
ATOM 2244 N N . GLU A 1 288 ? -11.696 9.196 -9.162 1.00 66.75 288 GLU A N 1
ATOM 2245 C CA . GLU A 1 288 ? -11.913 8.141 -10.152 1.00 66.75 288 GLU A CA 1
ATOM 2246 C C . GLU A 1 288 ? -12.578 6.911 -9.501 1.00 66.75 288 GLU A C 1
ATOM 2248 O O . GLU A 1 288 ? -12.152 6.450 -8.438 1.00 66.75 288 GLU A O 1
ATOM 2253 N N . SER A 1 289 ? -13.595 6.352 -10.162 1.00 67.25 289 SER A N 1
ATOM 2254 C CA . SER A 1 289 ? -14.472 5.298 -9.621 1.00 67.25 289 SER A CA 1
ATOM 2255 C C . SER A 1 289 ? -13.758 3.981 -9.299 1.00 67.25 289 SER A C 1
ATOM 2257 O O . SER A 1 289 ? -14.205 3.223 -8.437 1.00 67.25 289 SER A O 1
ATOM 2259 N N . PHE A 1 290 ? -12.623 3.695 -9.940 1.00 73.31 290 PHE A N 1
ATOM 2260 C CA . PHE A 1 290 ? -11.866 2.466 -9.700 1.00 73.31 290 PHE A CA 1
ATOM 2261 C C . PHE A 1 290 ? -11.051 2.500 -8.400 1.00 73.31 290 PHE A C 1
ATOM 2263 O O . PHE A 1 290 ? -10.622 1.444 -7.946 1.00 73.31 290 PHE A O 1
ATOM 2270 N N . ARG A 1 291 ? -10.845 3.669 -7.768 1.00 74.69 291 ARG A N 1
ATOM 2271 C CA . ARG A 1 291 ? -10.034 3.753 -6.545 1.00 74.69 291 ARG A CA 1
ATOM 2272 C C . ARG A 1 291 ? -10.719 3.003 -5.398 1.00 74.69 291 ARG A C 1
ATOM 2274 O O . ARG A 1 291 ? -11.832 3.378 -5.024 1.00 74.69 291 ARG A O 1
ATOM 2281 N N . PRO A 1 292 ? -10.091 1.955 -4.842 1.00 74.94 292 PRO A N 1
ATOM 2282 C CA . PRO A 1 292 ? -10.705 1.203 -3.765 1.00 74.94 292 PRO A CA 1
ATOM 2283 C C . PRO A 1 292 ? -10.545 1.906 -2.412 1.00 74.94 292 PRO A C 1
ATOM 2285 O O . PRO A 1 292 ? -9.640 2.726 -2.220 1.00 74.94 292 PRO A O 1
ATOM 2288 N N . PHE A 1 293 ? -11.404 1.537 -1.464 1.00 88.62 293 PHE A N 1
ATOM 2289 C CA . PHE A 1 293 ? -11.222 1.842 -0.047 1.00 88.62 293 PHE A CA 1
ATOM 2290 C C . PHE A 1 293 ? -10.441 0.718 0.655 1.00 88.62 293 PHE A C 1
ATOM 2292 O O . PHE A 1 293 ? -10.177 -0.341 0.077 1.00 88.62 293 PHE A O 1
ATOM 2299 N N . ALA A 1 294 ? -9.990 1.004 1.871 1.00 93.81 294 ALA A N 1
ATOM 2300 C CA . ALA A 1 294 ? -9.326 0.052 2.753 1.00 93.81 294 ALA A CA 1
ATOM 2301 C C . ALA A 1 294 ? -10.272 -0.295 3.910 1.00 93.81 294 ALA A C 1
ATOM 2303 O O . ALA A 1 294 ? -11.325 0.322 4.029 1.00 93.81 294 ALA A O 1
ATOM 2304 N N . ALA A 1 295 ? -9.898 -1.271 4.731 1.00 96.94 295 ALA A N 1
ATOM 2305 C CA . ALA A 1 295 ? -10.622 -1.609 5.947 1.00 96.94 295 ALA A CA 1
ATOM 2306 C C . ALA A 1 295 ? -9.701 -1.526 7.164 1.00 96.94 295 ALA A C 1
ATOM 2308 O O . ALA A 1 295 ? -8.630 -2.126 7.174 1.00 96.94 295 ALA A O 1
ATOM 2309 N N . SER A 1 296 ? -10.124 -0.851 8.222 1.00 98.00 296 SER A N 1
ATOM 2310 C CA . SER A 1 296 ? -9.510 -0.999 9.540 1.00 98.00 296 SER A CA 1
ATOM 2311 C C . SER A 1 296 ? -10.201 -2.135 10.280 1.00 98.00 296 SER A C 1
ATOM 2313 O O . SER A 1 296 ? -11.390 -2.035 10.569 1.00 98.00 296 SER A O 1
ATOM 2315 N N . VAL A 1 297 ? -9.478 -3.217 10.568 1.00 98.31 297 VAL A N 1
ATOM 2316 C CA . VAL A 1 297 ? -10.007 -4.460 11.150 1.00 98.31 297 VAL A CA 1
ATOM 2317 C C . VAL A 1 297 ? -9.377 -4.735 12.509 1.00 98.31 297 VAL A C 1
ATOM 2319 O O . VAL A 1 297 ? -8.177 -4.540 12.688 1.00 98.31 297 VAL A O 1
ATOM 2322 N N . LEU A 1 298 ? -10.169 -5.225 13.464 1.00 98.19 298 LEU A N 1
ATOM 2323 C CA . LEU A 1 298 ? -9.636 -5.724 14.734 1.00 98.19 298 LEU A CA 1
ATOM 2324 C C . LEU A 1 298 ? -8.659 -6.876 14.469 1.00 98.19 298 LEU A C 1
ATOM 2326 O O . LEU A 1 298 ? -9.023 -7.875 13.841 1.00 98.19 298 LEU A O 1
ATOM 2330 N N . MET A 1 299 ? -7.418 -6.730 14.932 1.00 95.94 299 MET A N 1
ATOM 2331 C CA . MET A 1 299 ? -6.308 -7.633 14.615 1.00 95.94 299 MET A CA 1
ATOM 2332 C C . MET A 1 299 ? -6.631 -9.101 14.939 1.00 95.94 299 MET A C 1
ATOM 2334 O O . MET A 1 299 ? -6.351 -9.993 14.143 1.00 95.94 299 MET A O 1
ATOM 2338 N N . GLU A 1 300 ? -7.291 -9.357 16.065 1.00 96.69 300 GLU A N 1
ATOM 2339 C CA . GLU A 1 300 ? -7.718 -10.684 16.518 1.00 96.69 300 GLU A CA 1
ATOM 2340 C C . GLU A 1 300 ? -8.749 -11.355 15.594 1.00 96.69 300 GLU A C 1
ATOM 2342 O O . GLU A 1 300 ? -8.876 -12.579 15.584 1.00 96.69 300 GLU A O 1
ATOM 2347 N N . HIS A 1 301 ? -9.464 -10.576 14.781 1.00 97.62 301 HIS A N 1
ATOM 2348 C CA . HIS A 1 301 ? -10.451 -11.080 13.834 1.00 97.62 301 HIS A CA 1
ATOM 2349 C C . HIS A 1 301 ? -9.911 -11.193 12.404 1.00 97.62 301 HIS A C 1
ATOM 2351 O O . HIS A 1 301 ? -10.552 -11.844 11.580 1.00 97.62 301 HIS A O 1
ATOM 2357 N N . GLN A 1 302 ? -8.748 -10.619 12.078 1.00 95.94 302 GLN A N 1
ATOM 2358 C CA . GLN A 1 302 ? -8.300 -10.472 10.686 1.00 95.94 302 GLN A CA 1
ATOM 2359 C C . GLN A 1 302 ? -8.245 -11.805 9.914 1.00 95.94 302 GLN A C 1
ATOM 2361 O O . GLN A 1 302 ? -8.776 -11.902 8.811 1.00 95.94 302 GLN A O 1
ATOM 2366 N N . ASN A 1 303 ? -7.709 -12.873 10.516 1.00 95.88 303 ASN A N 1
ATOM 2367 C CA . ASN A 1 303 ? -7.520 -14.169 9.845 1.00 95.88 303 ASN A CA 1
ATOM 2368 C C . ASN A 1 303 ? -8.830 -14.928 9.576 1.00 95.88 303 ASN A C 1
ATOM 2370 O O . ASN A 1 303 ? -8.868 -15.857 8.760 1.00 95.88 303 ASN A O 1
ATOM 2374 N N . HIS A 1 304 ? -9.919 -14.526 10.238 1.00 97.31 304 HIS A N 1
ATOM 2375 C CA . HIS A 1 304 ? -11.258 -15.026 9.944 1.00 97.31 304 HIS A CA 1
ATOM 2376 C C . HIS A 1 304 ? -11.827 -14.430 8.648 1.00 97.31 304 HIS A C 1
ATOM 2378 O O . HIS A 1 304 ? -12.638 -15.072 7.988 1.00 97.31 304 HIS A O 1
ATOM 2384 N N . TRP A 1 305 ? -11.390 -13.228 8.268 1.00 98.12 305 TRP A N 1
ATOM 2385 C CA . TRP A 1 305 ? -11.908 -12.482 7.117 1.00 98.12 305 TRP A CA 1
ATOM 2386 C C . TRP A 1 305 ? -10.976 -12.524 5.909 1.00 98.12 305 TRP A C 1
ATOM 2388 O O . TRP A 1 305 ? -11.446 -12.584 4.773 1.00 98.12 305 TRP A O 1
ATOM 2398 N N . PHE A 1 306 ? -9.670 -12.538 6.155 1.00 97.69 306 PHE A N 1
ATOM 2399 C CA . PHE A 1 306 ? -8.632 -12.433 5.138 1.00 97.69 306 PHE A CA 1
ATOM 2400 C C . PHE A 1 306 ? -7.742 -13.679 5.138 1.00 97.69 306 PHE A C 1
ATOM 2402 O O . PHE A 1 306 ? -7.496 -14.299 6.176 1.00 97.69 306 PHE A O 1
ATOM 2409 N N . GLU A 1 307 ? -7.276 -14.069 3.959 1.00 95.56 307 GLU A N 1
ATOM 2410 C CA . GLU A 1 307 ? -6.388 -15.213 3.779 1.00 95.56 307 GLU A CA 1
ATOM 2411 C C . GLU A 1 307 ? -4.943 -14.829 4.099 1.00 95.56 307 GLU A C 1
ATOM 2413 O O . GLU A 1 307 ? -4.409 -13.881 3.525 1.00 95.56 307 GLU A O 1
ATOM 2418 N N . ASN A 1 308 ? -4.301 -15.595 4.990 1.00 90.00 308 ASN A N 1
ATOM 2419 C CA . ASN A 1 308 ? -2.883 -15.450 5.345 1.00 90.00 308 ASN A CA 1
ATOM 2420 C C . ASN A 1 308 ? -2.484 -14.012 5.741 1.00 90.00 308 ASN A C 1
ATOM 2422 O O . ASN A 1 308 ? -1.401 -13.546 5.383 1.00 90.00 308 ASN A O 1
ATOM 2426 N N . ALA A 1 309 ? -3.365 -13.297 6.449 1.00 92.94 309 ALA A N 1
ATOM 2427 C CA . ALA A 1 309 ? -3.120 -11.914 6.829 1.00 92.94 309 ALA A CA 1
ATOM 2428 C C . ALA A 1 309 ? -2.124 -11.814 7.992 1.00 92.94 309 ALA A C 1
ATOM 2430 O O . ALA A 1 309 ? -2.358 -12.325 9.092 1.00 92.94 309 ALA A O 1
ATOM 2431 N N . PHE A 1 310 ? -1.021 -11.106 7.758 1.00 92.12 310 PHE A N 1
ATOM 2432 C CA . PHE A 1 310 ? -0.086 -10.713 8.809 1.00 92.12 310 PHE A CA 1
ATOM 2433 C C . PHE A 1 310 ? -0.491 -9.369 9.429 1.00 92.12 310 PHE A C 1
ATOM 2435 O O . PHE A 1 310 ? -1.439 -8.717 8.991 1.00 92.12 310 PHE A O 1
ATOM 2442 N N . HIS A 1 311 ? 0.187 -8.980 10.507 1.00 91.69 311 HIS A N 1
ATOM 2443 C CA . HIS A 1 311 ? -0.056 -7.710 11.188 1.00 91.69 311 HIS A CA 1
ATOM 2444 C C . HIS A 1 311 ? 0.368 -6.528 10.301 1.00 91.69 311 HIS A C 1
ATOM 2446 O O . HIS A 1 311 ? 1.556 -6.338 10.073 1.00 91.69 311 HIS A O 1
ATOM 2452 N N . ALA A 1 312 ? -0.601 -5.739 9.826 1.00 92.25 312 ALA A N 1
ATOM 2453 C CA . ALA A 1 312 ? -0.380 -4.611 8.919 1.00 92.25 312 ALA A CA 1
ATOM 2454 C C . ALA A 1 312 ? -0.960 -3.296 9.490 1.00 92.25 312 ALA A C 1
ATOM 2456 O O . ALA A 1 312 ? -2.036 -2.856 9.070 1.00 92.25 312 ALA A O 1
ATOM 2457 N N . PRO A 1 313 ? -0.328 -2.669 10.500 1.00 91.38 313 PRO A N 1
ATOM 2458 C CA . PRO A 1 313 ? -0.902 -1.536 11.238 1.00 91.38 313 PRO A CA 1
ATOM 2459 C C . PRO A 1 313 ? -0.982 -0.216 10.453 1.00 91.38 313 PRO A C 1
ATOM 2461 O O . PRO A 1 313 ? -1.596 0.741 10.926 1.00 91.38 313 PRO A O 1
ATOM 2464 N N . THR A 1 314 ? -0.378 -0.124 9.266 1.00 91.19 314 THR A N 1
ATOM 2465 C CA . THR A 1 314 ? -0.226 1.130 8.504 1.00 91.19 314 THR A CA 1
ATOM 2466 C C . THR A 1 314 ? -0.818 1.090 7.093 1.00 91.19 314 THR A C 1
ATOM 2468 O O . THR A 1 314 ? -0.518 1.951 6.262 1.00 91.19 314 THR A O 1
ATOM 2471 N N . MET A 1 315 ? -1.715 0.138 6.813 1.00 93.19 315 MET A N 1
ATOM 2472 C CA . MET A 1 315 ? -2.281 -0.083 5.473 1.00 93.19 315 MET A CA 1
ATOM 2473 C C . MET A 1 315 ? -1.222 -0.376 4.403 1.00 93.19 315 MET A C 1
ATOM 2475 O O . MET A 1 315 ? -1.354 0.033 3.245 1.00 93.19 315 MET A O 1
ATOM 2479 N N . GLU A 1 316 ? -0.162 -1.076 4.785 1.00 92.38 316 GLU A N 1
ATOM 2480 C CA . GLU A 1 316 ? 0.955 -1.443 3.921 1.00 92.38 316 GLU A CA 1
ATOM 2481 C C . GLU A 1 316 ? 0.693 -2.694 3.081 1.00 92.38 316 GLU A C 1
ATOM 2483 O O . GLU A 1 316 ? 1.453 -2.945 2.155 1.00 92.38 316 GLU A O 1
ATOM 2488 N N . ALA A 1 317 ? -0.369 -3.461 3.351 1.00 95.19 317 ALA A N 1
ATOM 2489 C CA . ALA A 1 317 ? -0.593 -4.764 2.728 1.00 95.19 317 ALA A CA 1
ATOM 2490 C C . ALA A 1 317 ? -2.039 -4.971 2.249 1.00 95.19 317 ALA A C 1
ATOM 2492 O O . ALA A 1 317 ? -3.005 -4.526 2.876 1.00 95.19 317 ALA A O 1
ATOM 2493 N N . VAL A 1 318 ? -2.171 -5.654 1.111 1.00 96.44 318 VAL A N 1
ATOM 2494 C CA . VAL A 1 318 ? -3.435 -6.117 0.526 1.00 96.44 318 VAL A CA 1
ATOM 2495 C C . VAL A 1 318 ? -3.541 -7.626 0.692 1.00 96.44 318 VAL A C 1
ATOM 2497 O O . VAL A 1 318 ? -2.597 -8.347 0.386 1.00 96.44 318 VAL A O 1
ATOM 2500 N N . PHE A 1 319 ? -4.708 -8.102 1.116 1.00 96.88 319 PHE A N 1
ATOM 2501 C CA . PHE A 1 319 ? -4.985 -9.520 1.327 1.00 96.88 319 PHE A CA 1
ATOM 2502 C C . PHE A 1 319 ? -6.221 -9.958 0.549 1.00 96.88 319 PHE A C 1
ATOM 2504 O O . PHE A 1 319 ? -7.104 -9.149 0.263 1.00 96.88 319 PHE A O 1
ATOM 2511 N N . GLN A 1 320 ? -6.299 -11.247 0.226 1.00 97.19 320 GLN A N 1
ATOM 2512 C CA . GLN A 1 320 ? -7.514 -11.830 -0.336 1.00 97.19 320 GLN A CA 1
ATOM 2513 C C . GLN A 1 320 ? -8.582 -11.939 0.748 1.00 97.19 320 GLN A C 1
ATOM 2515 O O . GLN A 1 320 ? -8.322 -12.454 1.838 1.00 97.19 320 GLN A O 1
ATOM 2520 N N . VAL A 1 321 ? -9.783 -11.436 0.462 1.00 97.81 321 VAL A N 1
ATOM 2521 C CA . VAL A 1 321 ? -10.939 -11.634 1.336 1.00 97.81 321 VAL A CA 1
ATOM 2522 C C . VAL A 1 321 ? -11.475 -13.031 1.081 1.00 97.81 321 VAL A C 1
ATOM 2524 O O . VAL A 1 321 ? -11.751 -13.393 -0.066 1.00 97.81 321 VAL A O 1
ATOM 2527 N N . ARG A 1 322 ? -11.675 -13.806 2.151 1.00 97.81 322 ARG A N 1
ATOM 2528 C CA . ARG A 1 322 ? -12.224 -15.160 2.038 1.00 97.81 322 ARG A CA 1
ATOM 2529 C C . ARG A 1 322 ? -13.544 -15.119 1.259 1.00 97.81 322 ARG A C 1
ATOM 2531 O O . ARG A 1 322 ? -14.412 -14.319 1.624 1.00 97.81 322 ARG A O 1
ATOM 2538 N N . PRO A 1 323 ? -13.755 -15.986 0.250 1.00 96.81 323 PRO A N 1
ATOM 2539 C CA . PRO A 1 323 ? -14.919 -15.898 -0.637 1.00 96.81 323 PRO A CA 1
ATOM 2540 C C . PRO A 1 323 ? -16.272 -15.823 0.088 1.00 96.81 323 PRO A C 1
ATOM 2542 O O . PRO A 1 323 ? -17.132 -15.026 -0.276 1.00 96.81 323 PRO A O 1
ATOM 2545 N N . SER A 1 324 ? -16.442 -16.576 1.181 1.00 96.62 324 SER A N 1
ATOM 2546 C CA . SER A 1 324 ? -17.673 -16.597 1.990 1.00 96.62 324 SER A CA 1
ATOM 2547 C C . SER A 1 324 ? -17.946 -15.313 2.789 1.00 96.62 324 SER A C 1
ATOM 2549 O O . SER A 1 324 ? -19.033 -15.152 3.348 1.00 96.62 324 SER A O 1
ATOM 2551 N N . MET A 1 325 ? -16.973 -14.405 2.866 1.00 96.94 325 MET A N 1
ATOM 2552 C CA . MET A 1 325 ? -17.053 -13.159 3.627 1.00 96.94 325 MET A CA 1
ATOM 2553 C C . MET A 1 325 ? -17.213 -11.921 2.742 1.00 96.94 325 MET A C 1
ATOM 2555 O O . MET A 1 325 ? -17.655 -10.888 3.241 1.00 96.94 325 MET A O 1
ATOM 2559 N N . GLN A 1 326 ? -16.906 -12.013 1.444 1.00 95.56 326 GLN A N 1
ATOM 2560 C CA . GLN A 1 326 ? -16.863 -10.861 0.532 1.00 95.56 326 GLN A CA 1
ATOM 2561 C C . GLN A 1 326 ? -18.177 -10.068 0.505 1.00 95.56 326 GLN A C 1
ATOM 2563 O O . GLN A 1 326 ? -18.172 -8.846 0.645 1.00 95.56 326 GLN A O 1
ATOM 2568 N N . SER A 1 327 ? -19.318 -10.755 0.414 1.00 95.12 327 SER A N 1
ATOM 2569 C CA . SER A 1 327 ? -20.636 -10.106 0.366 1.00 95.12 327 SER A CA 1
ATOM 2570 C C . SER A 1 327 ? -21.003 -9.358 1.652 1.00 95.12 327 SER A C 1
ATOM 2572 O O . SER A 1 327 ? -21.806 -8.431 1.607 1.00 95.12 327 SER A O 1
ATOM 2574 N N . LYS A 1 328 ? -20.402 -9.715 2.795 1.00 96.69 328 LYS A N 1
ATOM 2575 C CA . LYS A 1 328 ? -20.677 -9.079 4.093 1.00 96.69 328 LYS A CA 1
ATOM 2576 C C . LYS A 1 328 ? -19.981 -7.727 4.256 1.00 96.69 328 LYS A C 1
ATOM 2578 O O . LYS A 1 328 ? -20.373 -6.960 5.129 1.00 96.69 328 LYS A O 1
ATOM 2583 N N . ILE A 1 329 ? -18.951 -7.450 3.455 1.00 96.00 329 ILE A N 1
ATOM 2584 C CA . ILE A 1 329 ? -18.122 -6.235 3.530 1.00 96.00 329 ILE A CA 1
ATOM 2585 C C . ILE A 1 329 ? -17.896 -5.624 2.140 1.00 96.00 329 ILE A C 1
ATOM 2587 O O . ILE A 1 329 ? -16.832 -5.084 1.841 1.00 96.00 329 ILE A O 1
ATOM 2591 N N . ALA A 1 330 ? -18.904 -5.711 1.269 1.00 93.06 330 ALA A N 1
ATOM 2592 C CA . ALA A 1 330 ? -18.803 -5.335 -0.141 1.00 93.06 330 ALA A CA 1
ATOM 2593 C C . ALA A 1 330 ? -18.306 -3.893 -0.389 1.00 93.06 330 ALA A C 1
ATOM 2595 O O . ALA A 1 330 ? -17.774 -3.611 -1.457 1.00 93.06 330 ALA A O 1
ATOM 259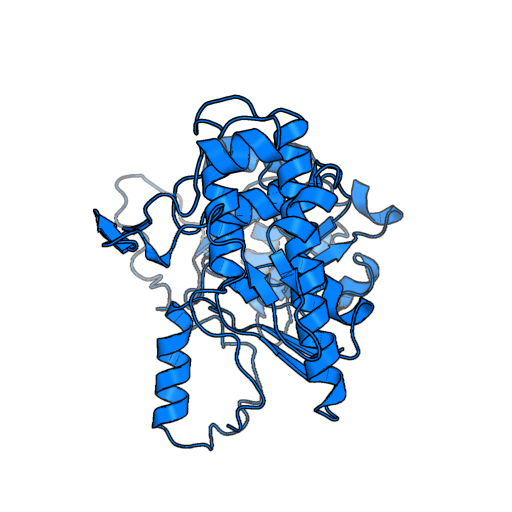6 N N . GLY A 1 331 ? -18.433 -2.982 0.582 1.00 92.25 331 GLY A N 1
ATOM 2597 C CA . GLY A 1 331 ? -17.937 -1.606 0.489 1.00 92.25 331 GLY A CA 1
ATOM 2598 C C . GLY A 1 331 ? -16.406 -1.470 0.472 1.00 92.25 331 GLY A C 1
ATOM 2599 O O . GLY A 1 331 ? -15.903 -0.430 0.042 1.00 92.25 331 GLY A O 1
ATOM 2600 N N . VAL A 1 332 ? -15.662 -2.499 0.901 1.00 93.69 332 VAL A N 1
ATOM 2601 C CA . VAL A 1 332 ? -14.181 -2.510 0.947 1.00 93.69 332 VAL A CA 1
ATOM 2602 C C . VAL A 1 332 ? -13.533 -3.582 0.068 1.00 93.69 332 VAL A C 1
ATOM 2604 O O . VAL A 1 332 ? -12.307 -3.601 -0.052 1.00 93.69 332 VAL A O 1
ATOM 2607 N N . VAL A 1 333 ? -14.323 -4.462 -0.553 1.00 93.94 333 VAL A N 1
ATOM 2608 C CA . VAL A 1 333 ? -13.824 -5.539 -1.423 1.00 93.94 333 VAL A CA 1
ATOM 2609 C C . VAL A 1 333 ? -13.520 -4.986 -2.816 1.00 93.94 333 VAL A C 1
ATOM 2611 O O . VAL A 1 333 ? -14.320 -4.265 -3.415 1.00 93.94 333 VAL A O 1
ATOM 2614 N N . HIS A 1 334 ? -12.328 -5.285 -3.324 1.00 91.81 334 HIS A N 1
ATOM 2615 C CA . HIS A 1 334 ? -11.858 -4.871 -4.645 1.00 91.81 334 HIS A CA 1
ATOM 2616 C C . HIS A 1 334 ? -12.412 -5.824 -5.709 1.00 91.81 334 HIS A C 1
ATOM 2618 O O . HIS A 1 334 ? -12.937 -6.891 -5.398 1.00 91.81 334 HIS A O 1
ATOM 2624 N N . ALA A 1 335 ? -12.297 -5.451 -6.984 1.00 89.38 335 ALA A N 1
ATOM 2625 C CA . ALA A 1 335 ? -12.860 -6.243 -8.080 1.00 89.38 335 ALA A CA 1
ATOM 2626 C C . ALA A 1 335 ? -12.273 -7.663 -8.179 1.00 89.38 335 ALA A C 1
ATOM 2628 O O . ALA A 1 335 ? -12.951 -8.575 -8.643 1.00 89.38 335 ALA A O 1
ATOM 2629 N N . ASP A 1 336 ? -11.038 -7.855 -7.714 1.00 91.75 336 ASP A N 1
ATOM 2630 C CA . ASP A 1 336 ? -10.353 -9.148 -7.667 1.00 91.75 336 ASP A CA 1
ATOM 2631 C C . ASP A 1 336 ? -10.541 -9.895 -6.333 1.00 91.75 336 ASP A C 1
ATOM 2633 O O . ASP A 1 336 ? -9.808 -10.841 -6.057 1.00 91.75 336 ASP A O 1
ATOM 2637 N N . GLY A 1 337 ? -11.493 -9.467 -5.495 1.00 94.69 337 GLY A N 1
ATOM 2638 C CA . GLY A 1 337 ? -11.778 -10.079 -4.195 1.00 94.69 337 GLY A CA 1
ATOM 2639 C C . GLY A 1 337 ? -10.803 -9.688 -3.081 1.00 94.69 337 GLY A C 1
ATOM 2640 O O . GLY A 1 337 ? -10.945 -10.166 -1.955 1.00 94.69 337 GLY A O 1
ATOM 2641 N N . SER A 1 338 ? -9.832 -8.815 -3.354 1.00 95.62 338 SER A N 1
ATOM 2642 C CA . SER A 1 338 ? -8.855 -8.372 -2.361 1.00 95.62 338 SER A CA 1
ATOM 2643 C C . SER A 1 338 ? -9.333 -7.174 -1.534 1.00 95.62 338 SER A C 1
ATOM 2645 O O . SER A 1 338 ? -10.337 -6.530 -1.836 1.00 95.62 338 SER A O 1
ATOM 2647 N N . CYS A 1 339 ? -8.629 -6.876 -0.447 1.00 96.00 339 CYS A N 1
ATOM 2648 C CA . CYS A 1 339 ? -8.839 -5.686 0.363 1.00 96.00 339 CYS A CA 1
ATOM 2649 C C . CYS A 1 339 ? -7.517 -5.257 1.002 1.00 96.00 339 CYS A C 1
ATOM 2651 O O . CYS A 1 339 ? -6.743 -6.084 1.487 1.00 96.00 339 CYS A O 1
ATOM 2653 N N . ARG A 1 340 ? -7.260 -3.948 1.028 1.00 96.56 340 ARG A N 1
ATOM 2654 C CA . ARG A 1 340 ? -6.160 -3.381 1.813 1.00 96.56 340 ARG A CA 1
ATOM 2655 C C . ARG A 1 340 ? -6.624 -3.186 3.244 1.00 96.56 340 ARG A C 1
ATOM 2657 O O . ARG A 1 340 ? -7.662 -2.556 3.433 1.00 96.56 340 ARG A O 1
ATOM 2664 N N . ILE A 1 341 ? -5.852 -3.643 4.224 1.00 96.19 341 ILE A N 1
ATOM 2665 C CA . ILE A 1 341 ? -6.281 -3.575 5.626 1.00 96.19 341 ILE A CA 1
ATOM 2666 C C . ILE A 1 341 ? -5.328 -2.765 6.496 1.00 96.19 341 ILE A C 1
ATOM 2668 O O . ILE A 1 341 ? -4.132 -2.717 6.233 1.00 96.19 341 ILE A O 1
ATOM 2672 N N . GLN A 1 342 ? -5.873 -2.171 7.552 1.00 96.12 342 GLN A N 1
ATOM 2673 C CA . GLN A 1 342 ? -5.155 -1.761 8.749 1.00 96.12 342 GLN A CA 1
ATOM 2674 C C . GLN A 1 342 ? -5.499 -2.742 9.873 1.00 96.12 342 GLN A C 1
ATOM 2676 O O . GLN A 1 342 ? -6.661 -2.823 10.270 1.00 96.12 342 GLN A O 1
ATOM 2681 N N . SER A 1 343 ? -4.507 -3.435 10.425 1.00 95.31 343 SER A N 1
ATOM 2682 C CA . SER A 1 343 ? -4.673 -4.221 11.650 1.00 95.31 343 SER A CA 1
ATOM 2683 C C . SER A 1 343 ? -4.723 -3.283 12.860 1.00 95.31 343 SER A C 1
ATOM 2685 O O . SER A 1 343 ? -3.740 -2.619 13.176 1.00 95.31 343 SER A O 1
ATOM 2687 N N . VAL A 1 344 ? -5.866 -3.216 13.541 1.00 95.12 344 VAL A N 1
ATOM 2688 C CA . VAL A 1 344 ? -6.082 -2.356 14.711 1.00 95.12 344 VAL A CA 1
ATOM 2689 C C . VAL A 1 344 ? -5.922 -3.184 15.978 1.00 95.12 344 VAL A C 1
ATOM 2691 O O . VAL A 1 344 ? -6.625 -4.175 16.176 1.00 95.12 344 VAL A O 1
ATOM 2694 N N . ASN A 1 345 ? -5.010 -2.768 16.853 1.00 91.00 345 ASN A N 1
ATOM 2695 C CA . ASN A 1 345 ? -4.701 -3.459 18.100 1.00 91.00 345 ASN A CA 1
ATOM 2696 C C . ASN A 1 345 ? -5.140 -2.612 19.305 1.00 91.00 345 ASN A C 1
ATOM 2698 O O . ASN A 1 345 ? -4.912 -1.403 19.353 1.00 91.00 345 ASN A O 1
ATOM 2702 N N . GLN A 1 346 ? -5.762 -3.256 20.294 1.00 92.19 346 GLN A N 1
ATOM 2703 C CA . GLN A 1 346 ? -6.280 -2.594 21.491 1.00 92.19 346 GLN A CA 1
ATOM 2704 C C . GLN A 1 346 ? -5.199 -1.855 22.287 1.00 92.19 346 GLN A C 1
ATOM 2706 O O . GLN A 1 346 ? -5.457 -0.779 22.820 1.00 92.19 346 GLN A O 1
ATOM 2711 N N . LYS A 1 347 ? -3.984 -2.410 22.360 1.00 87.81 347 LYS A N 1
ATOM 2712 C CA . LYS A 1 347 ? -2.872 -1.803 23.104 1.00 87.81 347 LYS A CA 1
ATOM 2713 C C . LYS A 1 347 ? -2.393 -0.515 22.444 1.00 87.81 347 LYS A C 1
ATOM 2715 O O . LYS A 1 347 ? -2.054 0.440 23.131 1.00 87.81 347 LYS A O 1
ATOM 2720 N N . THR A 1 348 ? -2.377 -0.504 21.115 1.00 83.00 348 THR A N 1
ATOM 2721 C CA . THR A 1 348 ? -1.733 0.541 20.316 1.00 83.00 348 THR A CA 1
ATOM 2722 C C . THR A 1 348 ? -2.698 1.661 19.938 1.00 83.00 348 THR A C 1
ATOM 2724 O O . THR A 1 348 ? -2.314 2.824 19.843 1.00 83.00 348 THR A O 1
ATOM 2727 N N . GLN A 1 349 ? -3.968 1.314 19.731 1.00 89.31 349 GLN A N 1
ATOM 2728 C CA . GLN A 1 349 ? -5.014 2.208 19.247 1.00 89.31 349 GLN A CA 1
ATOM 2729 C C . GLN A 1 349 ? -6.326 1.979 20.021 1.00 89.31 349 GLN A C 1
ATOM 2731 O O . GLN A 1 349 ? -7.349 1.657 19.410 1.00 89.31 349 GLN A O 1
ATOM 2736 N N . PRO A 1 350 ? -6.345 2.164 21.357 1.00 92.31 350 PRO A N 1
ATOM 2737 C CA . PRO A 1 350 ? -7.449 1.725 22.217 1.00 92.31 350 PRO A CA 1
ATOM 2738 C C . PRO A 1 350 ? -8.800 2.327 21.832 1.00 92.31 350 PRO A C 1
ATOM 2740 O O . PRO A 1 350 ? -9.784 1.604 21.730 1.00 92.31 350 PRO A O 1
ATOM 2743 N N . PHE A 1 351 ? -8.859 3.628 21.542 1.00 93.44 351 PHE A N 1
ATOM 2744 C CA . PHE A 1 351 ? -10.103 4.267 21.099 1.00 93.44 351 PHE A CA 1
ATOM 2745 C C . PHE A 1 351 ? -10.627 3.677 19.792 1.00 93.44 351 PHE A C 1
ATOM 2747 O O . PHE A 1 351 ? -11.817 3.399 19.676 1.00 93.44 351 PHE A O 1
ATOM 2754 N N . TYR A 1 352 ? -9.751 3.505 18.797 1.00 95.56 352 TYR A N 1
ATOM 2755 C CA . TYR A 1 352 ? -10.188 3.057 17.479 1.00 95.56 352 TYR A CA 1
ATOM 2756 C C . TYR A 1 352 ? -10.589 1.583 17.514 1.00 95.56 352 TYR A C 1
ATOM 2758 O O . TYR A 1 352 ? -11.617 1.212 16.955 1.00 95.56 352 TYR A O 1
ATOM 2766 N N . TRP A 1 353 ? -9.849 0.777 18.281 1.00 97.19 353 TRP A N 1
ATOM 2767 C CA . TRP A 1 353 ? -10.235 -0.586 18.622 1.00 97.19 353 TRP A CA 1
ATOM 2768 C C . TRP A 1 353 ? -11.609 -0.614 19.310 1.00 97.19 353 TRP A C 1
ATOM 2770 O O . TRP A 1 353 ? -12.501 -1.321 18.852 1.00 97.19 353 TRP A O 1
ATOM 2780 N N . ASN A 1 354 ? -11.832 0.211 20.342 1.00 98.06 354 ASN A N 1
ATOM 2781 C CA . ASN A 1 354 ? -13.101 0.248 21.077 1.00 98.06 354 ASN A CA 1
ATOM 2782 C C . ASN A 1 354 ? -14.275 0.696 20.188 1.00 98.06 354 ASN A C 1
ATOM 2784 O O . ASN A 1 354 ? -15.386 0.193 20.345 1.00 98.06 354 ASN A O 1
ATOM 2788 N N . LEU A 1 355 ? -14.042 1.615 19.246 1.00 98.44 355 LEU A N 1
ATOM 2789 C CA . LEU A 1 355 ? -15.049 2.052 18.278 1.00 98.44 355 LEU A CA 1
ATOM 2790 C C . LEU A 1 355 ? -15.443 0.914 17.334 1.00 98.44 355 LEU A C 1
ATOM 2792 O O . LEU A 1 355 ? -16.633 0.650 17.150 1.00 98.44 355 LEU A O 1
ATOM 2796 N N . ILE A 1 356 ? -14.456 0.225 16.758 1.00 98.62 356 ILE A N 1
ATOM 2797 C CA . ILE A 1 356 ? -14.710 -0.914 15.872 1.00 98.62 356 ILE A CA 1
ATOM 2798 C C . ILE A 1 356 ? -15.374 -2.055 16.659 1.00 98.62 356 ILE A C 1
ATOM 2800 O O . ILE A 1 356 ? -16.288 -2.690 16.143 1.00 98.62 356 ILE A O 1
ATOM 2804 N N . GLU A 1 357 ? -15.002 -2.283 17.920 1.00 98.69 357 GLU A N 1
ATOM 2805 C CA . GLU A 1 357 ? -15.645 -3.285 18.776 1.00 98.69 357 GLU A CA 1
ATOM 2806 C C . GLU A 1 357 ? -17.101 -2.923 19.108 1.00 98.69 357 GLU A C 1
ATOM 2808 O O . GLU A 1 357 ? -17.986 -3.780 19.047 1.00 98.69 357 GLU A O 1
ATOM 2813 N N . ALA A 1 358 ? -17.393 -1.654 19.407 1.00 98.62 358 ALA A N 1
ATOM 2814 C CA . ALA A 1 358 ? -18.764 -1.180 19.595 1.00 98.62 358 ALA A CA 1
ATOM 2815 C C . ALA A 1 358 ? -19.599 -1.369 18.316 1.00 98.62 358 ALA A C 1
ATOM 2817 O O . ALA A 1 358 ? -20.744 -1.828 18.373 1.00 98.62 358 ALA A O 1
ATOM 2818 N N . PHE A 1 359 ? -19.010 -1.097 17.148 1.00 98.69 359 PHE A N 1
ATOM 2819 C CA . PHE A 1 359 ? -19.631 -1.362 15.852 1.00 98.69 359 PHE A CA 1
ATOM 2820 C C . PHE A 1 359 ? -19.844 -2.865 15.605 1.00 98.69 359 PHE A C 1
ATOM 2822 O O . PHE A 1 359 ? -20.937 -3.269 15.195 1.00 98.69 359 PHE A O 1
ATOM 2829 N N . ARG A 1 360 ? -18.864 -3.717 15.929 1.00 98.62 360 ARG A N 1
ATOM 2830 C CA . ARG A 1 360 ? -18.954 -5.181 15.813 1.00 98.62 360 ARG A CA 1
ATOM 2831 C C . ARG A 1 360 ? -20.067 -5.748 16.680 1.00 98.62 360 ARG A C 1
ATOM 2833 O O . ARG A 1 360 ? -20.832 -6.579 16.203 1.00 98.62 360 ARG A O 1
ATOM 2840 N N . LYS A 1 361 ? -20.205 -5.289 17.926 1.00 98.44 361 LYS A N 1
ATOM 2841 C CA . LYS A 1 361 ? -21.294 -5.714 18.822 1.00 98.44 361 LYS A CA 1
ATOM 2842 C C . LYS A 1 361 ? -22.678 -5.402 18.249 1.00 98.44 361 LYS A C 1
ATOM 2844 O O . LYS A 1 361 ? -23.609 -6.162 18.488 1.00 98.44 361 LYS A O 1
ATOM 2849 N N . LYS A 1 362 ? -22.814 -4.315 17.481 1.00 97.81 362 LYS A N 1
ATOM 2850 C CA . LYS A 1 362 ? -24.077 -3.929 16.828 1.00 97.81 362 LYS A CA 1
ATOM 2851 C C . LYS A 1 362 ? -24.332 -4.660 15.509 1.00 97.81 362 LYS A C 1
ATOM 2853 O O . LYS A 1 362 ? -25.481 -4.923 15.178 1.00 97.81 362 LYS A O 1
ATOM 2858 N N . THR A 1 363 ? -23.288 -4.944 14.733 1.00 98.00 363 THR A N 1
ATOM 2859 C CA . THR A 1 363 ? -23.429 -5.347 13.319 1.00 98.00 363 THR A CA 1
ATOM 2860 C C . THR A 1 363 ? -22.906 -6.744 12.996 1.00 98.00 363 THR A C 1
ATOM 2862 O O . THR A 1 363 ? -23.190 -7.265 11.920 1.00 98.00 363 THR A O 1
ATOM 2865 N N . GLY A 1 364 ? -22.115 -7.337 13.889 1.00 98.00 364 GLY A N 1
ATOM 2866 C CA . GLY A 1 364 ? -21.333 -8.549 13.648 1.00 98.00 364 GLY A CA 1
ATOM 2867 C C . GLY A 1 364 ? -20.037 -8.328 12.856 1.00 98.00 364 GLY A C 1
ATOM 2868 O O . GLY A 1 364 ? -19.293 -9.286 12.655 1.00 98.00 364 GLY A O 1
ATOM 2869 N N . ILE A 1 365 ? -19.738 -7.100 12.413 1.00 98.31 365 ILE A N 1
ATOM 2870 C CA . ILE A 1 365 ? -18.602 -6.800 11.530 1.00 98.31 365 ILE A CA 1
ATOM 2871 C C . ILE A 1 365 ? -17.451 -6.148 12.313 1.00 98.31 365 ILE A C 1
ATOM 2873 O O . ILE A 1 365 ? -17.636 -5.062 12.857 1.00 98.31 365 ILE A O 1
ATOM 2877 N N . PRO A 1 366 ? -16.253 -6.762 12.375 1.00 98.44 366 PRO A N 1
ATOM 2878 C CA . PRO A 1 366 ? -15.126 -6.274 13.176 1.00 98.44 366 PRO A CA 1
ATOM 2879 C C . PRO A 1 366 ? -14.242 -5.280 12.411 1.00 98.44 366 PRO A C 1
ATOM 2881 O O . PRO A 1 366 ? -13.021 -5.303 12.562 1.00 98.44 366 PRO A O 1
ATOM 2884 N N . MET A 1 367 ? -14.829 -4.465 11.533 1.00 98.44 367 MET A N 1
ATOM 2885 C CA . MET A 1 367 ? -14.076 -3.515 10.717 1.00 98.44 367 MET A CA 1
ATOM 2886 C C . MET A 1 367 ? -14.906 -2.314 10.268 1.00 98.44 367 MET A C 1
ATOM 2888 O O . MET A 1 367 ? -16.134 -2.384 10.217 1.00 98.44 367 MET A O 1
ATOM 2892 N N . LEU A 1 368 ? -14.209 -1.239 9.912 1.00 98.19 368 LEU A N 1
ATOM 2893 C CA . LEU A 1 368 ? -14.744 -0.013 9.313 1.00 98.19 368 LEU A CA 1
ATOM 2894 C C . LEU A 1 368 ? -13.960 0.334 8.038 1.00 98.19 368 LEU A C 1
ATOM 2896 O O . LEU A 1 368 ? -12.828 -0.124 7.886 1.00 98.19 368 LEU A O 1
ATOM 2900 N N . ILE A 1 369 ? -14.565 1.120 7.137 1.00 95.69 369 ILE A N 1
ATOM 2901 C CA . ILE A 1 369 ? -13.865 1.762 6.002 1.00 95.69 369 ILE A CA 1
ATOM 2902 C C . ILE A 1 369 ? -12.858 2.794 6.509 1.00 95.69 369 ILE A C 1
ATOM 2904 O O . ILE A 1 369 ? -13.275 3.607 7.369 1.00 95.69 369 ILE A O 1
#

Mean predicted aligned error: 5.94 Å

Secondary structure (DSSP, 8-state):
------PPTT--HHHHHHHHHHHTT--STTTHHHHHHHGGG---TTHHHHHHHEEE-SSS-EEE-TTTS-GGG-TT-EEEETTEEEE---S-HHHHHHHHSSPPPPTTS---HHHHHHHHHHHHHHHHHHHHHHHHHHHH-S--EEEE-SGGGG-HHHHTTHHHHSS--EEEE-TTTTTTHHHHHHHHHHHTS-----S-GGGTT--SPBP--SS----SS-PPP---SSHHHHHHHHHHHHHTT--EEEE-SBPPSSS---SSEEEE--TT-TTHHHHHIIIII---TTPPPEEEEEGGGHHHHBTT----TTS-EEEEBPGGGGGGGTTT--TTSEEEEEEE-TTT-HHHHHHHHHHHHHHS--EE-